Protein AF-A0A836IJB7-F1 (afdb_monomer_lite)

pLDDT: mean 76.86, std 22.76, range [32.12, 97.75]

Secondary structure (DSSP, 8-state):
----GGGSSTTGGGSSS--S-----------------S--SHHHHHHHHHHHHHHHHHHHHHHHHHHHHHHHHHHHHHHHHHHHHHHHHHHHHHS--HHHHHHHHHHHHHHHHHHHHHHHHHHHHHHHHHHHHHHHHHHHHHHHHHHHHHHHHHHHHHHHHHHHHHHHHHHHHHHHHHHHHHHHHHHHHHHHHHHHHHHHHHHHHHHHHHHHHHHHHHHHHTT-SS-------------------------------------------------------HHHHHHHHHHHHHHHHHHHHHHHHHHHHHHHHHHHHHHHHHHHHHHHHHHHHHHHHHHHHHHHHHHHHHHHHHHTT-SS---B-TTT--BTTGGG-

Foldseek 3Di:
DDDDPPPPVVVVVVPPPPDDDDDDDDDDDDDDDDDDDPDPPVVVVVVVVVVVVVVVVVVVVVVVVVVVVVVVVVVVVVVVVVVVVVVVVVCVVPPCPPVNVVVVVVVVVVVVVVVVVVVVVVVVVVVVVVVVVVVPVVVVVVVVVVVVVVVVVVVVVVVVVVVVVVVVVVVCVVVVVVVVVVVVVVVVVVVVVVVVVVVVVVVVVVVVVVVVVVVVVVCVVVVVDDDDDDDDDDDDDDDDDDDDDDDDDPDDDDDDDDDDDDDDDDDDDDDDDPPPDPPPDPVRVVVVVVVVVVVVVVVVVVVVVVVVVVVVVVVVVVVVVVVVVVVVVVVVVVVVVVVVVVVVVVVVVVVCVVVVVVPPPQPQPPVHRDRPCPPPD

Radius of gyration: 75.04 Å; chains: 1; bounding box: 136×76×230 Å

Sequence (377 aa):
MTFSLSTYRDYISMQQSATATSSQTRSVPGDSSAGKRHSMLGSLDAATGDALRSFQNALDRAQQSLQRDDERFKATAQLLRDLTIEVDCLKADSAPHSTTRQRREALQAEKLKMLHHTRHQREAIAATAAHIQHLQEPRVRLSEQVDARKGDVKALRRQYGLRAAQVHAFIAQFLQPQNNLENLRFQLAQLRQGRAAQAESVKAVKRLLEERKTDLAALQAAGRVDATVCPNGGVTACNRHSSPVKGADDAAAVSILATGSDEEQRNDESEECAATAPLLTEAERRAEAARRRSEQVAAHKAAEMQQGAEQARLEALRADLRRQVLLLCQEIEEVDAAQQREQKAYHDALNDAVSGSGAGLHQQCQRCTRDLFDDFS

Structure (mmCIF, N/CA/C/O backbone):
data_AF-A0A836IJB7-F1
#
_entry.id   AF-A0A836IJB7-F1
#
loop_
_atom_site.group_PDB
_atom_site.id
_atom_site.type_symbol
_atom_site.label_atom_id
_atom_site.label_alt_id
_atom_site.label_comp_id
_atom_site.label_asym_id
_atom_site.label_entity_id
_atom_site.label_seq_id
_atom_site.pdbx_PDB_ins_code
_atom_site.Cartn_x
_atom_site.Cartn_y
_atom_site.Cartn_z
_atom_site.occupancy
_atom_site.B_iso_or_equiv
_atom_site.auth_seq_id
_atom_site.auth_comp_id
_atom_site.auth_asym_id
_atom_site.auth_atom_id
_atom_site.pdbx_PDB_model_num
ATOM 1 N N . MET A 1 1 ? 25.382 17.777 -27.958 1.00 40.47 1 MET A N 1
ATOM 2 C CA . MET A 1 1 ? 26.643 18.143 -28.636 1.00 40.47 1 MET A CA 1
ATOM 3 C C . MET A 1 1 ? 26.482 17.866 -30.122 1.00 40.47 1 MET A C 1
ATOM 5 O O . MET A 1 1 ? 26.548 16.720 -30.540 1.00 40.47 1 MET A O 1
ATOM 9 N N . THR A 1 2 ? 26.138 18.896 -30.888 1.00 36.88 2 THR A N 1
ATOM 10 C CA . THR A 1 2 ? 25.903 18.838 -32.337 1.00 36.8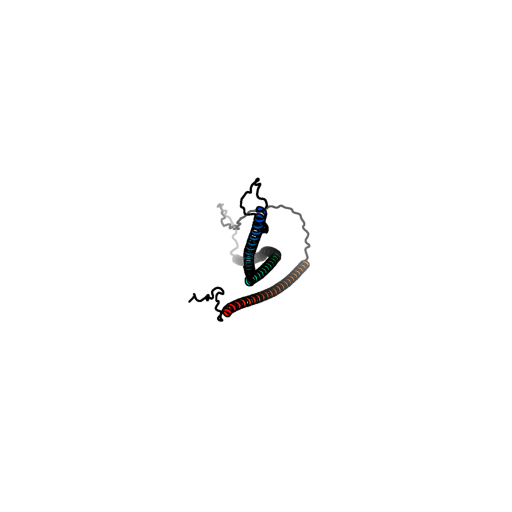8 2 THR A CA 1
ATOM 11 C C . THR A 1 2 ? 27.180 19.250 -33.062 1.00 36.88 2 THR A C 1
ATOM 13 O O . THR A 1 2 ? 27.578 20.409 -32.981 1.00 36.88 2 THR A O 1
ATOM 16 N N . PHE A 1 3 ? 27.835 18.307 -33.740 1.00 41.03 3 PHE A N 1
ATOM 17 C CA . PHE A 1 3 ? 28.961 18.605 -34.624 1.00 41.03 3 PHE A CA 1
ATOM 18 C C . PHE A 1 3 ? 28.429 19.110 -35.972 1.00 41.03 3 PHE A C 1
ATOM 20 O O . PHE A 1 3 ? 27.655 18.428 -36.640 1.00 41.03 3 PHE A O 1
ATOM 27 N N . SER A 1 4 ? 28.817 20.337 -36.324 1.00 46.97 4 SER A N 1
ATOM 28 C CA . SER A 1 4 ? 28.483 21.014 -37.579 1.00 46.97 4 SER A CA 1
ATOM 29 C C . SER A 1 4 ? 29.215 20.370 -38.761 1.00 46.97 4 SER A C 1
ATOM 31 O O . SER A 1 4 ? 30.434 20.232 -38.739 1.00 46.97 4 SER A O 1
ATOM 33 N N . LEU A 1 5 ? 28.465 20.033 -39.813 1.00 48.34 5 LEU A N 1
ATOM 34 C CA . LEU A 1 5 ? 28.942 19.523 -41.107 1.00 48.34 5 LEU A CA 1
ATOM 35 C C . LEU A 1 5 ? 29.558 20.614 -42.015 1.00 48.34 5 LEU A C 1
ATOM 37 O O . LEU A 1 5 ? 29.822 20.352 -43.187 1.00 48.34 5 LEU A O 1
ATOM 41 N N . SER A 1 6 ? 29.788 21.838 -41.521 1.00 52.41 6 SER A N 1
ATOM 42 C CA . SER A 1 6 ? 30.224 22.956 -42.374 1.00 52.41 6 SER A CA 1
ATOM 43 C C . SER A 1 6 ? 31.718 22.968 -42.715 1.00 52.41 6 SER A C 1
ATOM 45 O O . SER A 1 6 ? 32.111 23.693 -43.618 1.00 52.41 6 SER A O 1
ATOM 47 N N . THR A 1 7 ? 32.562 22.175 -42.052 1.00 51.69 7 THR A N 1
ATOM 48 C CA . THR A 1 7 ? 34.025 22.237 -42.241 1.00 51.69 7 THR A CA 1
ATOM 49 C C . THR A 1 7 ? 34.567 21.347 -43.360 1.00 51.69 7 THR A C 1
ATOM 51 O O . THR A 1 7 ? 35.728 21.482 -43.731 1.00 51.69 7 THR A O 1
ATOM 54 N N . TYR A 1 8 ? 33.753 20.465 -43.951 1.00 49.22 8 TYR A N 1
ATOM 55 C CA . TYR A 1 8 ? 34.229 19.552 -45.002 1.00 49.22 8 TYR A CA 1
ATOM 56 C C . TYR A 1 8 ? 34.135 20.136 -46.423 1.00 49.22 8 TYR A C 1
ATOM 58 O O . TYR A 1 8 ? 34.732 19.599 -47.354 1.00 49.22 8 TYR A O 1
ATOM 66 N N . ARG A 1 9 ? 33.406 21.246 -46.612 1.00 50.50 9 ARG A N 1
ATOM 67 C CA . ARG A 1 9 ? 33.212 21.859 -47.937 1.00 50.50 9 ARG A CA 1
ATOM 68 C C . ARG A 1 9 ? 34.365 22.781 -48.351 1.00 50.50 9 ARG A C 1
ATOM 70 O O . ARG A 1 9 ? 34.638 22.890 -49.543 1.00 50.50 9 ARG A O 1
ATOM 77 N N . ASP A 1 10 ? 35.095 23.343 -47.391 1.00 53.44 10 ASP A N 1
ATOM 78 C CA . ASP A 1 10 ? 36.173 24.301 -47.676 1.00 53.44 10 ASP A CA 1
ATOM 79 C C . ASP A 1 10 ? 37.512 23.627 -48.020 1.00 53.44 10 ASP A C 1
ATOM 81 O O . ASP A 1 10 ? 38.349 24.224 -48.693 1.00 53.44 10 ASP A O 1
ATOM 85 N N . TYR A 1 11 ? 37.704 22.352 -47.663 1.00 55.34 11 TYR A N 1
ATOM 86 C CA . TYR A 1 11 ? 38.956 21.646 -47.963 1.00 55.34 11 TYR A CA 1
ATOM 87 C C . TYR A 1 11 ? 39.072 21.221 -49.440 1.00 55.34 11 TYR A C 1
ATOM 89 O O . TYR A 1 11 ? 40.167 21.187 -49.996 1.00 55.34 11 TYR A O 1
ATOM 97 N N . ILE A 1 12 ? 37.946 20.964 -50.118 1.00 55.78 12 ILE A N 1
ATOM 98 C CA . ILE A 1 12 ? 37.942 20.555 -51.535 1.00 55.78 12 ILE A CA 1
ATOM 99 C C . ILE A 1 12 ? 38.210 21.749 -52.469 1.00 55.78 12 ILE A C 1
ATOM 101 O O . ILE A 1 12 ? 38.791 21.576 -53.539 1.00 55.78 12 ILE A O 1
ATOM 105 N N . SER A 1 13 ? 37.886 22.978 -52.051 1.00 51.00 13 SER A N 1
ATOM 106 C CA . SER A 1 13 ? 38.112 24.172 -52.878 1.00 51.00 13 SER A CA 1
ATOM 107 C C . SER A 1 13 ? 39.570 24.656 -52.888 1.00 51.00 13 SER A C 1
ATOM 109 O O . SER A 1 13 ? 39.914 25.486 -53.728 1.00 51.00 13 SER A O 1
ATOM 111 N N . MET A 1 14 ? 40.440 24.150 -52.001 1.00 50.88 14 MET A N 1
ATOM 112 C CA . MET A 1 14 ? 41.848 24.572 -51.941 1.00 50.88 14 MET A CA 1
ATOM 113 C C . MET A 1 14 ? 42.787 23.774 -52.861 1.00 50.88 14 MET A C 1
ATOM 115 O O . MET A 1 14 ? 43.884 24.248 -53.144 1.00 50.88 14 MET A O 1
ATOM 119 N N . GLN A 1 15 ? 42.382 22.601 -53.367 1.00 48.44 15 GLN A N 1
ATOM 120 C CA . GLN A 1 15 ? 43.251 21.770 -54.221 1.00 48.44 15 GLN A CA 1
ATOM 121 C C . GLN A 1 15 ? 43.152 22.054 -55.729 1.00 48.44 15 GLN A C 1
ATOM 123 O O . GLN A 1 15 ? 44.010 21.597 -56.478 1.00 48.44 15 GLN A O 1
ATOM 128 N N . GLN A 1 16 ? 42.171 22.834 -56.198 1.00 46.66 16 GLN A N 1
ATOM 129 C CA . GLN A 1 16 ? 42.009 23.125 -57.634 1.00 46.66 16 GLN A CA 1
ATOM 130 C C . GLN A 1 16 ? 42.724 24.401 -58.116 1.00 46.66 16 GLN A C 1
ATOM 132 O O . GLN A 1 16 ? 42.721 24.687 -59.309 1.00 46.66 16 GLN A O 1
ATOM 137 N N . SER A 1 17 ? 43.398 25.139 -57.229 1.00 47.56 17 SER A N 1
ATOM 138 C CA . SER A 1 17 ? 44.057 26.416 -57.569 1.00 47.56 17 SER A CA 1
ATOM 139 C C . SER A 1 17 ? 45.571 26.309 -57.801 1.00 47.56 17 SER A C 1
ATOM 141 O O . SER A 1 17 ? 46.232 27.325 -57.992 1.00 47.56 17 SER A O 1
ATOM 143 N N . ALA A 1 18 ? 46.146 25.103 -57.773 1.00 43.41 18 ALA A N 1
ATOM 144 C CA . ALA A 1 18 ? 47.595 24.898 -57.781 1.00 43.41 18 ALA A CA 1
ATOM 145 C C . ALA A 1 18 ? 48.063 24.047 -58.972 1.00 43.41 18 ALA A C 1
ATOM 147 O O . ALA A 1 18 ? 48.616 22.974 -58.783 1.00 43.41 18 ALA A O 1
ATOM 148 N N . THR A 1 19 ? 47.827 24.494 -60.206 1.00 46.50 19 THR A N 1
ATOM 149 C CA . THR A 1 19 ? 48.542 23.997 -61.404 1.00 46.50 19 THR A CA 1
ATOM 150 C C . THR A 1 19 ? 48.350 24.968 -62.568 1.00 46.50 19 THR A C 1
ATOM 152 O O . THR A 1 19 ? 47.619 24.709 -63.516 1.00 46.50 19 THR A O 1
ATOM 155 N N . ALA A 1 20 ? 49.022 26.115 -62.524 1.00 42.41 20 ALA A N 1
ATOM 156 C CA . ALA A 1 20 ? 49.363 26.832 -63.746 1.00 42.41 20 ALA A CA 1
ATOM 157 C C . ALA A 1 20 ? 50.584 27.721 -63.514 1.00 42.41 20 ALA A C 1
ATOM 159 O O . ALA A 1 20 ? 50.660 28.463 -62.539 1.00 42.41 20 ALA A O 1
ATOM 160 N N . THR A 1 21 ? 51.498 27.669 -64.480 1.00 44.72 21 THR A N 1
ATOM 161 C CA . THR A 1 21 ? 52.584 28.622 -64.749 1.00 44.72 21 THR A CA 1
ATOM 162 C C . THR A 1 21 ? 53.773 28.646 -63.784 1.00 44.72 21 THR A C 1
ATOM 164 O O . THR A 1 21 ? 53.854 29.434 -62.850 1.00 44.72 21 THR A O 1
ATOM 167 N N . SER A 1 22 ? 54.775 27.831 -64.118 1.00 37.72 22 SER A N 1
ATOM 168 C CA . SER A 1 22 ? 56.166 28.005 -63.702 1.00 37.72 22 SER A CA 1
ATOM 169 C C . SER A 1 22 ? 57.096 27.718 -64.886 1.00 37.72 22 SER A C 1
ATOM 171 O O . SER A 1 22 ? 56.878 26.749 -65.608 1.00 37.72 22 SER A O 1
ATOM 173 N N . SER A 1 23 ? 58.165 28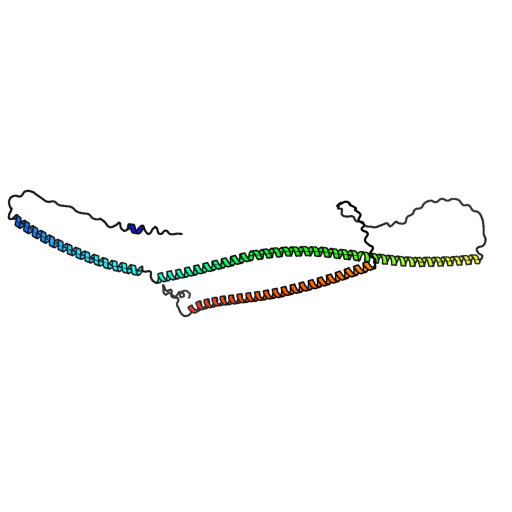.522 -64.977 1.00 36.72 23 SER A N 1
ATOM 174 C CA . SER A 1 23 ? 59.416 28.338 -65.747 1.00 36.72 23 SER A CA 1
ATOM 175 C C . SER A 1 23 ? 59.413 28.895 -67.191 1.00 36.72 23 SER A C 1
ATOM 177 O O . SER A 1 23 ? 58.730 28.345 -68.040 1.00 36.72 23 SER A O 1
ATOM 179 N N . GLN A 1 24 ? 60.026 30.031 -67.575 1.00 33.72 24 GLN A N 1
ATOM 180 C CA . GLN A 1 24 ? 61.341 30.669 -67.315 1.00 33.72 24 GLN A CA 1
ATOM 181 C C . GLN A 1 24 ? 62.425 30.297 -68.363 1.00 33.72 24 GLN A C 1
ATOM 183 O O . GLN A 1 24 ? 62.672 29.125 -68.624 1.00 33.72 24 GLN A O 1
ATOM 188 N N . THR A 1 25 ? 63.142 31.335 -68.844 1.00 33.53 25 THR A N 1
ATOM 189 C CA . THR A 1 25 ? 64.427 31.351 -69.607 1.00 33.53 25 THR A CA 1
ATOM 190 C C . THR A 1 25 ? 64.345 31.016 -71.120 1.00 33.53 25 THR A C 1
ATOM 192 O O . THR A 1 25 ? 63.512 30.221 -71.514 1.00 33.53 25 THR A O 1
ATOM 195 N N . ARG A 1 26 ? 65.135 31.553 -72.071 1.00 32.12 26 ARG A N 1
ATOM 196 C CA . ARG A 1 26 ? 66.365 32.367 -72.071 1.00 32.12 26 ARG A CA 1
ATOM 197 C C . ARG A 1 26 ? 66.618 32.963 -73.483 1.00 32.12 26 ARG A C 1
ATOM 199 O O . ARG A 1 26 ? 66.319 32.343 -74.491 1.00 32.12 26 ARG A O 1
ATOM 206 N N . SER A 1 27 ? 67.211 34.148 -73.462 1.00 33.22 27 SER A N 1
ATOM 207 C CA . SER A 1 27 ? 67.986 34.994 -74.395 1.00 33.22 27 SER A CA 1
ATOM 208 C C . SER A 1 27 ? 68.643 34.481 -75.714 1.00 33.22 27 SER A C 1
ATOM 210 O O . SER A 1 27 ? 69.384 33.505 -75.667 1.00 33.22 27 SER A O 1
ATOM 212 N N . VAL A 1 28 ? 68.574 35.368 -76.749 1.00 41.53 28 VAL A N 1
ATOM 213 C CA . VAL A 1 28 ? 69.649 35.903 -77.676 1.00 41.53 28 VAL A CA 1
ATOM 214 C C . VAL A 1 28 ? 70.144 34.979 -78.825 1.00 41.53 28 VAL A C 1
ATOM 216 O O . VAL A 1 28 ? 70.049 33.772 -78.628 1.00 41.53 28 VAL A O 1
ATOM 219 N N . PRO A 1 29 ? 70.727 35.432 -79.984 1.00 44.22 29 PRO A N 1
ATOM 220 C CA . PRO A 1 29 ? 70.994 36.761 -80.628 1.00 44.22 29 PRO A CA 1
ATOM 221 C C . PRO A 1 29 ? 70.220 36.922 -81.981 1.00 44.22 29 PRO A C 1
ATOM 223 O O . PRO A 1 29 ? 69.485 36.020 -82.345 1.00 44.22 29 PRO A O 1
ATOM 226 N N . GLY A 1 30 ? 70.171 38.016 -82.760 1.00 45.66 30 GLY A N 1
ATOM 227 C CA . GLY A 1 30 ? 71.190 38.944 -83.274 1.00 45.66 30 GLY A CA 1
ATOM 228 C C . GLY A 1 30 ? 71.588 38.556 -84.715 1.00 45.66 30 GLY A C 1
ATOM 229 O O . GLY A 1 30 ? 72.353 37.617 -84.868 1.00 45.66 30 GLY A O 1
ATOM 230 N N . ASP A 1 31 ? 71.093 39.272 -85.738 1.00 32.97 31 ASP A N 1
ATOM 231 C CA . ASP A 1 31 ? 71.577 39.221 -87.138 1.00 32.97 31 ASP A CA 1
ATOM 232 C C . ASP A 1 31 ? 71.392 40.608 -87.796 1.00 32.97 31 ASP A C 1
ATOM 234 O O . ASP A 1 31 ? 70.307 41.183 -87.738 1.00 32.97 31 ASP A O 1
ATOM 238 N N . SER A 1 32 ? 72.469 41.319 -88.159 1.00 37.56 32 SER A N 1
ATOM 239 C CA . SER A 1 32 ? 73.311 41.195 -89.375 1.00 37.56 32 SER A CA 1
ATOM 240 C C . SER A 1 32 ? 72.645 41.836 -90.602 1.00 37.56 32 SER A C 1
ATOM 242 O O . SER A 1 32 ? 71.707 41.318 -91.184 1.00 37.56 32 SER A O 1
ATOM 244 N N . SER A 1 33 ? 73.035 43.064 -90.947 1.00 37.97 33 SER A N 1
ATOM 245 C CA . SER A 1 33 ? 74.073 43.382 -91.946 1.00 37.97 33 SER A CA 1
ATOM 246 C C . SER A 1 33 ? 73.465 43.780 -93.297 1.00 37.97 33 SER A C 1
ATOM 248 O O . SER A 1 33 ? 72.848 42.971 -93.983 1.00 37.97 33 SER A O 1
ATOM 250 N N . ALA A 1 34 ? 73.682 45.032 -93.698 1.00 40.25 34 ALA A N 1
ATOM 251 C CA . ALA A 1 34 ? 73.477 45.498 -95.061 1.00 40.25 34 ALA A CA 1
ATOM 252 C C . ALA A 1 34 ? 74.846 45.810 -95.674 1.00 40.25 34 ALA A C 1
ATOM 254 O O . ALA A 1 34 ? 75.623 46.567 -95.096 1.00 40.25 34 ALA A O 1
ATOM 255 N N . GLY A 1 35 ? 75.114 45.254 -96.858 1.00 37.97 35 GLY A N 1
ATOM 256 C CA . GLY A 1 35 ? 76.164 45.752 -97.748 1.00 37.97 35 GLY A CA 1
ATOM 257 C C . GLY A 1 35 ? 77.221 44.733 -98.160 1.00 37.97 35 GLY A C 1
ATOM 258 O O . GLY A 1 35 ? 78.364 44.807 -97.724 1.00 37.97 35 GLY A O 1
ATOM 259 N N . LYS A 1 36 ? 76.879 43.843 -99.098 1.00 40.81 36 LYS A N 1
ATOM 260 C CA . LYS A 1 36 ? 77.864 43.174 -99.959 1.00 40.81 36 LYS A CA 1
ATOM 261 C C . LYS A 1 36 ? 77.312 43.143 -101.385 1.00 40.81 36 LYS A C 1
ATOM 263 O O . LYS A 1 36 ? 76.391 42.391 -101.680 1.00 40.81 36 LYS A O 1
ATOM 268 N N . ARG A 1 37 ? 77.831 44.006 -102.263 1.00 47.38 37 ARG A N 1
ATOM 269 C CA . ARG A 1 37 ? 77.666 43.874 -103.719 1.00 47.38 37 ARG A CA 1
ATOM 270 C C . ARG A 1 37 ? 78.969 43.299 -104.268 1.00 47.38 37 ARG A C 1
ATOM 272 O O . ARG A 1 37 ? 80.027 43.754 -103.851 1.00 47.38 37 ARG A O 1
ATOM 279 N N . HIS A 1 38 ? 78.836 42.338 -105.185 1.00 45.16 38 HIS A N 1
ATOM 280 C CA . HIS A 1 38 ? 79.868 41.551 -105.888 1.00 45.16 38 HIS A CA 1
ATOM 281 C C . HIS A 1 38 ? 80.093 40.108 -105.384 1.00 45.16 38 HIS A C 1
ATOM 283 O O . HIS A 1 38 ? 81.141 39.797 -104.834 1.00 45.16 38 HIS A O 1
ATOM 289 N N . SER A 1 39 ? 79.099 39.225 -105.600 1.00 48.28 39 SER A N 1
ATOM 290 C CA . SER A 1 39 ? 79.237 37.799 -106.007 1.00 48.28 39 SER A CA 1
ATOM 291 C C . SER A 1 39 ? 77.855 37.107 -105.943 1.00 48.28 39 SER A C 1
ATOM 293 O O . SER A 1 39 ? 77.501 36.528 -104.924 1.00 48.28 39 SER A O 1
ATOM 295 N N . MET A 1 40 ? 77.017 37.241 -106.982 1.00 49.72 40 MET A N 1
ATOM 296 C CA . MET A 1 40 ? 75.572 36.905 -106.933 1.00 49.72 40 MET A CA 1
ATOM 297 C C . MET A 1 40 ? 75.174 35.550 -107.560 1.00 49.72 40 MET A C 1
ATOM 299 O O . MET A 1 40 ? 73.986 35.275 -107.665 1.00 49.72 40 MET A O 1
ATOM 303 N N . LEU A 1 41 ? 76.120 34.699 -107.981 1.00 51.41 41 LEU A N 1
ATOM 304 C CA . LEU A 1 41 ? 75.800 33.391 -108.596 1.00 51.41 41 LEU A CA 1
ATOM 305 C C . LEU A 1 41 ? 76.372 32.189 -107.823 1.00 51.41 41 LEU A C 1
ATOM 307 O O . LEU A 1 41 ? 75.664 31.210 -107.641 1.00 51.41 41 LEU A O 1
ATOM 311 N N . GLY A 1 42 ? 77.573 32.284 -107.239 1.00 55.78 42 GLY A N 1
ATOM 312 C CA . GLY A 1 42 ? 78.100 31.238 -106.340 1.00 55.78 42 GLY A CA 1
ATOM 313 C C . GLY A 1 42 ? 77.490 31.242 -104.928 1.00 55.78 42 GLY A C 1
ATOM 314 O O . GLY A 1 42 ? 77.559 30.240 -104.222 1.00 55.78 42 GLY A O 1
ATOM 315 N N . SER A 1 43 ? 76.865 32.349 -104.503 1.00 57.16 43 SER A N 1
ATOM 316 C CA . SER A 1 43 ? 76.193 32.438 -103.198 1.00 57.16 43 SER A CA 1
ATOM 317 C C . SER A 1 43 ? 74.824 31.754 -103.178 1.00 57.16 43 SER A C 1
ATOM 319 O O . SER A 1 43 ? 74.335 31.441 -102.100 1.00 57.16 43 SER A O 1
ATOM 321 N N . LEU A 1 44 ? 74.198 31.537 -104.340 1.00 61.97 44 LEU A N 1
ATOM 322 C CA . LEU A 1 44 ? 72.879 30.903 -104.460 1.00 61.97 44 LEU A CA 1
ATOM 323 C C . LEU A 1 44 ? 72.970 29.377 -104.311 1.00 61.97 44 LEU A C 1
ATOM 325 O O . LEU A 1 44 ? 72.175 28.793 -103.577 1.00 61.97 44 LEU A O 1
ATOM 329 N N . ASP A 1 45 ? 73.988 28.747 -104.901 1.00 66.50 45 ASP A N 1
ATOM 330 C CA . ASP A 1 45 ? 74.262 27.312 -104.713 1.00 66.50 45 ASP A CA 1
ATOM 331 C C . ASP A 1 45 ? 74.768 27.003 -103.293 1.00 66.50 45 ASP A C 1
ATOM 333 O O . ASP A 1 45 ? 74.397 25.994 -102.692 1.00 66.50 45 ASP A O 1
ATOM 337 N N . ALA A 1 46 ? 75.553 27.909 -102.698 1.00 71.44 46 ALA A N 1
ATOM 338 C CA . ALA A 1 46 ? 75.948 27.802 -101.293 1.00 71.44 46 ALA A CA 1
ATOM 339 C C . ALA A 1 46 ? 74.743 27.969 -100.345 1.00 71.44 46 ALA A C 1
ATOM 341 O O . ALA A 1 46 ? 74.550 27.147 -99.453 1.00 71.44 46 ALA A O 1
ATOM 342 N N . ALA A 1 47 ? 73.883 28.969 -100.580 1.00 75.62 47 ALA A N 1
ATOM 343 C CA . ALA A 1 47 ? 72.696 29.216 -99.759 1.00 75.62 47 ALA A CA 1
ATOM 344 C C . ALA A 1 47 ? 71.641 28.102 -99.868 1.00 75.62 47 ALA A C 1
ATOM 346 O O . ALA A 1 47 ? 71.005 27.764 -98.872 1.00 75.62 47 ALA A O 1
ATOM 347 N N . THR A 1 48 ? 71.456 27.497 -101.046 1.00 77.12 48 THR A N 1
ATOM 348 C CA . THR A 1 48 ? 70.551 26.346 -101.218 1.00 77.12 48 THR A CA 1
ATOM 349 C C . THR A 1 48 ? 71.113 25.077 -100.577 1.00 77.12 48 THR A C 1
ATOM 351 O O . THR A 1 48 ? 70.369 24.358 -99.909 1.00 77.12 48 THR A O 1
ATOM 354 N N . GLY A 1 49 ? 72.424 24.829 -100.682 1.00 80.38 49 GLY A N 1
ATOM 355 C CA . GLY A 1 49 ? 73.095 23.736 -99.970 1.00 80.38 49 GLY A CA 1
ATOM 356 C C . GLY A 1 49 ? 73.045 23.886 -98.444 1.00 80.38 49 GLY A C 1
ATOM 357 O O . GLY A 1 49 ? 72.809 22.909 -97.731 1.00 80.38 49 GLY A O 1
ATOM 358 N N . ASP A 1 50 ? 73.205 25.109 -97.937 1.00 83.69 50 ASP A N 1
ATOM 359 C CA . ASP A 1 50 ? 73.071 25.422 -96.511 1.00 83.69 50 ASP A CA 1
ATOM 360 C C . ASP A 1 50 ? 71.620 25.313 -96.030 1.00 83.69 50 ASP A C 1
ATOM 362 O O . ASP A 1 50 ? 71.379 24.787 -94.943 1.00 83.69 50 ASP A O 1
ATOM 366 N N . ALA A 1 51 ? 70.643 25.708 -96.853 1.00 84.56 51 ALA A N 1
ATOM 367 C CA . ALA A 1 51 ? 69.227 25.505 -96.562 1.00 84.56 51 ALA A CA 1
ATOM 368 C C . ALA A 1 51 ? 68.874 24.012 -96.487 1.00 84.56 51 ALA A C 1
ATOM 370 O O . ALA A 1 51 ? 68.239 23.593 -95.523 1.00 84.56 51 ALA A O 1
ATOM 371 N N . LEU A 1 52 ? 69.333 23.188 -97.436 1.00 88.06 52 LEU A N 1
ATOM 372 C CA . LEU A 1 52 ? 69.104 21.737 -97.418 1.00 88.06 52 LEU A CA 1
ATOM 373 C C . LEU A 1 52 ? 69.770 21.059 -96.216 1.00 88.06 52 LEU A C 1
ATOM 375 O O . LEU A 1 52 ? 69.133 20.245 -95.552 1.00 88.06 52 LEU A O 1
ATOM 379 N N . ARG A 1 53 ? 71.012 21.430 -95.874 1.00 89.06 53 ARG A N 1
ATOM 380 C CA . ARG A 1 53 ? 71.664 20.959 -94.639 1.00 89.06 53 ARG A CA 1
ATOM 381 C C . ARG A 1 53 ? 70.913 21.410 -93.389 1.00 89.06 53 ARG A C 1
ATOM 383 O O . ARG A 1 53 ? 70.785 20.632 -92.452 1.00 89.06 53 ARG A O 1
ATOM 390 N N . SER A 1 54 ? 70.401 22.639 -93.365 1.00 90.69 54 SER A N 1
ATOM 391 C CA . SER A 1 54 ? 69.575 23.152 -92.268 1.00 90.69 54 SER A CA 1
ATOM 392 C C . SER A 1 54 ? 68.267 22.369 -92.129 1.00 90.69 54 SER A C 1
ATOM 394 O O . SER A 1 54 ? 67.923 21.968 -91.020 1.00 90.69 54 SER A O 1
ATOM 396 N N . PHE A 1 55 ? 67.587 22.059 -93.240 1.00 92.19 55 PHE A N 1
ATOM 397 C CA . PHE A 1 55 ? 66.400 21.200 -93.247 1.00 92.19 55 PHE A CA 1
ATOM 398 C C . PHE A 1 55 ? 66.715 19.780 -92.781 1.00 92.19 55 PHE A C 1
ATOM 400 O O . PHE A 1 55 ? 65.980 19.252 -91.953 1.00 92.19 55 PHE A O 1
ATOM 407 N N . GLN A 1 56 ? 67.817 19.184 -93.241 1.00 92.38 56 GLN A N 1
ATOM 408 C CA . GLN A 1 56 ? 68.248 17.859 -92.793 1.00 92.38 56 GLN A CA 1
ATOM 409 C C . GLN A 1 56 ? 68.547 17.857 -91.287 1.00 92.38 56 GLN A C 1
ATOM 411 O O . GLN A 1 56 ? 68.018 17.033 -90.551 1.00 92.38 56 GLN A O 1
ATOM 416 N N . ASN A 1 57 ? 69.288 18.856 -90.800 1.00 92.75 57 ASN A N 1
ATOM 417 C CA . ASN A 1 57 ? 69.557 19.034 -89.374 1.00 92.75 57 ASN A CA 1
ATOM 418 C C . ASN A 1 57 ? 68.269 19.272 -88.568 1.00 92.75 57 ASN A C 1
ATOM 420 O O . ASN A 1 57 ? 68.160 18.820 -87.429 1.00 92.75 57 ASN A O 1
ATOM 424 N N . ALA A 1 58 ? 67.297 20.002 -89.122 1.00 93.25 58 ALA A N 1
ATOM 425 C CA . ALA A 1 58 ? 65.998 20.220 -88.495 1.00 93.25 58 ALA A CA 1
ATOM 426 C C . ALA A 1 58 ? 65.173 18.926 -88.443 1.00 93.25 58 ALA A C 1
ATOM 428 O O . ALA A 1 58 ? 64.545 18.662 -87.420 1.00 93.25 58 ALA A O 1
ATOM 429 N N . LEU A 1 59 ? 65.225 18.099 -89.493 1.00 94.50 59 LEU A N 1
ATOM 430 C CA . LEU A 1 59 ? 64.599 16.777 -89.531 1.00 94.50 59 LEU A CA 1
ATOM 431 C C . LEU A 1 59 ? 65.231 15.830 -88.510 1.00 94.50 59 LEU A C 1
ATOM 433 O O . LEU A 1 59 ? 64.500 15.226 -87.730 1.00 94.50 59 LEU A O 1
ATOM 437 N N . ASP A 1 60 ? 66.559 15.762 -88.437 1.00 94.44 60 ASP A N 1
ATOM 438 C CA . ASP A 1 60 ? 67.262 14.921 -87.461 1.00 94.44 60 ASP A CA 1
ATOM 439 C C . ASP A 1 60 ? 66.947 15.366 -86.024 1.00 94.44 60 ASP A C 1
ATOM 441 O O . ASP A 1 60 ? 66.671 14.544 -85.147 1.00 94.44 60 ASP A O 1
ATOM 445 N N . ARG A 1 61 ? 66.903 16.683 -85.770 1.00 94.69 61 ARG A N 1
ATOM 446 C CA . ARG A 1 61 ? 66.482 17.236 -84.470 1.00 94.69 61 ARG A CA 1
ATOM 447 C C . ARG A 1 61 ? 65.024 16.916 -84.154 1.00 94.69 61 ARG A C 1
ATOM 449 O O . ARG A 1 61 ? 64.727 16.594 -83.004 1.00 94.69 61 ARG A O 1
ATOM 456 N N . ALA A 1 62 ? 64.129 16.995 -85.138 1.00 93.56 62 ALA A N 1
ATOM 457 C CA . ALA A 1 62 ? 62.721 16.650 -84.968 1.00 93.56 62 ALA A CA 1
ATOM 458 C C . ALA A 1 62 ? 62.546 15.153 -84.674 1.00 93.56 62 ALA A C 1
ATOM 460 O O . ALA A 1 62 ? 61.801 14.801 -83.764 1.00 93.56 62 ALA A O 1
ATOM 461 N N . GLN A 1 63 ? 63.289 14.279 -85.360 1.00 95.19 63 GLN A N 1
ATOM 462 C CA . GLN A 1 63 ? 63.297 12.837 -85.099 1.00 95.19 63 GLN A CA 1
ATOM 463 C C . GLN A 1 63 ? 63.823 12.514 -83.698 1.00 95.19 63 GLN A C 1
ATOM 465 O O . GLN A 1 63 ? 63.191 11.754 -82.968 1.00 95.19 63 GLN A O 1
ATOM 470 N N . GLN A 1 64 ? 64.932 13.131 -83.284 1.00 95.62 64 GLN A N 1
ATOM 471 C CA . GLN A 1 64 ? 65.453 12.971 -81.924 1.00 95.62 64 GLN A CA 1
ATOM 472 C C . GLN A 1 64 ? 64.480 13.505 -80.867 1.00 95.62 64 GLN A C 1
ATOM 474 O O . GLN A 1 64 ? 64.355 12.914 -79.798 1.00 95.62 64 GLN A O 1
ATOM 479 N N . SER A 1 65 ? 63.794 14.620 -81.138 1.00 95.50 65 SER A N 1
ATOM 480 C CA . SER A 1 65 ? 62.759 15.141 -80.237 1.00 95.50 65 SER A CA 1
ATOM 481 C C . SER A 1 65 ? 61.609 14.151 -80.102 1.00 95.50 65 SER A C 1
ATOM 483 O O . SER A 1 65 ? 61.223 13.832 -78.984 1.00 95.50 65 SER A O 1
ATOM 485 N N . LEU A 1 66 ? 61.129 13.607 -81.223 1.00 95.62 66 LEU A N 1
ATOM 486 C CA . LEU A 1 66 ? 60.053 12.621 -81.238 1.00 95.62 66 LEU A CA 1
ATOM 487 C C . LEU A 1 66 ? 60.434 11.346 -80.474 1.00 95.62 66 LEU A C 1
ATOM 489 O O . LEU A 1 66 ? 59.612 10.821 -79.737 1.00 95.62 66 LEU A O 1
ATOM 493 N N . GLN A 1 67 ? 61.678 10.873 -80.600 1.00 95.69 67 GLN A N 1
ATOM 494 C CA . GLN A 1 67 ? 62.174 9.721 -79.836 1.00 95.69 67 GLN A CA 1
ATOM 495 C C . GLN A 1 67 ? 62.198 9.995 -78.328 1.00 95.69 67 GLN A C 1
ATOM 497 O O . GLN A 1 67 ? 61.731 9.167 -77.550 1.00 95.69 67 GLN A O 1
ATOM 502 N N . ARG A 1 68 ? 62.679 11.173 -77.903 1.00 96.19 68 ARG A N 1
ATOM 503 C CA . ARG A 1 68 ? 62.649 11.565 -76.482 1.00 96.19 68 ARG A CA 1
ATOM 504 C C . ARG A 1 68 ? 61.224 11.690 -75.960 1.00 96.19 68 ARG A C 1
ATOM 506 O O . ARG A 1 68 ? 60.962 11.325 -74.816 1.00 96.19 68 ARG A O 1
ATOM 513 N N . ASP A 1 69 ? 60.317 12.222 -76.771 1.00 95.50 69 ASP A N 1
ATOM 514 C CA . ASP A 1 69 ? 58.913 12.343 -76.395 1.00 95.50 69 ASP A CA 1
ATOM 515 C C . ASP A 1 69 ? 58.247 10.961 -76.316 1.00 95.50 69 ASP A C 1
ATOM 517 O O . ASP A 1 69 ? 57.531 10.706 -75.355 1.00 95.50 69 ASP A O 1
ATOM 521 N N . ASP A 1 70 ? 58.558 10.027 -77.220 1.00 95.69 70 ASP A N 1
ATOM 522 C CA . ASP A 1 70 ? 58.098 8.631 -77.151 1.00 95.69 70 ASP A CA 1
ATOM 523 C C . ASP A 1 70 ? 58.603 7.909 -75.887 1.00 95.69 70 ASP A C 1
ATOM 525 O O . ASP A 1 70 ? 57.834 7.246 -75.189 1.00 95.69 70 ASP A O 1
ATOM 529 N N . GLU A 1 71 ? 59.874 8.089 -75.518 1.00 96.19 71 GLU A N 1
ATOM 530 C CA . GLU A 1 71 ? 60.420 7.567 -74.257 1.00 96.19 71 GLU A CA 1
ATOM 531 C C . GLU A 1 71 ? 59.730 8.181 -73.031 1.00 96.19 71 GLU A C 1
ATOM 533 O O . GLU A 1 71 ? 59.375 7.466 -72.087 1.00 96.19 71 GLU A O 1
ATOM 538 N N . ARG A 1 72 ? 59.472 9.495 -73.054 1.00 97.25 72 ARG A N 1
ATOM 539 C CA . ARG A 1 72 ? 58.705 10.180 -72.003 1.00 97.25 72 ARG A CA 1
ATOM 540 C C . ARG A 1 72 ? 57.272 9.661 -71.923 1.00 97.25 72 ARG A C 1
ATOM 542 O O . ARG A 1 72 ? 56.790 9.441 -70.815 1.00 97.25 72 ARG A O 1
ATOM 549 N N . PHE A 1 73 ? 56.605 9.425 -73.053 1.00 96.88 73 PHE A N 1
ATOM 550 C CA . PHE A 1 73 ? 55.260 8.846 -73.089 1.00 96.88 73 PHE A CA 1
ATOM 551 C C . PHE A 1 73 ? 55.238 7.417 -72.546 1.00 96.88 73 PHE A C 1
ATOM 553 O O . PHE A 1 73 ? 54.338 7.063 -71.788 1.00 96.88 73 PHE A O 1
ATOM 560 N N . LYS A 1 74 ? 56.248 6.600 -72.859 1.00 96.31 74 LYS A N 1
ATOM 561 C CA . LYS A 1 74 ? 56.385 5.256 -72.280 1.00 96.31 74 LYS A CA 1
ATOM 562 C C . LYS A 1 74 ? 56.573 5.308 -70.763 1.00 96.31 74 LYS A C 1
ATOM 564 O O . LYS A 1 74 ? 55.927 4.539 -70.051 1.00 96.31 74 LYS A O 1
ATOM 569 N N . ALA A 1 75 ? 57.397 6.230 -70.265 1.00 96.06 75 ALA A N 1
ATOM 570 C CA . ALA A 1 75 ? 57.612 6.417 -68.831 1.00 96.06 75 ALA A CA 1
ATOM 571 C C . ALA A 1 75 ? 56.341 6.895 -68.106 1.00 96.06 75 ALA A C 1
ATOM 573 O O . ALA A 1 75 ? 55.989 6.347 -67.062 1.00 96.06 75 ALA A O 1
ATOM 574 N N . THR A 1 76 ? 55.605 7.861 -68.668 1.00 96.06 76 THR A N 1
ATOM 575 C CA . THR A 1 76 ? 54.341 8.331 -68.073 1.00 96.06 76 THR A CA 1
ATOM 576 C C . THR A 1 76 ? 53.246 7.270 -68.143 1.00 96.06 76 THR A C 1
ATOM 578 O O . THR A 1 76 ? 52.515 7.094 -67.173 1.00 96.06 76 THR A O 1
ATOM 581 N N . ALA A 1 77 ? 53.164 6.499 -69.230 1.00 95.75 77 ALA A N 1
ATOM 582 C CA . ALA A 1 77 ? 52.240 5.372 -69.339 1.00 95.75 77 ALA A CA 1
ATOM 583 C C . ALA A 1 77 ? 52.559 4.247 -68.341 1.00 95.75 77 ALA A C 1
ATOM 585 O O . ALA A 1 77 ? 51.649 3.562 -67.875 1.00 95.75 77 ALA A O 1
ATOM 586 N N . GLN A 1 78 ? 53.835 4.028 -68.007 1.00 95.94 78 GLN A N 1
ATOM 587 C CA . GLN A 1 78 ? 54.213 3.107 -66.934 1.00 95.94 78 GLN A CA 1
ATOM 588 C C . GLN A 1 78 ? 53.798 3.654 -65.565 1.00 95.94 78 GLN A C 1
ATOM 590 O O . GLN A 1 78 ? 53.103 2.958 -64.835 1.00 95.94 78 GLN A O 1
ATOM 595 N N . LEU A 1 79 ? 54.107 4.919 -65.267 1.00 97.00 79 LEU A N 1
ATOM 596 C CA . LEU A 1 79 ? 53.717 5.553 -64.006 1.00 97.00 79 LEU A CA 1
ATOM 597 C C . LEU A 1 79 ? 52.195 5.548 -63.795 1.00 97.00 79 LEU A C 1
ATOM 599 O O . LEU A 1 79 ? 51.724 5.281 -62.695 1.00 97.00 79 LEU A O 1
ATOM 603 N N . LEU A 1 80 ? 51.411 5.809 -64.845 1.00 95.75 80 LEU A N 1
ATOM 604 C CA . LEU A 1 80 ? 49.949 5.742 -64.773 1.00 95.75 80 LEU A CA 1
ATOM 605 C C . LEU A 1 80 ? 49.449 4.326 -64.482 1.00 95.75 80 LEU A C 1
ATOM 607 O O . LEU A 1 80 ? 48.489 4.172 -63.728 1.00 95.75 80 LEU A O 1
ATOM 611 N N . ARG A 1 81 ? 50.089 3.295 -65.048 1.00 96.69 81 ARG A N 1
ATOM 612 C CA . ARG A 1 81 ? 49.768 1.898 -64.725 1.00 96.69 81 ARG A CA 1
ATOM 613 C C . ARG A 1 81 ? 50.076 1.590 -63.263 1.00 96.69 81 ARG A C 1
ATOM 615 O O . ARG A 1 81 ? 49.210 1.045 -62.585 1.00 96.69 81 ARG A O 1
ATOM 622 N N . ASP A 1 82 ? 51.241 2.001 -62.777 1.00 95.75 82 ASP A N 1
ATOM 623 C CA . ASP A 1 82 ? 51.659 1.769 -61.391 1.00 95.75 82 ASP A CA 1
ATOM 624 C C . ASP A 1 82 ? 50.718 2.481 -60.400 1.00 95.75 82 ASP A C 1
ATOM 626 O O . ASP A 1 82 ? 50.215 1.857 -59.467 1.00 95.75 82 ASP A O 1
ATOM 630 N N . LEU A 1 83 ? 50.370 3.747 -60.662 1.00 95.19 83 LEU A N 1
ATOM 631 C CA . LEU A 1 83 ? 49.397 4.504 -59.864 1.00 95.19 83 LEU A CA 1
ATOM 632 C C . LEU A 1 83 ? 47.993 3.895 -59.910 1.00 95.19 83 LEU A C 1
ATOM 634 O O . LEU A 1 83 ? 47.278 3.924 -58.913 1.00 95.19 83 LEU A O 1
ATOM 638 N N . THR A 1 84 ? 47.578 3.345 -61.054 1.00 95.50 84 THR A N 1
ATOM 639 C CA . THR A 1 84 ? 46.275 2.672 -61.164 1.00 95.50 84 THR A CA 1
ATOM 640 C C . THR A 1 84 ? 46.234 1.446 -60.257 1.00 95.50 84 THR A C 1
ATOM 642 O O . THR A 1 84 ? 45.279 1.283 -59.502 1.00 95.50 84 THR A O 1
ATOM 645 N N . ILE A 1 85 ? 47.299 0.637 -60.264 1.00 95.00 85 ILE A N 1
ATOM 646 C CA . ILE A 1 85 ? 47.424 -0.528 -59.382 1.00 95.00 85 ILE A CA 1
ATOM 647 C C . ILE A 1 85 ? 47.414 -0.092 -57.911 1.00 95.00 85 ILE A C 1
ATOM 649 O O . ILE A 1 85 ? 46.693 -0.680 -57.111 1.00 95.00 85 ILE A O 1
ATOM 653 N N . GLU A 1 86 ? 48.156 0.957 -57.547 1.00 94.56 86 GLU A N 1
ATOM 654 C CA . GLU A 1 86 ? 48.185 1.469 -56.171 1.00 94.56 86 GLU A CA 1
ATOM 655 C C . GLU A 1 86 ? 46.807 1.966 -55.711 1.00 94.56 86 GLU A C 1
ATOM 657 O O . GLU A 1 86 ? 46.353 1.626 -54.618 1.00 94.56 86 GLU A O 1
ATOM 662 N N . VAL A 1 87 ? 46.097 2.714 -56.559 1.00 91.00 87 VAL A N 1
ATOM 663 C CA . VAL A 1 87 ? 44.732 3.173 -56.275 1.00 91.00 87 VAL A CA 1
ATOM 664 C C . VAL A 1 87 ? 43.778 1.994 -56.103 1.00 91.00 87 VAL A C 1
ATOM 666 O O . VAL A 1 87 ? 42.926 2.032 -55.214 1.00 91.00 87 VAL A O 1
ATOM 669 N N . ASP A 1 88 ? 43.902 0.951 -56.919 1.00 87.81 88 ASP A N 1
ATOM 670 C CA . ASP A 1 88 ? 43.057 -0.236 -56.808 1.00 87.81 88 ASP A CA 1
ATOM 671 C C . ASP A 1 88 ? 43.368 -1.041 -55.534 1.00 87.81 88 ASP A C 1
ATOM 673 O O . ASP A 1 88 ? 42.436 -1.470 -54.849 1.00 87.81 88 ASP A O 1
ATOM 677 N N . CYS A 1 89 ? 44.639 -1.145 -55.134 1.00 85.69 89 CYS A N 1
ATOM 678 C CA . CYS A 1 89 ? 45.041 -1.710 -53.841 1.00 85.69 89 CYS A CA 1
ATOM 679 C C . CYS A 1 89 ? 44.478 -0.895 -52.664 1.00 85.69 89 CYS A C 1
ATOM 681 O O . CYS A 1 89 ? 43.835 -1.451 -51.776 1.00 85.69 89 CYS A O 1
ATOM 683 N N . LEU A 1 90 ? 44.621 0.434 -52.686 1.00 83.31 90 LEU A N 1
ATOM 684 C CA . LEU A 1 90 ? 44.088 1.312 -51.639 1.00 83.31 90 LEU A CA 1
ATOM 685 C C . LEU A 1 90 ? 42.557 1.274 -51.572 1.00 83.31 90 LEU A C 1
ATOM 687 O O . LEU A 1 90 ? 41.982 1.365 -50.487 1.00 83.31 90 LEU A O 1
ATOM 691 N N . LYS A 1 91 ? 41.866 1.123 -52.706 1.00 81.50 91 LYS A N 1
ATOM 692 C CA . LYS A 1 91 ? 40.411 0.900 -52.736 1.00 81.50 91 LYS A CA 1
ATOM 693 C C . LYS A 1 91 ? 40.030 -0.448 -52.131 1.00 81.50 91 LYS A C 1
ATOM 695 O O . LYS A 1 91 ? 39.021 -0.510 -51.435 1.00 81.50 91 LYS A O 1
ATOM 700 N N . ALA A 1 92 ? 40.811 -1.501 -52.366 1.00 76.88 92 ALA A N 1
ATOM 701 C CA . ALA A 1 92 ? 40.582 -2.810 -51.760 1.00 76.88 92 ALA A CA 1
ATOM 702 C C . ALA A 1 92 ? 40.817 -2.795 -50.235 1.00 76.88 92 ALA A C 1
ATOM 704 O O . ALA A 1 92 ? 40.027 -3.383 -49.498 1.00 76.88 92 ALA A O 1
ATOM 705 N N . ASP A 1 93 ? 41.828 -2.060 -49.760 1.00 72.94 93 ASP A N 1
ATOM 706 C CA . ASP A 1 93 ? 42.132 -1.910 -48.329 1.00 72.94 93 ASP A CA 1
ATOM 707 C C . ASP A 1 93 ? 41.165 -0.956 -47.606 1.00 72.94 93 ASP A C 1
ATOM 709 O O . ASP A 1 93 ? 40.810 -1.171 -46.447 1.00 72.94 93 ASP A O 1
ATOM 713 N N . SER A 1 94 ? 40.705 0.101 -48.283 1.00 70.19 94 SER A N 1
ATOM 714 C CA . SER A 1 94 ? 39.733 1.062 -47.736 1.00 70.19 94 SER A CA 1
ATOM 715 C C . SER A 1 94 ? 38.279 0.614 -47.871 1.00 70.19 94 SER A C 1
ATOM 717 O O . SER A 1 94 ? 37.406 1.156 -47.179 1.00 70.19 94 SER A O 1
ATOM 719 N N . ALA A 1 95 ? 37.993 -0.387 -48.712 1.00 67.94 95 ALA A N 1
ATOM 720 C CA . ALA A 1 95 ? 36.714 -1.073 -48.689 1.00 67.94 95 ALA A CA 1
ATOM 721 C C . ALA A 1 95 ? 36.515 -1.606 -47.265 1.00 67.94 95 ALA A C 1
ATOM 723 O O . ALA A 1 95 ? 37.384 -2.314 -46.757 1.00 67.94 95 ALA A O 1
ATOM 724 N N . PRO A 1 96 ? 35.415 -1.248 -46.576 1.00 61.25 96 PRO A N 1
ATOM 725 C CA . PRO A 1 96 ? 35.238 -1.595 -45.177 1.00 61.25 96 PRO A CA 1
ATOM 726 C C . PRO A 1 96 ? 35.366 -3.107 -45.041 1.00 61.25 96 PRO A C 1
ATOM 728 O O . PRO A 1 96 ? 34.476 -3.835 -45.488 1.00 61.25 96 PRO A O 1
ATOM 731 N N . HIS A 1 97 ? 36.479 -3.563 -44.451 1.00 67.38 97 HIS A N 1
ATOM 732 C CA . HIS A 1 97 ? 36.730 -4.982 -44.249 1.00 67.38 97 HIS A CA 1
ATOM 733 C C . HIS A 1 97 ? 35.468 -5.594 -43.644 1.00 67.38 97 HIS A C 1
ATOM 735 O O . HIS A 1 97 ? 34.876 -5.019 -42.719 1.00 67.38 97 HIS A O 1
ATOM 741 N N . SER A 1 98 ? 35.023 -6.723 -44.194 1.00 73.94 98 SER A N 1
ATOM 742 C CA . SER A 1 98 ? 33.768 -7.386 -43.817 1.00 73.94 98 SER A CA 1
ATOM 743 C C . SER A 1 98 ? 33.601 -7.496 -42.295 1.00 73.94 98 SER A C 1
ATOM 745 O O . SER A 1 98 ? 32.510 -7.272 -41.778 1.00 73.94 98 SER A O 1
ATOM 747 N N . THR A 1 99 ? 34.701 -7.694 -41.569 1.00 79.81 99 THR A N 1
ATOM 748 C CA . THR A 1 99 ? 34.784 -7.733 -40.102 1.00 79.81 99 THR A CA 1
ATOM 749 C C . THR A 1 99 ? 34.393 -6.419 -39.414 1.00 79.81 99 THR A C 1
ATOM 751 O O . THR A 1 99 ? 33.659 -6.425 -38.426 1.00 79.81 99 THR A O 1
ATOM 754 N N . THR A 1 100 ? 34.825 -5.264 -39.930 1.00 84.00 100 THR A N 1
ATOM 755 C CA . THR A 1 100 ? 34.487 -3.945 -39.365 1.00 84.00 100 THR A CA 1
ATOM 756 C C . THR A 1 100 ? 33.030 -3.593 -39.646 1.00 84.00 100 THR A C 1
ATOM 758 O O . THR A 1 100 ? 32.357 -3.021 -38.785 1.00 84.00 100 THR A O 1
ATOM 761 N N . ARG A 1 101 ? 32.513 -3.976 -40.820 1.00 84.19 101 ARG A N 1
ATOM 762 C CA . ARG A 1 101 ? 31.089 -3.845 -41.142 1.00 84.19 101 ARG A CA 1
ATOM 763 C C . ARG A 1 101 ? 30.227 -4.721 -40.226 1.00 84.19 101 ARG A C 1
ATOM 765 O O . ARG A 1 101 ? 29.330 -4.186 -39.583 1.00 84.19 101 ARG A O 1
ATOM 772 N N . GLN A 1 102 ? 30.564 -6.003 -40.076 1.00 88.19 102 GLN A N 1
ATOM 773 C CA . GLN A 1 102 ? 29.879 -6.928 -39.162 1.00 88.19 102 GLN A CA 1
ATOM 774 C C . GLN A 1 102 ? 29.899 -6.425 -37.715 1.00 88.19 102 GLN A C 1
ATOM 776 O O . GLN A 1 102 ? 28.870 -6.423 -37.044 1.00 88.19 102 GLN A O 1
ATOM 781 N N . ARG A 1 103 ? 31.044 -5.917 -37.235 1.00 90.44 103 ARG A N 1
ATOM 782 C CA . ARG A 1 103 ? 31.143 -5.333 -35.890 1.00 90.44 103 ARG A CA 1
ATOM 783 C C . ARG A 1 103 ? 30.229 -4.118 -35.720 1.00 90.44 103 ARG A C 1
ATOM 785 O O . ARG A 1 103 ? 29.609 -3.971 -34.670 1.00 90.44 103 ARG A O 1
ATOM 792 N N . ARG A 1 104 ? 30.139 -3.239 -36.724 1.00 89.06 104 ARG A N 1
ATOM 793 C CA . ARG A 1 104 ? 29.226 -2.083 -36.684 1.00 89.06 104 ARG A CA 1
ATOM 794 C C . ARG A 1 104 ? 27.764 -2.521 -36.666 1.00 89.06 104 ARG A C 1
ATOM 796 O O . ARG A 1 104 ? 27.009 -1.987 -35.862 1.00 89.06 104 ARG A O 1
ATOM 803 N N . GLU A 1 105 ? 27.386 -3.487 -37.497 1.00 90.88 105 GLU A N 1
ATOM 804 C CA . GLU A 1 105 ? 26.026 -4.041 -37.538 1.00 90.88 105 GLU A CA 1
ATOM 805 C C . GLU A 1 105 ? 25.654 -4.704 -36.197 1.00 90.88 105 GLU A C 1
ATOM 807 O O . GLU A 1 105 ? 24.591 -4.419 -35.647 1.00 90.88 105 GLU A O 1
ATOM 812 N N . ALA A 1 106 ? 26.566 -5.477 -35.594 1.00 94.62 106 ALA A N 1
ATOM 813 C CA . ALA A 1 106 ? 26.373 -6.070 -34.269 1.00 94.62 106 ALA A CA 1
ATOM 814 C C . ALA A 1 106 ? 26.185 -5.007 -33.171 1.00 94.62 106 ALA A C 1
ATOM 816 O O . ALA A 1 106 ? 25.244 -5.082 -32.383 1.00 94.62 106 ALA A O 1
ATOM 817 N N . LEU A 1 107 ? 27.027 -3.967 -33.150 1.00 96.25 107 LEU A N 1
ATOM 818 C CA . LEU A 1 107 ? 26.886 -2.862 -32.193 1.00 96.25 107 LEU A CA 1
ATOM 819 C C . LEU A 1 107 ? 25.592 -2.065 -32.404 1.00 96.25 107 LEU A C 1
ATOM 821 O O . LEU A 1 107 ? 24.996 -1.592 -31.437 1.00 96.25 107 LEU A O 1
ATOM 825 N N . GLN A 1 108 ? 25.139 -1.908 -33.649 1.00 95.19 108 GLN A N 1
ATOM 826 C CA . GLN A 1 108 ? 23.855 -1.275 -33.948 1.00 95.19 108 GLN A CA 1
ATOM 827 C C . GLN A 1 108 ? 22.679 -2.122 -33.450 1.00 95.19 108 GLN A C 1
ATOM 829 O O . GLN A 1 108 ? 21.752 -1.566 -32.860 1.00 95.19 108 GLN A O 1
ATOM 834 N N . ALA A 1 109 ? 22.734 -3.445 -33.621 1.00 96.00 109 ALA A N 1
ATOM 835 C CA . ALA A 1 109 ? 21.728 -4.359 -33.090 1.00 96.00 109 ALA A CA 1
ATOM 836 C C . ALA A 1 109 ? 21.672 -4.308 -31.554 1.00 96.00 109 ALA A C 1
ATOM 838 O O . ALA A 1 109 ? 20.591 -4.147 -30.988 1.00 96.00 109 ALA A O 1
ATOM 839 N N . GLU A 1 110 ? 22.821 -4.348 -30.874 1.00 96.12 110 GLU A N 1
ATOM 840 C CA . GLU A 1 110 ? 22.886 -4.210 -29.412 1.00 96.12 110 GLU A CA 1
ATOM 841 C C . GLU A 1 110 ? 22.375 -2.845 -28.935 1.00 96.12 110 GLU A C 1
ATOM 843 O O . GLU A 1 110 ? 21.595 -2.764 -27.986 1.00 96.12 110 GLU A O 1
ATOM 848 N N . LYS A 1 111 ? 22.713 -1.757 -29.639 1.00 96.31 111 LYS A N 1
ATOM 849 C CA . LYS A 1 111 ? 22.159 -0.428 -29.343 1.00 96.31 111 LYS A CA 1
ATOM 850 C C . LYS A 1 111 ? 20.630 -0.429 -29.415 1.00 96.31 111 LYS A C 1
ATOM 852 O O . LYS A 1 111 ? 19.987 0.143 -28.537 1.00 96.31 111 LYS A O 1
ATOM 857 N N . LEU A 1 112 ? 20.043 -1.049 -30.440 1.00 97.00 112 LEU A N 1
ATOM 858 C CA . LEU A 1 112 ? 18.586 -1.152 -30.571 1.00 97.00 112 LEU A CA 1
ATOM 859 C C . LEU A 1 112 ? 17.977 -1.991 -29.442 1.00 97.00 112 LEU A C 1
ATOM 861 O O . LEU A 1 112 ? 16.995 -1.554 -28.841 1.00 97.00 112 LEU A O 1
ATOM 865 N N . LYS A 1 113 ? 18.586 -3.130 -29.087 1.00 97.50 113 LYS A N 1
ATOM 866 C CA . LYS A 1 113 ? 18.156 -3.947 -27.938 1.00 97.50 113 LYS A CA 1
ATOM 867 C C . LYS A 1 113 ? 18.153 -3.139 -26.639 1.00 97.50 113 LYS A C 1
ATOM 869 O O . LYS A 1 113 ? 17.150 -3.131 -25.930 1.00 97.50 113 LYS A O 1
ATOM 874 N N . MET A 1 114 ? 19.224 -2.394 -26.363 1.00 96.81 114 MET A N 1
ATOM 875 C CA . MET A 1 114 ? 19.324 -1.552 -25.166 1.00 96.81 114 MET A CA 1
ATOM 876 C C . MET A 1 114 ? 18.290 -0.420 -25.151 1.00 96.81 114 MET A C 1
ATOM 878 O O . MET A 1 114 ? 17.733 -0.105 -24.096 1.00 96.81 114 MET A O 1
ATOM 882 N N . LEU A 1 115 ? 17.986 0.177 -26.308 1.00 96.81 115 LEU A N 1
ATOM 883 C CA . LEU A 1 115 ? 16.922 1.179 -26.425 1.00 96.81 115 LEU A CA 1
ATOM 884 C C . LEU A 1 115 ? 15.539 0.580 -26.143 1.00 96.81 115 LEU A C 1
ATOM 886 O O . LEU A 1 115 ? 14.760 1.189 -25.408 1.00 96.81 115 LEU A O 1
ATOM 890 N N . HIS A 1 116 ? 15.246 -0.612 -26.670 1.00 96.75 116 HIS A N 1
ATOM 891 C CA . HIS A 1 116 ? 14.003 -1.327 -26.370 1.00 96.75 116 HIS A CA 1
ATOM 892 C C . HIS A 1 116 ? 13.896 -1.686 -24.888 1.00 96.75 116 HIS A C 1
ATOM 894 O O . HIS A 1 116 ? 12.865 -1.422 -24.275 1.00 96.75 116 HIS A O 1
ATOM 900 N N . HIS A 1 117 ? 14.973 -2.200 -24.290 1.00 96.75 117 HIS A N 1
ATOM 901 C CA . HIS A 1 117 ? 15.010 -2.510 -22.864 1.00 96.75 117 HIS A CA 1
ATOM 902 C C . HIS A 1 117 ? 14.752 -1.263 -22.004 1.00 96.75 117 HIS A C 1
ATOM 904 O O . HIS A 1 117 ? 13.891 -1.275 -21.128 1.00 96.75 117 HIS A O 1
ATOM 910 N N . THR A 1 118 ? 15.418 -0.148 -22.318 1.00 96.62 118 THR A N 1
ATOM 911 C CA . THR A 1 118 ? 15.224 1.133 -21.618 1.00 96.62 118 THR A CA 1
ATOM 912 C C . THR A 1 118 ? 13.790 1.645 -21.761 1.00 96.62 118 THR A C 1
ATOM 914 O O . THR A 1 118 ? 13.220 2.182 -20.812 1.00 96.62 118 THR A O 1
ATOM 917 N N . ARG A 1 119 ? 13.183 1.490 -22.943 1.00 97.56 119 ARG A N 1
ATOM 918 C CA . ARG A 1 119 ? 11.784 1.862 -23.172 1.00 97.56 119 ARG A CA 1
ATOM 919 C C . ARG A 1 119 ? 10.839 1.020 -22.315 1.00 97.56 119 ARG A C 1
ATOM 921 O O . ARG A 1 119 ? 10.013 1.601 -21.620 1.00 97.56 119 ARG A O 1
ATOM 928 N N . HIS A 1 120 ? 11.008 -0.300 -22.304 1.00 97.25 120 HIS A N 1
ATOM 929 C CA . HIS A 1 120 ? 10.205 -1.189 -21.463 1.00 97.25 120 HIS A CA 1
ATOM 930 C C . HIS A 1 120 ? 10.352 -0.870 -19.973 1.00 97.25 120 HIS A C 1
ATOM 932 O O . HIS A 1 120 ? 9.352 -0.798 -19.267 1.00 97.25 120 HIS A O 1
ATOM 938 N N . GLN A 1 121 ? 11.570 -0.596 -19.497 1.00 96.12 121 GLN A N 1
ATOM 939 C CA . GLN A 1 121 ? 11.786 -0.165 -18.114 1.00 96.12 121 GLN A CA 1
ATOM 940 C C . GLN A 1 121 ? 11.044 1.138 -17.797 1.00 96.12 121 GLN A C 1
ATOM 942 O O . GLN A 1 121 ? 10.418 1.249 -16.748 1.00 96.12 121 GLN A O 1
ATOM 947 N N . ARG A 1 122 ? 11.066 2.124 -18.703 1.00 96.88 122 ARG A N 1
ATOM 948 C CA . ARG A 1 122 ? 10.329 3.385 -18.517 1.00 96.88 122 ARG A CA 1
ATOM 949 C C . ARG A 1 122 ? 8.820 3.174 -18.477 1.00 96.88 122 ARG A C 1
ATOM 951 O O . ARG A 1 122 ? 8.158 3.779 -17.642 1.00 96.88 122 ARG A O 1
ATOM 958 N N . GLU A 1 123 ? 8.290 2.324 -19.350 1.00 97.00 123 GLU A N 1
ATOM 959 C CA . GLU A 1 123 ? 6.868 1.966 -19.365 1.00 97.00 123 GLU A CA 1
ATOM 960 C C . GLU A 1 123 ? 6.468 1.244 -18.066 1.00 97.00 123 GLU A C 1
ATOM 962 O O . GLU A 1 123 ? 5.462 1.601 -17.456 1.00 97.00 123 GLU A O 1
ATOM 967 N N . ALA A 1 124 ? 7.299 0.319 -17.572 1.00 94.88 124 ALA A N 1
ATOM 968 C CA . ALA A 1 124 ? 7.086 -0.356 -16.291 1.00 94.88 124 ALA A CA 1
ATOM 969 C C . ALA A 1 124 ? 7.134 0.617 -15.097 1.00 94.88 124 ALA A C 1
ATOM 971 O O . ALA A 1 124 ? 6.276 0.558 -14.218 1.00 94.88 124 ALA A O 1
ATOM 972 N N . ILE A 1 125 ? 8.091 1.552 -15.075 1.00 96.12 125 ILE A N 1
ATOM 973 C CA . ILE A 1 125 ? 8.175 2.602 -14.044 1.00 96.12 125 ILE A CA 1
ATOM 974 C C . ILE A 1 125 ? 6.945 3.520 -14.096 1.00 96.12 125 ILE A C 1
ATOM 976 O O . ILE A 1 125 ? 6.400 3.885 -13.057 1.00 96.12 125 ILE A O 1
ATOM 980 N N . ALA A 1 126 ? 6.471 3.883 -15.289 1.00 97.06 126 ALA A N 1
ATOM 981 C CA . ALA A 1 126 ? 5.266 4.695 -15.433 1.00 97.06 126 ALA A CA 1
ATOM 982 C C . ALA A 1 126 ? 4.016 3.950 -14.933 1.00 97.06 126 ALA A C 1
ATOM 984 O O . ALA A 1 126 ? 3.192 4.539 -14.232 1.00 97.06 126 ALA A O 1
ATOM 985 N N . ALA A 1 127 ? 3.899 2.653 -15.235 1.00 95.25 127 ALA A N 1
ATOM 986 C CA . ALA A 1 127 ? 2.803 1.815 -14.759 1.00 95.25 127 ALA A CA 1
ATOM 987 C C . ALA A 1 127 ? 2.807 1.676 -13.227 1.00 95.25 127 ALA A C 1
ATOM 989 O O . ALA A 1 127 ? 1.761 1.833 -12.594 1.00 95.25 127 ALA A O 1
ATOM 990 N N . THR A 1 128 ? 3.974 1.454 -12.609 1.00 95.50 128 THR A N 1
ATOM 991 C CA . THR A 1 128 ? 4.081 1.385 -11.142 1.00 95.50 128 THR A CA 1
ATOM 992 C C . THR A 1 128 ? 3.794 2.734 -10.485 1.00 95.50 128 THR A C 1
ATOM 994 O O . THR A 1 128 ? 3.084 2.776 -9.484 1.00 95.50 128 THR A O 1
ATOM 997 N N . ALA A 1 129 ? 4.251 3.847 -11.065 1.00 95.56 129 ALA A N 1
ATOM 998 C CA . ALA A 1 129 ? 3.928 5.186 -10.574 1.00 95.56 129 ALA A CA 1
ATOM 999 C C . ALA A 1 129 ? 2.418 5.480 -10.633 1.00 95.56 129 ALA A C 1
ATOM 1001 O O . ALA A 1 129 ? 1.855 5.982 -9.659 1.00 95.56 129 ALA A O 1
ATOM 1002 N N . ALA A 1 130 ? 1.750 5.120 -11.735 1.00 94.38 130 ALA A N 1
ATOM 1003 C CA . ALA A 1 130 ? 0.300 5.252 -11.869 1.00 94.38 130 ALA A CA 1
ATOM 1004 C C . ALA A 1 130 ? -0.448 4.381 -10.846 1.00 94.38 130 ALA A C 1
ATOM 1006 O O . ALA A 1 130 ? -1.408 4.839 -10.227 1.00 94.38 130 ALA A O 1
ATOM 1007 N N . HIS A 1 131 ? 0.024 3.154 -10.609 1.00 94.94 131 HIS A N 1
ATOM 1008 C CA . HIS A 1 131 ? -0.538 2.278 -9.584 1.00 94.94 131 HIS A CA 1
ATOM 1009 C C . HIS A 1 131 ? -0.376 2.865 -8.172 1.00 94.94 131 HIS A C 1
ATOM 1011 O O . HIS A 1 131 ? -1.337 2.903 -7.407 1.00 94.94 131 HIS A O 1
ATOM 1017 N N . ILE A 1 132 ? 0.804 3.402 -7.841 1.00 95.00 132 ILE A N 1
ATOM 1018 C CA . ILE A 1 132 ? 1.045 4.082 -6.561 1.00 95.00 132 ILE A CA 1
ATOM 1019 C C . ILE A 1 132 ? 0.093 5.270 -6.396 1.00 95.00 132 ILE A C 1
ATOM 1021 O O . ILE A 1 132 ? -0.522 5.400 -5.341 1.00 95.00 132 ILE A O 1
ATOM 1025 N N . GLN A 1 133 ? -0.066 6.111 -7.423 1.00 96.06 133 GLN A N 1
ATOM 1026 C CA . GLN A 1 133 ? -1.005 7.238 -7.388 1.00 96.06 133 GLN A CA 1
ATOM 1027 C C . GLN A 1 133 ? -2.450 6.774 -7.185 1.00 96.06 133 GLN A C 1
ATOM 1029 O O . GLN A 1 133 ? -3.164 7.341 -6.362 1.00 96.06 133 GLN A O 1
ATOM 1034 N N . HIS A 1 134 ? -2.865 5.702 -7.863 1.00 93.19 134 HIS A N 1
ATOM 1035 C CA . HIS A 1 134 ? -4.197 5.129 -7.688 1.00 93.19 134 HIS A CA 1
ATOM 1036 C C . HIS A 1 134 ? -4.449 4.636 -6.252 1.00 93.19 134 HIS A C 1
ATOM 1038 O O . HIS A 1 134 ? -5.557 4.771 -5.740 1.00 93.19 134 HIS A O 1
ATOM 1044 N N . LEU A 1 135 ? -3.423 4.113 -5.572 1.00 95.31 135 LEU A N 1
ATOM 1045 C CA . LEU A 1 135 ? -3.524 3.641 -4.187 1.00 95.31 135 LEU A CA 1
ATOM 1046 C C . LEU A 1 135 ? -3.453 4.755 -3.128 1.00 95.31 135 LEU A C 1
ATOM 1048 O O . LEU A 1 135 ? -3.811 4.511 -1.972 1.00 95.31 135 LEU A O 1
ATOM 1052 N N . GLN A 1 136 ? -3.014 5.968 -3.479 1.00 95.25 136 GLN A N 1
ATOM 1053 C CA . GLN A 1 136 ? -2.875 7.069 -2.516 1.00 95.25 136 GLN A CA 1
ATOM 1054 C C . GLN A 1 136 ? -4.219 7.489 -1.917 1.00 95.25 136 GLN A C 1
ATOM 1056 O O . GLN A 1 136 ? -4.353 7.545 -0.695 1.00 95.25 136 GLN A O 1
ATOM 1061 N N . GLU A 1 137 ? -5.224 7.749 -2.752 1.00 92.88 137 GLU A N 1
ATOM 1062 C CA . GLU A 1 137 ? -6.530 8.223 -2.285 1.00 92.88 137 GLU A CA 1
ATOM 1063 C C . GLU A 1 137 ? -7.268 7.187 -1.409 1.00 92.88 137 GLU A C 1
ATOM 1065 O O . GLU A 1 137 ? -7.696 7.550 -0.308 1.00 92.88 137 GLU A O 1
ATOM 1070 N N . PRO A 1 138 ? -7.369 5.894 -1.787 1.00 95.56 138 PRO A N 1
ATOM 1071 C CA . PRO A 1 138 ? -7.929 4.865 -0.911 1.00 95.56 138 PRO A CA 1
ATOM 1072 C C . PRO A 1 138 ? -7.221 4.780 0.443 1.00 95.56 138 PRO A C 1
ATOM 1074 O O . PRO A 1 138 ? -7.879 4.632 1.472 1.00 95.56 138 PRO A O 1
ATOM 1077 N N . ARG A 1 139 ? -5.888 4.914 0.466 1.00 94.75 139 ARG A N 1
ATOM 1078 C CA . ARG A 1 139 ? -5.108 4.874 1.708 1.00 94.75 139 ARG A CA 1
ATOM 1079 C C . ARG A 1 139 ? -5.430 6.052 2.626 1.00 94.75 139 ARG A C 1
ATOM 1081 O O . ARG A 1 139 ? -5.569 5.847 3.831 1.00 94.75 139 ARG A O 1
ATOM 1088 N N . VAL A 1 140 ? -5.575 7.257 2.073 1.00 97.06 140 VAL A N 1
ATOM 1089 C CA . VAL A 1 140 ? -5.986 8.446 2.840 1.00 97.06 140 VAL A CA 1
ATOM 1090 C C . VAL A 1 140 ? -7.394 8.255 3.403 1.00 97.06 140 VAL A C 1
ATOM 1092 O O . VAL A 1 140 ? -7.576 8.371 4.614 1.00 97.06 140 VAL A O 1
ATOM 1095 N N . ARG A 1 141 ? -8.357 7.834 2.571 1.00 95.88 141 ARG A N 1
ATOM 1096 C CA . ARG A 1 141 ? -9.739 7.564 3.010 1.00 95.88 141 ARG A CA 1
ATOM 1097 C C . ARG A 1 141 ? -9.804 6.513 4.121 1.00 95.88 141 ARG A C 1
ATOM 1099 O O . ARG A 1 141 ? -10.549 6.674 5.084 1.00 95.88 141 ARG A O 1
ATOM 1106 N N . LEU A 1 142 ? -9.022 5.437 4.015 1.00 96.75 142 LEU A N 1
ATOM 1107 C CA . LEU A 1 142 ? -8.938 4.417 5.063 1.00 96.75 142 LEU A CA 1
ATOM 1108 C C . LEU A 1 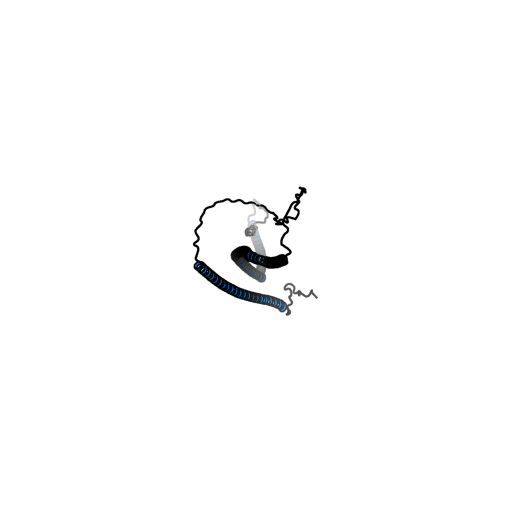142 ? -8.336 4.977 6.357 1.00 96.75 142 LEU A C 1
ATOM 1110 O O . LEU A 1 142 ? -8.827 4.657 7.437 1.00 96.75 142 LEU A O 1
ATOM 1114 N N . SER A 1 143 ? -7.312 5.830 6.268 1.00 96.38 143 SER A N 1
ATOM 1115 C CA . SER A 1 143 ? -6.724 6.490 7.441 1.00 96.38 143 SER A CA 1
ATOM 1116 C C . SER A 1 143 ? -7.745 7.373 8.161 1.00 96.38 143 SER A C 1
ATOM 1118 O O . SER A 1 143 ? -7.897 7.268 9.377 1.00 96.38 143 SER A O 1
ATOM 1120 N N . GLU A 1 144 ? -8.494 8.186 7.414 1.00 97.25 144 GLU A N 1
ATOM 1121 C CA . GLU A 1 144 ? -9.557 9.038 7.959 1.00 97.25 144 GLU A CA 1
ATOM 1122 C C . GLU A 1 144 ? -10.649 8.209 8.647 1.00 97.25 144 GLU A C 1
ATOM 1124 O O . GLU A 1 144 ? -11.068 8.524 9.762 1.00 97.25 144 GLU A O 1
ATOM 1129 N N . GLN A 1 145 ? -11.068 7.098 8.031 1.00 96.50 145 GLN A N 1
ATOM 1130 C CA . GLN A 1 145 ? -12.034 6.178 8.636 1.00 96.50 145 GLN A CA 1
ATOM 1131 C C . GLN A 1 145 ? -11.503 5.553 9.928 1.00 96.50 145 GLN A C 1
ATOM 1133 O O . GLN A 1 145 ? -12.239 5.454 10.911 1.00 96.50 145 GLN A O 1
ATOM 1138 N N . VAL A 1 146 ? -10.235 5.140 9.955 1.00 97.31 146 VAL A N 1
ATOM 1139 C CA . VAL A 1 146 ? -9.602 4.593 11.162 1.00 97.31 146 VAL A CA 1
ATOM 1140 C C . VAL A 1 146 ? -9.601 5.628 12.285 1.00 97.31 146 VAL A C 1
ATOM 1142 O O . VAL A 1 146 ? -9.936 5.293 13.424 1.00 97.31 146 VAL A O 1
ATOM 1145 N N . ASP A 1 147 ? -9.270 6.881 11.990 1.00 97.31 147 ASP A N 1
ATOM 1146 C CA . ASP A 1 147 ? -9.242 7.935 13.002 1.00 97.31 147 ASP A CA 1
ATOM 1147 C C . ASP A 1 147 ? -10.646 8.320 13.488 1.00 97.31 147 ASP A C 1
ATOM 1149 O O . ASP A 1 147 ? -10.844 8.478 14.699 1.00 97.31 147 ASP A O 1
ATOM 1153 N N . ALA A 1 148 ? -11.644 8.336 12.600 1.00 97.44 148 ALA A N 1
ATOM 1154 C CA . ALA A 1 148 ? -13.048 8.481 12.980 1.00 97.44 148 ALA A CA 1
ATOM 1155 C C . ALA A 1 148 ? -13.493 7.358 13.937 1.00 97.44 148 ALA A C 1
ATOM 1157 O O . ALA A 1 148 ? -14.006 7.629 15.024 1.00 97.44 148 ALA A O 1
ATOM 1158 N N . ARG A 1 149 ? -13.190 6.093 13.609 1.00 96.62 149 ARG A N 1
ATOM 1159 C CA . ARG A 1 149 ? -13.509 4.936 14.466 1.00 96.62 149 ARG A CA 1
ATOM 1160 C C . ARG A 1 149 ? -12.796 4.982 15.816 1.00 96.62 149 ARG A C 1
ATOM 1162 O O . ARG A 1 149 ? -13.383 4.610 16.831 1.00 96.62 149 ARG A O 1
ATOM 1169 N N . LYS A 1 150 ? -11.548 5.462 15.876 1.00 97.06 150 LYS A N 1
ATOM 1170 C CA . LYS A 1 150 ? -10.862 5.706 17.160 1.00 97.06 150 LYS A CA 1
ATOM 1171 C C . LYS A 1 150 ? -11.600 6.757 17.994 1.00 97.06 150 LYS A C 1
ATOM 1173 O O . LYS A 1 150 ? -11.657 6.622 19.218 1.00 97.06 150 LYS A O 1
ATOM 1178 N N . GLY A 1 151 ? -12.142 7.791 17.349 1.00 97.62 151 GLY A N 1
ATOM 1179 C CA . GLY A 1 151 ? -13.026 8.776 17.972 1.00 97.62 151 GLY A CA 1
ATOM 1180 C C . GLY A 1 151 ? -14.264 8.123 18.588 1.00 97.62 151 GLY A C 1
ATOM 1181 O O . GLY A 1 151 ? -14.500 8.284 19.789 1.00 97.62 151 GLY A O 1
ATOM 1182 N N . ASP A 1 152 ? -14.975 7.306 17.807 1.00 96.94 152 ASP A N 1
ATOM 1183 C CA . ASP A 1 152 ? -16.167 6.571 18.253 1.00 96.94 152 ASP A CA 1
ATOM 1184 C C . ASP A 1 152 ? -15.871 5.681 19.468 1.00 96.94 152 ASP A C 1
ATOM 1186 O O . ASP A 1 152 ? -16.587 5.722 20.469 1.00 96.94 152 ASP A O 1
ATOM 1190 N N . VAL A 1 153 ? -14.773 4.916 19.432 1.00 97.44 153 VAL A N 1
ATOM 1191 C CA . VAL A 1 153 ? -14.367 4.037 20.544 1.00 97.44 153 VAL A CA 1
ATOM 1192 C C . VAL A 1 153 ? -14.086 4.839 21.816 1.00 97.44 153 VAL A C 1
ATOM 1194 O O . VAL A 1 153 ? -14.494 4.437 22.910 1.00 97.44 153 VAL A O 1
ATOM 1197 N N . LYS A 1 154 ? -13.417 5.994 21.703 1.00 97.00 154 LYS A N 1
ATOM 1198 C CA . LYS A 1 154 ? -13.179 6.884 22.852 1.00 97.00 154 LYS A CA 1
ATOM 1199 C C . LYS A 1 154 ? -14.493 7.425 23.418 1.00 97.00 154 LYS A C 1
ATOM 1201 O O . LYS A 1 154 ? -14.650 7.449 24.640 1.00 97.00 154 LYS A O 1
ATOM 1206 N N . ALA A 1 155 ? -15.426 7.837 22.561 1.00 96.94 155 ALA A N 1
ATOM 1207 C CA . ALA A 1 155 ? -16.741 8.316 22.980 1.00 96.94 155 ALA A CA 1
ATOM 1208 C C . ALA A 1 155 ? -17.543 7.211 23.687 1.00 96.94 155 ALA A C 1
ATOM 1210 O O . ALA A 1 155 ? -18.052 7.429 24.788 1.00 96.94 155 ALA A O 1
ATOM 1211 N N . LEU A 1 156 ? -17.565 6.003 23.120 1.00 97.75 156 LEU A N 1
ATOM 1212 C CA . LEU A 1 156 ? -18.258 4.853 23.697 1.00 97.75 156 LEU A CA 1
ATOM 1213 C C . LEU A 1 156 ? -17.672 4.464 25.060 1.00 97.75 156 LEU A C 1
ATOM 1215 O O . LEU A 1 156 ? -18.415 4.219 26.007 1.00 97.75 156 LEU A O 1
ATOM 1219 N N . ARG A 1 157 ? -16.341 4.486 25.203 1.00 95.25 157 ARG A N 1
ATOM 1220 C CA . ARG A 1 157 ? -15.672 4.231 26.488 1.00 95.25 157 ARG A CA 1
ATOM 1221 C C . ARG A 1 157 ? -16.072 5.249 27.559 1.00 95.25 157 ARG A C 1
ATOM 1223 O O . ARG A 1 157 ? -16.287 4.865 28.707 1.00 95.25 157 ARG A O 1
ATOM 1230 N N . ARG A 1 158 ? -16.196 6.532 27.197 1.00 96.56 158 ARG A N 1
ATOM 1231 C CA . ARG A 1 158 ? -16.680 7.580 28.117 1.00 96.56 158 ARG A CA 1
ATOM 1232 C C . ARG A 1 158 ? -18.129 7.330 28.529 1.00 96.56 158 ARG A C 1
ATOM 1234 O O . ARG A 1 158 ? -18.430 7.368 29.717 1.00 96.56 158 ARG A O 1
ATOM 1241 N N . GLN A 1 159 ? -19.005 7.018 27.572 1.00 96.75 159 GLN A N 1
ATOM 1242 C CA . GLN A 1 159 ? -20.408 6.695 27.855 1.00 96.75 159 GLN A CA 1
ATOM 1243 C C . GLN A 1 159 ? -20.547 5.466 28.758 1.00 96.75 159 GLN A C 1
ATOM 1245 O O . GLN A 1 159 ? -21.346 5.483 29.691 1.00 96.75 159 GLN A O 1
ATOM 1250 N N . TYR A 1 160 ? -19.748 4.425 28.518 1.00 96.62 160 TYR A N 1
ATOM 1251 C CA . TYR A 1 160 ? -19.698 3.248 29.378 1.00 96.62 160 TYR A CA 1
ATOM 1252 C C . TYR A 1 160 ? -19.293 3.615 30.810 1.00 96.62 160 TYR A C 1
ATOM 1254 O O . TYR A 1 160 ? -19.978 3.223 31.749 1.00 96.62 160 TYR A O 1
ATOM 1262 N N . GLY A 1 161 ? -18.234 4.416 30.983 1.00 95.81 161 GLY A N 1
ATOM 1263 C CA . GLY A 1 161 ? -17.797 4.880 32.303 1.00 95.81 161 GLY A CA 1
ATOM 1264 C C . GLY A 1 161 ? -18.883 5.661 33.051 1.00 95.81 161 GLY A C 1
ATOM 1265 O O . GLY A 1 161 ? -19.127 5.397 34.226 1.00 95.81 161 GLY A O 1
ATOM 1266 N N . LEU A 1 162 ? -19.591 6.559 32.357 1.00 96.94 162 LEU A N 1
ATOM 1267 C CA . LEU A 1 162 ? -20.716 7.306 32.930 1.00 96.94 162 LEU A CA 1
ATOM 1268 C C . LEU A 1 162 ? -21.869 6.385 33.346 1.00 96.94 162 LEU A C 1
ATOM 1270 O O . LEU A 1 162 ? -22.373 6.500 34.460 1.00 96.94 162 LEU A O 1
ATOM 1274 N N . ARG A 1 163 ? -22.267 5.442 32.482 1.00 93.94 163 ARG A N 1
ATOM 1275 C CA . ARG A 1 163 ? -23.333 4.477 32.797 1.00 93.94 163 ARG A CA 1
ATOM 1276 C C . ARG A 1 163 ? -22.949 3.559 33.955 1.00 93.94 163 ARG A C 1
ATOM 1278 O O . ARG A 1 163 ? -23.780 3.306 34.819 1.00 93.94 163 ARG A O 1
ATOM 1285 N N . ALA A 1 164 ? -21.701 3.097 34.010 1.00 94.38 164 ALA A N 1
ATOM 1286 C CA . ALA A 1 164 ? -21.205 2.294 35.124 1.00 94.38 164 ALA A CA 1
ATOM 1287 C C . ALA A 1 164 ? -21.283 3.075 36.446 1.00 94.38 164 ALA A C 1
ATOM 1289 O O . ALA A 1 164 ? -21.814 2.561 37.429 1.00 94.38 164 ALA A O 1
ATOM 1290 N N . ALA A 1 165 ? -20.841 4.338 36.458 1.00 95.31 165 ALA A N 1
ATOM 1291 C CA . ALA A 1 165 ? -20.953 5.205 37.630 1.00 95.31 165 ALA A CA 1
ATOM 1292 C C . ALA A 1 165 ? -22.416 5.420 38.060 1.00 95.31 165 ALA A C 1
ATOM 1294 O O . ALA A 1 165 ? -22.723 5.335 39.248 1.00 95.31 165 ALA A O 1
ATOM 1295 N N . GLN A 1 166 ? -23.331 5.624 37.105 1.00 95.69 166 GLN A N 1
ATOM 1296 C CA . GLN A 1 166 ? -24.767 5.727 37.383 1.00 95.69 166 GLN A CA 1
ATOM 1297 C C . GLN A 1 166 ? -25.317 4.449 38.025 1.00 95.69 166 GLN A C 1
ATOM 1299 O O . GLN A 1 166 ? -26.013 4.531 39.031 1.00 95.69 166 GLN A O 1
ATOM 1304 N N . VAL A 1 167 ? -24.981 3.270 37.493 1.00 94.69 167 VAL A N 1
ATOM 1305 C CA . VAL A 1 167 ? -25.404 1.984 38.073 1.00 94.69 167 VAL A CA 1
ATOM 1306 C C . VAL A 1 167 ? -24.877 1.826 39.498 1.00 94.69 167 VAL A C 1
ATOM 1308 O O . VAL A 1 167 ? -25.642 1.457 40.386 1.00 94.69 167 VAL A O 1
ATOM 1311 N N . HIS A 1 168 ? -23.607 2.155 39.752 1.00 92.62 168 HIS A N 1
ATOM 1312 C CA . HIS A 1 168 ? -23.055 2.122 41.108 1.00 92.62 168 HIS A CA 1
ATOM 1313 C C . HIS A 1 168 ? -23.784 3.079 42.059 1.00 92.62 168 HIS A C 1
ATOM 1315 O O . HIS A 1 168 ? -24.100 2.686 43.182 1.00 92.62 168 HIS A O 1
ATOM 1321 N N . ALA A 1 169 ? -24.112 4.292 41.607 1.00 94.06 169 ALA A N 1
ATOM 1322 C CA . ALA A 1 169 ? -24.903 5.238 42.390 1.00 94.06 169 ALA A CA 1
ATOM 1323 C C . ALA A 1 169 ? -26.311 4.694 42.692 1.00 94.06 169 ALA A C 1
ATOM 1325 O O . ALA A 1 169 ? -26.752 4.757 43.837 1.00 94.06 169 ALA A O 1
ATOM 1326 N N . PHE A 1 170 ? -26.986 4.092 41.706 1.00 93.50 170 PHE A N 1
ATOM 1327 C CA . PHE A 1 170 ? -28.290 3.451 41.904 1.00 93.50 170 PHE A CA 1
ATOM 1328 C C . PHE A 1 170 ? -28.228 2.295 42.906 1.00 93.50 170 PHE A C 1
ATOM 1330 O O . PHE A 1 170 ? -29.087 2.200 43.781 1.00 93.50 170 PHE A O 1
ATOM 1337 N N . ILE A 1 171 ? -27.210 1.434 42.817 1.00 92.69 171 ILE A N 1
ATOM 1338 C CA . ILE A 1 171 ? -27.015 0.335 43.772 1.00 92.69 171 ILE A CA 1
ATOM 1339 C C . ILE A 1 171 ? -26.808 0.893 45.185 1.00 92.69 171 ILE A C 1
ATOM 1341 O O . ILE A 1 171 ? -27.451 0.426 46.123 1.00 92.69 171 ILE A O 1
ATOM 1345 N N . ALA A 1 172 ? -25.964 1.916 45.344 1.00 91.69 172 ALA A N 1
ATOM 1346 C CA . ALA A 1 172 ? -25.732 2.550 46.640 1.00 91.69 172 ALA A CA 1
ATOM 1347 C C . ALA A 1 172 ? -27.025 3.146 47.226 1.00 91.69 172 ALA A C 1
ATOM 1349 O O . ALA A 1 172 ? -27.359 2.872 48.379 1.00 91.69 172 ALA A O 1
ATOM 1350 N N . GLN A 1 173 ? -27.792 3.882 46.414 1.00 92.50 173 GLN A N 1
ATOM 1351 C CA . GLN A 1 173 ? -29.087 4.448 46.809 1.00 92.50 173 GLN A CA 1
ATOM 1352 C C . GLN A 1 173 ? -30.116 3.372 47.174 1.00 92.50 173 GLN A C 1
ATOM 1354 O O . GLN A 1 173 ? -30.945 3.598 48.050 1.00 92.50 173 GLN A O 1
ATOM 1359 N N . PHE A 1 174 ? -30.072 2.201 46.534 1.00 89.56 174 PHE A N 1
ATOM 1360 C CA . PHE A 1 174 ? -30.981 1.094 46.831 1.00 89.56 174 PHE A CA 1
ATOM 1361 C C . PHE A 1 174 ? -30.618 0.349 48.124 1.00 89.56 174 PHE A C 1
ATOM 1363 O O . PHE A 1 174 ? -31.504 -0.072 48.868 1.00 89.56 174 PHE A O 1
ATOM 1370 N N . LEU A 1 175 ? -29.323 0.197 48.415 1.00 87.94 175 LEU A N 1
ATOM 1371 C CA . LEU A 1 175 ? -28.842 -0.488 49.619 1.00 87.94 175 LEU A CA 1
ATOM 1372 C C . LEU A 1 175 ? -28.931 0.387 50.877 1.00 87.94 175 LEU A C 1
ATOM 1374 O O . LEU A 1 175 ? -29.194 -0.123 51.965 1.00 87.94 175 LEU A O 1
ATOM 1378 N N . GLN A 1 176 ? -28.770 1.705 50.746 1.00 89.62 176 GLN A N 1
ATOM 1379 C CA . GLN A 1 176 ? -28.848 2.647 51.865 1.00 89.62 176 GLN A CA 1
ATOM 1380 C C . GLN A 1 176 ? -30.128 2.511 52.726 1.00 89.62 176 GLN A C 1
ATOM 1382 O O . GLN A 1 176 ? -30.007 2.387 53.948 1.00 89.62 176 GLN A O 1
ATOM 1387 N N . PRO A 1 177 ? -31.354 2.472 52.167 1.00 85.44 177 PRO A N 1
ATOM 1388 C CA . PRO A 1 177 ? -32.562 2.275 52.963 1.00 85.44 177 PRO A CA 1
ATOM 1389 C C . PRO A 1 177 ? -32.664 0.874 53.582 1.00 85.44 177 PRO A C 1
ATOM 1391 O O . PRO A 1 177 ? -33.286 0.741 54.634 1.00 85.44 177 PRO A O 1
ATOM 1394 N N . GLN A 1 178 ? -32.045 -0.160 52.996 1.00 83.69 178 GLN A N 1
ATOM 1395 C CA . GLN A 1 178 ? -32.013 -1.495 53.609 1.00 83.69 178 GLN A CA 1
ATOM 1396 C C . GLN A 1 178 ? -31.191 -1.488 54.900 1.00 83.69 178 GLN A C 1
ATOM 1398 O O . GLN A 1 178 ? -31.685 -1.936 55.934 1.00 83.69 178 GLN A O 1
ATOM 1403 N N . ASN A 1 179 ? -30.012 -0.860 54.873 1.00 83.56 179 ASN A N 1
ATOM 1404 C CA . ASN A 1 179 ? -29.191 -0.662 56.071 1.00 83.56 179 ASN A CA 1
ATOM 1405 C C . ASN A 1 179 ? -29.947 0.138 57.150 1.00 83.56 179 ASN A C 1
ATOM 1407 O O . ASN A 1 179 ? -29.891 -0.192 58.336 1.00 83.56 179 ASN A O 1
ATOM 1411 N N . ASN A 1 180 ? -30.719 1.155 56.751 1.00 89.44 180 ASN A N 1
ATOM 1412 C CA . ASN A 1 180 ? -31.547 1.926 57.685 1.00 89.44 180 ASN A CA 1
ATOM 1413 C C . ASN A 1 180 ? -32.672 1.080 58.305 1.00 89.44 180 ASN A C 1
ATOM 1415 O O . ASN A 1 180 ? -32.928 1.183 59.504 1.00 89.44 180 ASN A O 1
ATOM 1419 N N . LEU A 1 181 ? -33.335 0.224 57.520 1.00 90.38 181 LEU A N 1
ATOM 1420 C CA . LEU A 1 181 ? -34.373 -0.681 58.023 1.00 90.38 181 LEU A CA 1
ATOM 1421 C C . LEU A 1 181 ? -33.814 -1.720 58.996 1.00 90.38 181 LEU A C 1
ATOM 1423 O O . LEU A 1 181 ? -34.461 -2.021 59.999 1.00 90.38 181 LEU A O 1
ATOM 1427 N N . GLU A 1 182 ? -32.630 -2.264 58.728 1.00 90.44 182 GLU A N 1
ATOM 1428 C CA . GLU A 1 182 ? -31.949 -3.181 59.646 1.00 90.44 182 GLU A CA 1
ATOM 1429 C C . GLU A 1 182 ? -31.607 -2.498 60.973 1.00 90.44 182 GLU A C 1
ATOM 1431 O O . GLU A 1 182 ? -31.896 -3.049 62.039 1.00 90.44 182 GLU A O 1
ATOM 1436 N N . ASN A 1 183 ? -31.108 -1.261 60.922 1.00 90.75 183 ASN A N 1
ATOM 1437 C CA . ASN A 1 183 ? -30.829 -0.469 62.119 1.00 90.75 183 ASN A CA 1
ATOM 1438 C C . ASN A 1 183 ? -32.116 -0.184 62.923 1.00 90.75 183 ASN A C 1
ATOM 1440 O O . ASN A 1 183 ? -32.162 -0.393 64.135 1.00 90.75 183 ASN A O 1
ATOM 1444 N N . LEU A 1 184 ? -33.215 0.177 62.250 1.00 92.12 184 LEU A N 1
ATOM 1445 C CA . LEU A 1 184 ? -34.521 0.360 62.895 1.00 92.12 184 LEU A CA 1
ATOM 1446 C C . LEU A 1 184 ? -35.063 -0.939 63.513 1.00 92.12 184 LEU A C 1
ATOM 1448 O O . LEU A 1 184 ? -35.613 -0.915 64.615 1.00 92.12 184 LEU A O 1
ATOM 1452 N N . ARG A 1 185 ? -34.896 -2.088 62.845 1.00 93.38 185 ARG A N 1
ATOM 1453 C CA . ARG A 1 185 ? -35.273 -3.402 63.399 1.00 93.38 185 ARG A CA 1
ATOM 1454 C C . ARG A 1 185 ? -34.486 -3.717 64.667 1.00 93.38 185 ARG A C 1
ATOM 1456 O O . ARG A 1 185 ? -35.079 -4.188 65.638 1.00 93.38 185 ARG A O 1
ATOM 1463 N N . PHE A 1 186 ? -33.186 -3.432 64.669 1.00 92.75 186 PHE A N 1
ATOM 1464 C CA . PHE A 1 186 ? -32.328 -3.614 65.835 1.00 92.75 186 PHE A CA 1
ATOM 1465 C C . PHE A 1 186 ? -32.758 -2.719 67.008 1.00 92.75 186 PHE A C 1
ATOM 1467 O O . PHE A 1 186 ? -32.966 -3.219 68.115 1.00 92.75 186 PHE A O 1
ATOM 1474 N N . GLN A 1 187 ? -33.003 -1.429 66.760 1.00 93.38 187 GLN A N 1
ATOM 1475 C CA . GLN A 1 187 ? -33.512 -0.497 67.777 1.00 93.38 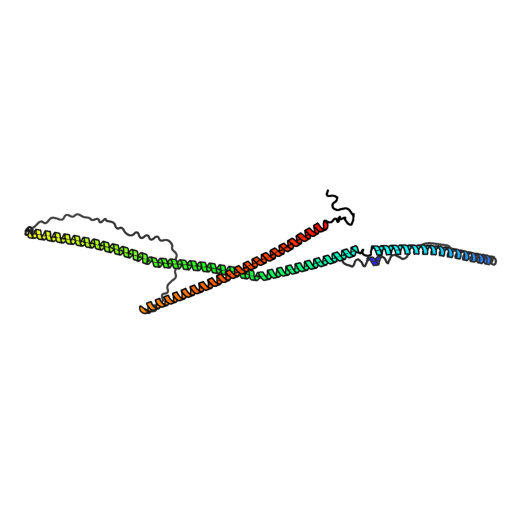187 GLN A CA 1
ATOM 1476 C C . GLN A 1 187 ? -34.860 -0.955 68.352 1.00 93.38 187 GLN A C 1
ATOM 1478 O O . GLN A 1 187 ? -35.085 -0.917 69.562 1.00 93.38 187 GLN A O 1
ATOM 1483 N N . LEU A 1 188 ? -35.757 -1.454 67.500 1.00 94.62 188 LEU A N 1
ATOM 1484 C CA . LEU A 1 188 ? -37.061 -1.952 67.927 1.00 94.62 188 LEU A CA 1
ATOM 1485 C C . LEU A 1 188 ? -36.941 -3.225 68.778 1.00 94.62 188 LEU A C 1
ATOM 1487 O O . LEU A 1 188 ? -37.671 -3.375 69.762 1.00 94.62 188 LEU A O 1
ATOM 1491 N N . ALA A 1 189 ? -36.015 -4.126 68.440 1.00 94.44 189 ALA A N 1
ATOM 1492 C CA . ALA A 1 189 ? -35.707 -5.297 69.257 1.00 94.44 189 ALA A CA 1
ATOM 1493 C C . ALA A 1 189 ? -35.176 -4.894 70.644 1.00 94.44 189 ALA A C 1
ATOM 1495 O O . ALA A 1 189 ? -35.684 -5.393 71.651 1.00 94.44 189 ALA A O 1
ATOM 1496 N N . GLN A 1 190 ? -34.248 -3.931 70.709 1.00 94.81 190 GLN A N 1
ATOM 1497 C CA . GLN A 1 190 ? -33.748 -3.389 71.977 1.00 94.81 190 GLN A CA 1
ATOM 1498 C C . GLN A 1 190 ? -34.864 -2.764 72.822 1.00 94.81 190 GLN A C 1
ATOM 1500 O O . GLN A 1 190 ? -34.982 -3.064 74.009 1.00 94.81 190 GLN A O 1
ATOM 1505 N N . LEU A 1 191 ? -35.735 -1.947 72.221 1.00 95.25 191 LEU A N 1
ATOM 1506 C CA . LEU A 1 191 ? -36.857 -1.329 72.935 1.00 95.25 191 LEU A CA 1
ATOM 1507 C C . LEU A 1 191 ? -37.853 -2.363 73.469 1.00 95.25 191 LEU A C 1
ATOM 1509 O O . LEU A 1 191 ? -38.369 -2.208 74.578 1.00 95.25 191 LEU A O 1
ATOM 1513 N N . ARG A 1 192 ? -38.125 -3.431 72.710 1.00 94.50 192 ARG A N 1
ATOM 1514 C CA . ARG A 1 192 ? -38.972 -4.541 73.176 1.00 94.50 192 ARG A CA 1
ATOM 1515 C C . ARG A 1 192 ? -38.348 -5.257 74.366 1.00 94.50 192 ARG A C 1
ATOM 1517 O O . ARG A 1 192 ? -39.053 -5.515 75.340 1.00 94.50 192 ARG A O 1
ATOM 1524 N N . GLN A 1 193 ? -37.048 -5.534 74.308 1.00 94.81 193 GLN A N 1
ATOM 1525 C CA . GLN A 1 193 ? -36.319 -6.144 75.416 1.00 94.81 193 GLN A CA 1
ATOM 1526 C C . GLN A 1 193 ? -36.322 -5.236 76.656 1.00 94.81 193 GLN A C 1
ATOM 1528 O O . GLN A 1 193 ? -36.626 -5.701 77.753 1.00 94.81 193 GLN A O 1
ATOM 1533 N N . GLY A 1 194 ? -36.088 -3.931 76.477 1.00 94.75 194 GLY A N 1
ATOM 1534 C CA . GLY A 1 194 ? -36.167 -2.934 77.545 1.00 94.75 194 GLY A CA 1
ATOM 1535 C C . GLY A 1 194 ? -37.558 -2.855 78.180 1.00 94.75 194 GLY A C 1
ATOM 1536 O O . GLY A 1 194 ? -37.676 -2.883 79.404 1.00 94.75 194 GLY A O 1
ATOM 1537 N N . ARG A 1 195 ? -38.629 -2.850 77.373 1.00 93.12 195 ARG A N 1
ATOM 1538 C CA . ARG A 1 195 ? -40.012 -2.907 77.882 1.00 93.12 195 ARG A CA 1
ATOM 1539 C C . ARG A 1 195 ? -40.306 -4.196 78.637 1.00 93.12 195 ARG A C 1
ATOM 1541 O O . ARG A 1 195 ? -40.995 -4.138 79.648 1.00 93.12 195 ARG A O 1
ATOM 1548 N N . ALA A 1 196 ? -39.819 -5.343 78.166 1.00 93.88 196 ALA A N 1
ATOM 1549 C CA . ALA A 1 196 ? -40.001 -6.610 78.868 1.00 93.88 196 ALA A CA 1
ATOM 1550 C C . ALA A 1 196 ? -39.315 -6.582 80.244 1.00 93.88 196 ALA A C 1
ATOM 1552 O O . ALA A 1 196 ? -39.941 -6.929 81.243 1.00 93.88 196 ALA A O 1
ATOM 1553 N N . ALA A 1 197 ? -38.080 -6.075 80.314 1.00 94.19 197 ALA A N 1
ATOM 1554 C CA . ALA A 1 197 ? -37.362 -5.896 81.574 1.00 94.19 197 ALA A CA 1
ATOM 1555 C C . ALA A 1 197 ? -38.091 -4.933 82.531 1.00 94.19 197 ALA A C 1
ATOM 1557 O O . ALA A 1 197 ? -38.250 -5.235 83.713 1.00 94.19 197 ALA A O 1
ATOM 1558 N N . GLN A 1 198 ? -38.599 -3.807 82.018 1.00 93.94 198 GLN A N 1
ATOM 1559 C CA . GLN A 1 198 ? -39.410 -2.864 82.798 1.00 93.94 198 GLN A CA 1
ATOM 1560 C C . GLN A 1 198 ? -40.748 -3.469 83.249 1.00 93.94 198 GLN A C 1
ATOM 1562 O O . GLN A 1 198 ? -41.208 -3.215 84.357 1.00 93.94 198 GLN A O 1
ATOM 1567 N N . ALA A 1 199 ? -41.397 -4.286 82.420 1.00 93.88 199 ALA A N 1
ATOM 1568 C CA . ALA A 1 199 ? -42.637 -4.954 82.798 1.00 93.88 199 ALA A CA 1
ATOM 1569 C C . ALA A 1 199 ? -42.406 -5.957 83.937 1.00 93.88 199 ALA A C 1
ATOM 1571 O O . ALA A 1 199 ? -43.212 -6.018 84.867 1.00 93.88 199 ALA A O 1
ATOM 1572 N N . GLU A 1 200 ? -41.303 -6.709 83.900 1.00 94.00 200 GLU A N 1
ATOM 1573 C CA . GLU A 1 200 ? -40.917 -7.602 84.995 1.00 94.00 200 GLU A CA 1
ATOM 1574 C C . GLU A 1 200 ? -40.557 -6.832 86.270 1.00 94.00 200 GLU A C 1
ATOM 1576 O O . GLU A 1 200 ? -41.004 -7.219 87.351 1.00 94.00 200 GLU A O 1
ATOM 1581 N N . SER A 1 201 ? -39.853 -5.698 86.168 1.00 93.88 201 SER A N 1
ATOM 1582 C CA . SER A 1 201 ? -39.571 -4.864 87.343 1.00 93.88 201 SER A CA 1
ATOM 1583 C C . SER A 1 201 ? -40.851 -4.287 87.959 1.00 93.88 201 SER A C 1
ATOM 1585 O O . SER A 1 201 ? -41.029 -4.351 89.174 1.00 93.88 201 SER A O 1
ATOM 1587 N N . VAL A 1 202 ? -41.805 -3.823 87.143 1.00 94.81 202 VAL A N 1
ATOM 1588 C CA . VAL A 1 202 ? -43.119 -3.363 87.621 1.00 94.81 202 VAL A CA 1
ATOM 1589 C C . VAL A 1 202 ? -43.900 -4.499 88.281 1.00 94.81 202 VAL A C 1
ATOM 1591 O O . VAL A 1 202 ? -44.503 -4.287 89.333 1.00 94.81 202 VAL A O 1
ATOM 1594 N N . LYS A 1 203 ? -43.897 -5.711 87.709 1.00 94.88 203 LYS A N 1
ATOM 1595 C CA . LYS A 1 203 ? -44.524 -6.882 88.346 1.00 94.88 203 LYS A CA 1
ATOM 1596 C C . LYS A 1 203 ? -43.875 -7.197 89.694 1.00 94.88 203 LYS A C 1
ATOM 1598 O O . LYS A 1 203 ? -44.602 -7.470 90.644 1.00 94.88 203 LYS A O 1
ATOM 1603 N N . ALA A 1 204 ? -42.546 -7.145 89.791 1.00 94.06 204 ALA A N 1
ATOM 1604 C CA . ALA A 1 204 ? -41.823 -7.378 91.040 1.00 94.06 204 ALA A CA 1
ATOM 1605 C C . ALA A 1 204 ? -42.180 -6.334 92.111 1.00 94.06 204 ALA A C 1
ATOM 1607 O O . ALA A 1 204 ? -42.512 -6.702 93.235 1.00 94.06 204 ALA A O 1
ATOM 1608 N N . VAL A 1 205 ? -42.215 -5.047 91.746 1.00 94.12 205 VAL A N 1
ATOM 1609 C CA . VAL A 1 205 ? -42.633 -3.962 92.652 1.00 94.12 205 VAL A CA 1
ATOM 1610 C C . VAL A 1 205 ? -44.091 -4.126 93.084 1.00 94.12 205 VAL A C 1
ATOM 1612 O O . VAL A 1 205 ? -44.403 -3.935 94.256 1.00 94.12 205 VAL A O 1
ATOM 1615 N N . LYS A 1 206 ? -44.991 -4.527 92.175 1.00 94.62 206 LYS A N 1
ATOM 1616 C CA . LYS A 1 206 ? -46.390 -4.821 92.525 1.00 94.62 206 LYS A CA 1
ATOM 1617 C C . LYS A 1 206 ? -46.504 -5.969 93.529 1.00 94.62 206 LYS A C 1
ATOM 1619 O O . LYS A 1 206 ? -47.266 -5.834 94.476 1.00 94.62 206 LYS A O 1
ATOM 1624 N N . ARG A 1 207 ? -45.746 -7.061 93.358 1.00 93.81 207 ARG A N 1
ATOM 1625 C CA . ARG A 1 207 ? -45.722 -8.172 94.331 1.00 93.81 207 ARG A CA 1
ATOM 1626 C C . ARG A 1 207 ? -45.255 -7.698 95.705 1.00 93.81 207 ARG A C 1
ATOM 1628 O O . ARG A 1 207 ? -45.967 -7.913 96.673 1.00 93.81 207 ARG A O 1
ATOM 1635 N N . LEU A 1 208 ? -44.138 -6.969 95.760 1.00 95.69 208 LEU A N 1
ATOM 1636 C CA . LEU A 1 208 ? -43.628 -6.363 96.995 1.00 95.69 208 LEU A CA 1
ATOM 1637 C C . LEU A 1 208 ? -44.665 -5.458 97.668 1.00 95.69 208 LEU A C 1
ATOM 1639 O O . LEU A 1 208 ? -44.809 -5.469 98.884 1.00 95.69 208 LEU A O 1
ATOM 1643 N N . LEU A 1 209 ? -45.396 -4.662 96.890 1.00 94.19 209 LEU A N 1
ATOM 1644 C CA . LEU A 1 209 ? -46.436 -3.789 97.423 1.00 94.19 209 LEU A CA 1
ATOM 1645 C C . LEU A 1 209 ? -47.602 -4.586 98.024 1.00 94.19 209 LEU A C 1
ATOM 1647 O O . LEU A 1 209 ? -48.081 -4.226 99.096 1.00 94.19 209 LEU A O 1
ATOM 1651 N N . GLU A 1 210 ? -48.046 -5.661 97.371 1.00 93.88 210 GLU A N 1
ATOM 1652 C CA . GLU A 1 210 ? -49.082 -6.542 97.923 1.00 93.88 210 GLU A CA 1
ATOM 1653 C C . GLU A 1 210 ? -48.595 -7.289 99.173 1.00 93.88 210 GLU A C 1
ATOM 1655 O O . GLU A 1 210 ? -49.316 -7.308 100.166 1.00 93.88 210 GLU A O 1
ATOM 1660 N N . GLU A 1 211 ? -47.356 -7.793 99.188 1.00 92.88 211 GLU A N 1
ATOM 1661 C CA . GLU A 1 211 ? -46.722 -8.370 100.387 1.00 92.88 211 GLU A CA 1
ATOM 1662 C C . GLU A 1 211 ? -46.739 -7.368 101.554 1.00 92.88 211 GLU A C 1
ATOM 1664 O O . GLU A 1 211 ? -47.211 -7.676 102.650 1.00 92.88 211 GLU A O 1
ATOM 1669 N N . ARG A 1 212 ? -46.337 -6.113 101.308 1.00 92.31 212 ARG A N 1
ATOM 1670 C CA . ARG A 1 212 ? -46.376 -5.051 102.326 1.00 92.31 212 ARG A CA 1
ATOM 1671 C C . ARG A 1 212 ? -47.789 -4.703 102.782 1.00 92.31 212 ARG A C 1
ATOM 1673 O O . ARG A 1 212 ? -47.982 -4.412 103.960 1.00 92.31 212 ARG A O 1
ATOM 1680 N N . LYS A 1 213 ? -48.785 -4.723 101.892 1.00 92.38 213 LYS A N 1
ATOM 1681 C CA . LYS A 1 213 ? -50.192 -4.534 102.283 1.00 92.38 213 LYS A CA 1
ATOM 1682 C C . LYS A 1 213 ? -50.675 -5.670 103.177 1.00 92.38 213 LYS A C 1
ATOM 1684 O O . LYS A 1 213 ? -51.350 -5.395 104.164 1.00 92.38 213 LYS A O 1
ATOM 1689 N N . THR A 1 214 ? -50.322 -6.917 102.859 1.00 91.31 214 THR A N 1
ATOM 1690 C CA . THR A 1 214 ? -50.665 -8.063 103.709 1.00 91.31 214 THR A CA 1
ATOM 1691 C C . THR A 1 214 ? -49.964 -7.997 105.063 1.00 91.31 214 THR A C 1
ATOM 1693 O O . THR A 1 214 ? -50.621 -8.224 106.076 1.00 91.31 214 THR A O 1
ATOM 1696 N N . ASP A 1 215 ? -48.691 -7.582 105.108 1.00 88.25 215 ASP A N 1
ATOM 1697 C CA . ASP A 1 215 ? -47.958 -7.340 106.358 1.00 88.25 215 ASP A CA 1
ATOM 1698 C C . ASP A 1 215 ? -48.663 -6.276 107.215 1.00 88.25 215 ASP A C 1
ATOM 1700 O O . ASP A 1 215 ? -48.874 -6.469 108.412 1.00 88.25 215 ASP A O 1
ATOM 1704 N N . LEU A 1 216 ? -49.063 -5.151 106.607 1.00 86.25 216 LEU A N 1
ATOM 1705 C CA . LEU A 1 216 ? -49.781 -4.077 107.299 1.00 86.25 216 LEU A CA 1
ATOM 1706 C C . LEU A 1 216 ? -51.151 -4.534 107.809 1.00 86.25 216 LEU A C 1
ATOM 1708 O O . LEU A 1 216 ? -51.491 -4.244 108.954 1.00 86.25 216 LEU A O 1
ATOM 1712 N N . ALA A 1 217 ? -51.917 -5.268 107.001 1.00 85.00 217 ALA A N 1
ATOM 1713 C CA . ALA A 1 217 ? -53.205 -5.821 107.414 1.00 85.00 217 ALA A CA 1
ATOM 1714 C C . ALA A 1 217 ? -53.050 -6.826 108.569 1.00 85.00 217 ALA A C 1
ATOM 1716 O O . ALA A 1 217 ? -53.840 -6.804 109.510 1.00 85.00 217 ALA A O 1
ATOM 1717 N N . ALA A 1 218 ? -52.005 -7.662 108.546 1.00 83.12 218 ALA A N 1
ATOM 1718 C CA . ALA A 1 218 ? -51.683 -8.574 109.641 1.00 83.12 218 ALA A CA 1
ATOM 1719 C C . ALA A 1 218 ? -51.291 -7.820 110.924 1.00 83.12 218 ALA A C 1
ATOM 1721 O O . ALA A 1 218 ? -51.740 -8.184 112.010 1.00 83.12 218 ALA A O 1
ATOM 1722 N N . LEU A 1 219 ? -50.507 -6.740 110.815 1.00 79.25 219 LEU A N 1
ATOM 1723 C CA . LEU A 1 219 ? -50.155 -5.877 111.950 1.00 79.25 219 LEU A CA 1
ATOM 1724 C C . LEU A 1 219 ? -51.372 -5.143 112.537 1.00 79.25 219 LEU A C 1
ATOM 1726 O O . LEU A 1 219 ? -51.471 -5.017 113.759 1.00 79.25 219 LEU A O 1
ATOM 1730 N N . GLN A 1 220 ? -52.299 -4.690 111.687 1.00 78.56 220 GLN A N 1
ATOM 1731 C CA . GLN A 1 220 ? -53.572 -4.095 112.106 1.00 78.56 220 GLN A CA 1
ATOM 1732 C C . GLN A 1 220 ? -54.467 -5.131 112.806 1.00 78.56 220 GLN A C 1
ATOM 1734 O O . GLN A 1 220 ? -54.954 -4.875 113.904 1.00 78.56 220 GLN A O 1
ATOM 1739 N N . ALA A 1 221 ? -54.619 -6.331 112.233 1.00 74.25 221 ALA A N 1
ATOM 1740 C CA . ALA A 1 221 ? -55.410 -7.419 112.814 1.00 74.25 221 ALA A CA 1
ATOM 1741 C C . ALA A 1 221 ? -54.825 -7.971 114.130 1.00 74.25 221 ALA A C 1
ATOM 1743 O O . ALA A 1 221 ? -55.573 -8.399 115.004 1.00 74.25 221 ALA A O 1
ATOM 1744 N N . ALA A 1 222 ? -53.500 -7.919 114.310 1.00 75.62 222 ALA A N 1
ATOM 1745 C CA . ALA A 1 222 ? -52.821 -8.276 115.558 1.00 75.62 222 ALA A CA 1
ATOM 1746 C C . ALA A 1 222 ? -52.991 -7.229 116.685 1.00 75.62 222 ALA A C 1
ATOM 1748 O O . ALA A 1 222 ? -52.343 -7.344 117.726 1.00 75.62 222 ALA A O 1
ATOM 1749 N N . GLY A 1 223 ? -53.829 -6.199 116.490 1.00 56.72 223 GLY A N 1
ATOM 1750 C CA . GLY A 1 223 ? -54.189 -5.227 117.526 1.00 56.72 223 GLY A CA 1
ATOM 1751 C C . GLY A 1 223 ? -53.052 -4.293 117.948 1.00 56.72 223 GLY A C 1
ATOM 1752 O O . GLY A 1 223 ? -53.106 -3.716 119.030 1.00 56.72 223 GLY A O 1
ATOM 1753 N N . ARG A 1 224 ? -52.004 -4.135 117.126 1.00 54.12 224 ARG A N 1
ATOM 1754 C CA . ARG A 1 224 ? -50.880 -3.218 117.411 1.00 54.12 224 ARG A CA 1
ATOM 1755 C C . ARG A 1 224 ? -51.065 -1.805 116.866 1.00 54.12 224 ARG A C 1
ATOM 1757 O O . ARG A 1 224 ? -50.184 -0.971 117.058 1.00 54.12 224 ARG A O 1
ATOM 1764 N N . VAL A 1 225 ? -52.176 -1.533 116.190 1.00 52.97 225 VAL A N 1
ATOM 1765 C CA . VAL A 1 225 ? -52.462 -0.217 115.619 1.00 52.97 225 VAL A CA 1
ATOM 1766 C C . VAL A 1 225 ? -53.904 0.158 115.931 1.00 52.97 225 VAL A C 1
ATOM 1768 O O . VAL A 1 225 ? -54.725 0.257 115.034 1.00 52.97 225 VAL A O 1
ATOM 1771 N N . ASP A 1 226 ? -54.198 0.356 117.215 1.00 38.38 226 ASP A N 1
ATOM 1772 C CA . ASP A 1 226 ? -55.221 1.312 117.621 1.00 38.38 226 ASP A CA 1
ATOM 1773 C C . ASP A 1 226 ? -54.766 2.083 118.868 1.00 38.38 226 ASP A C 1
ATOM 1775 O O . ASP A 1 226 ? -54.378 1.512 119.886 1.00 38.38 226 ASP A O 1
ATOM 1779 N N . ALA A 1 227 ? -54.844 3.408 118.725 1.00 41.22 227 ALA A N 1
ATOM 1780 C CA . ALA A 1 227 ? -54.795 4.462 119.735 1.00 41.22 227 ALA A CA 1
ATOM 1781 C C . ALA A 1 227 ? -53.468 4.761 120.469 1.00 41.22 227 ALA A C 1
ATOM 1783 O O . ALA A 1 227 ? -53.257 4.351 121.604 1.00 41.22 227 ALA A O 1
ATOM 1784 N N . THR A 1 228 ? -52.710 5.723 119.928 1.00 36.50 228 THR A N 1
ATOM 1785 C CA . THR A 1 228 ? -52.417 6.962 120.679 1.00 36.50 228 THR A CA 1
ATOM 1786 C C . THR A 1 228 ? -52.510 8.179 119.757 1.00 36.50 228 THR A C 1
ATOM 1788 O O . THR A 1 228 ? -51.661 8.445 118.911 1.00 36.50 228 THR A O 1
ATOM 1791 N N . VAL A 1 229 ? -53.599 8.923 119.928 1.00 42.62 229 VAL A N 1
ATOM 1792 C CA . VAL A 1 229 ? -53.768 10.288 119.433 1.00 42.62 229 VAL A CA 1
ATOM 1793 C C . VAL A 1 229 ? -53.245 11.256 120.503 1.00 42.62 229 VAL A C 1
ATOM 1795 O O . VAL A 1 229 ? -53.628 11.133 121.665 1.00 42.62 229 VAL A O 1
ATOM 1798 N N . CYS A 1 230 ? -52.471 12.251 120.039 1.00 38.41 230 CYS A N 1
ATOM 1799 C CA . CYS A 1 230 ? -52.152 13.567 120.639 1.00 38.41 230 CYS A CA 1
ATOM 1800 C C . CYS A 1 230 ? -51.123 13.645 121.793 1.00 38.41 230 CYS A C 1
ATOM 1802 O O . CYS A 1 230 ? -50.931 12.662 122.501 1.00 38.41 230 CYS A O 1
ATOM 1804 N N . PRO A 1 231 ? -50.565 14.843 122.123 1.00 47.91 231 PRO A N 1
ATOM 1805 C CA . PRO A 1 231 ? -50.343 16.092 121.356 1.00 47.91 231 PRO A CA 1
ATOM 1806 C C . PRO A 1 231 ? -48.940 16.742 121.602 1.00 47.91 231 PRO A C 1
ATOM 1808 O O . PRO A 1 231 ? -48.175 16.302 122.448 1.00 47.91 231 PRO A O 1
ATOM 1811 N N . ASN A 1 232 ? -48.672 17.876 120.934 1.00 36.72 232 ASN A N 1
ATOM 1812 C CA . ASN A 1 232 ? -47.678 18.926 121.256 1.00 36.72 232 ASN A CA 1
ATOM 1813 C C . ASN A 1 232 ? -46.165 18.666 121.095 1.00 36.72 232 ASN A C 1
ATOM 1815 O O . ASN A 1 232 ? -45.575 17.780 121.696 1.00 36.72 232 ASN A O 1
ATOM 1819 N N . GLY A 1 233 ? -45.512 19.604 120.396 1.00 34.88 233 GLY A N 1
ATOM 1820 C CA . GLY A 1 233 ? -44.061 19.786 120.440 1.00 34.88 233 GLY A CA 1
ATOM 1821 C C . GLY A 1 233 ? -43.529 20.595 119.264 1.00 34.88 233 GLY A C 1
ATOM 1822 O O . GLY A 1 233 ? -42.937 20.035 118.350 1.00 34.88 233 GLY A O 1
ATOM 1823 N N . GLY A 1 234 ? -43.758 21.911 119.269 1.00 43.00 234 GLY A N 1
ATOM 1824 C CA . GLY A 1 234 ? -43.084 22.820 118.346 1.00 43.00 234 GLY A CA 1
ATOM 1825 C C . GLY A 1 234 ? -41.570 22.773 118.547 1.00 43.00 234 GLY A C 1
ATOM 1826 O O . GLY A 1 234 ? -41.097 22.875 119.675 1.00 43.00 234 GLY A O 1
ATOM 1827 N N . VAL A 1 235 ? -40.819 22.638 117.454 1.00 37.34 235 VAL A N 1
ATOM 1828 C CA . VAL A 1 235 ? -39.357 22.756 117.448 1.00 37.34 235 VAL A CA 1
ATOM 1829 C C . VAL A 1 235 ? -38.937 23.518 116.192 1.00 37.34 235 VAL A C 1
ATOM 1831 O O . VAL A 1 235 ? -38.981 23.017 115.074 1.00 37.34 235 VAL A O 1
ATOM 1834 N N . THR A 1 236 ? -38.615 24.784 116.442 1.00 35.19 236 THR A N 1
ATOM 1835 C CA . THR A 1 236 ? -37.538 25.600 115.865 1.00 35.19 236 THR A CA 1
ATOM 1836 C C . THR A 1 236 ? -36.983 25.261 114.483 1.00 35.19 236 THR A C 1
ATOM 1838 O O . THR A 1 236 ? -36.364 24.228 114.243 1.00 35.19 236 THR A O 1
ATOM 1841 N N . ALA A 1 237 ? -37.052 26.297 113.647 1.00 43.22 237 ALA A N 1
ATOM 1842 C CA . ALA A 1 237 ? -36.162 26.578 112.539 1.00 43.22 237 ALA A CA 1
ATOM 1843 C C . ALA A 1 237 ? -34.695 26.213 112.832 1.00 43.22 237 ALA A C 1
ATOM 1845 O O . ALA A 1 237 ? -34.093 26.721 113.776 1.00 43.22 237 ALA A O 1
ATOM 1846 N N . CYS A 1 238 ? -34.099 25.418 111.946 1.00 33.91 238 CYS A N 1
ATOM 1847 C CA . CYS A 1 238 ? -32.669 25.447 111.670 1.00 33.91 238 CYS A CA 1
ATOM 1848 C C . CYS A 1 238 ? -32.447 25.261 110.170 1.00 33.91 238 CYS A C 1
ATOM 1850 O O . CYS A 1 238 ? -32.367 24.165 109.627 1.00 33.91 238 CYS A O 1
ATOM 1852 N N . ASN A 1 239 ? -32.388 26.418 109.529 1.00 38.38 239 ASN A N 1
ATOM 1853 C CA . ASN A 1 239 ? -31.543 26.770 108.405 1.00 38.38 239 ASN A CA 1
ATOM 1854 C C . ASN A 1 239 ? -30.343 25.816 108.178 1.00 38.38 239 ASN A C 1
ATOM 1856 O O . ASN A 1 239 ? -29.433 25.756 109.009 1.00 38.38 239 ASN A O 1
ATOM 1860 N N . ARG A 1 240 ? -30.271 25.158 107.013 1.00 33.69 240 ARG A N 1
ATOM 1861 C CA . ARG A 1 240 ? -28.979 24.908 106.360 1.00 33.69 240 ARG A CA 1
ATOM 1862 C C . ARG A 1 240 ? -29.129 24.878 104.839 1.00 33.69 240 ARG A C 1
ATOM 1864 O O . ARG A 1 240 ? -29.857 24.077 104.265 1.00 33.69 240 ARG A O 1
ATOM 1871 N N . HIS A 1 241 ? -28.431 25.832 104.243 1.00 36.03 241 HIS A N 1
ATOM 1872 C CA . HIS A 1 241 ? -28.303 26.127 102.831 1.00 36.03 241 HIS A CA 1
ATOM 1873 C C . HIS A 1 241 ? -27.709 24.996 101.974 1.00 36.03 241 HIS A C 1
ATOM 1875 O O . HIS A 1 241 ? -26.959 24.145 102.447 1.00 36.03 241 HIS A O 1
ATOM 1881 N N . SER A 1 242 ? -27.972 25.176 100.674 1.00 36.62 242 SER A N 1
ATOM 1882 C CA . SER A 1 242 ? -27.130 24.904 99.499 1.00 36.62 242 SER A CA 1
ATOM 1883 C C . SER A 1 242 ? -27.002 23.468 98.979 1.00 36.62 242 SER A C 1
ATOM 1885 O O . SER A 1 242 ? -26.227 22.652 99.466 1.00 36.62 242 SER A O 1
ATOM 1887 N N . SER A 1 243 ? -27.696 23.265 97.856 1.00 44.38 243 SER A N 1
ATOM 1888 C CA . SER A 1 243 ? -27.238 22.595 96.630 1.00 44.38 243 SER A CA 1
ATOM 1889 C C . SER A 1 243 ? -25.725 22.754 96.353 1.00 44.38 243 SER A C 1
ATOM 1891 O O . SER A 1 243 ? -25.171 23.811 96.660 1.00 44.38 243 SER A O 1
ATOM 1893 N N . PRO A 1 244 ? -25.074 21.791 95.672 1.00 42.94 244 PRO A N 1
ATOM 1894 C CA . PRO A 1 244 ? -25.107 21.837 94.210 1.00 42.94 244 PRO A CA 1
ATOM 1895 C C . PRO A 1 244 ? -25.323 20.484 93.519 1.00 42.94 244 PRO A C 1
ATOM 1897 O O . PRO A 1 244 ? -24.796 19.442 93.901 1.00 42.94 244 PRO A O 1
ATOM 1900 N N . VAL A 1 245 ? -26.077 20.580 92.427 1.00 50.38 245 VAL A N 1
ATOM 1901 C CA . VAL A 1 245 ? -26.174 19.638 91.313 1.00 50.38 245 VAL A CA 1
ATOM 1902 C C . VAL A 1 245 ? -24.783 19.420 90.714 1.00 50.38 245 VAL A C 1
ATOM 1904 O O . VAL A 1 245 ? -24.118 20.379 90.322 1.00 50.38 245 VAL A O 1
ATOM 1907 N N . LYS A 1 246 ? -24.340 18.163 90.621 1.00 48.03 246 LYS A N 1
ATOM 1908 C CA . LYS A 1 246 ? -23.209 17.769 89.773 1.00 48.03 246 LYS A CA 1
ATOM 1909 C C . LYS A 1 246 ? -23.386 16.314 89.344 1.00 48.03 246 LYS A C 1
ATOM 1911 O O . LYS A 1 246 ? -23.343 15.415 90.176 1.00 48.03 246 LYS A O 1
ATOM 1916 N N . GLY A 1 247 ? -23.610 16.108 88.050 1.00 35.34 247 GLY A N 1
ATOM 1917 C CA . GLY A 1 247 ? -23.822 14.787 87.466 1.00 35.34 247 GLY A CA 1
ATOM 1918 C C . GLY A 1 247 ? -24.048 14.845 85.959 1.00 35.34 247 GLY A C 1
ATOM 1919 O O . GLY A 1 247 ? -25.134 14.516 85.513 1.00 35.34 247 GLY A O 1
ATOM 1920 N N . ALA A 1 248 ? -23.015 15.311 85.252 1.00 37.25 248 ALA A N 1
ATOM 1921 C CA . ALA A 1 248 ? -22.652 15.038 83.858 1.00 37.25 248 ALA A CA 1
ATOM 1922 C C . ALA A 1 248 ? -23.759 15.047 82.785 1.00 37.25 248 ALA A C 1
ATOM 1924 O O . ALA A 1 248 ? -24.417 14.043 82.521 1.00 37.25 248 ALA A O 1
ATOM 1925 N N . ASP A 1 249 ? -23.829 16.181 82.087 1.00 40.28 249 ASP A N 1
ATOM 1926 C CA . ASP A 1 249 ? -24.122 16.226 80.659 1.00 40.28 249 ASP A CA 1
ATOM 1927 C C . ASP A 1 249 ? -23.051 15.430 79.892 1.00 40.28 249 ASP A C 1
ATOM 1929 O O . ASP A 1 249 ? -21.867 15.742 80.007 1.00 40.28 249 ASP A O 1
ATOM 1933 N N . ASP A 1 250 ? -23.465 14.457 79.080 1.00 37.69 250 ASP A N 1
ATOM 1934 C CA . ASP A 1 250 ? -22.690 13.997 77.923 1.00 37.69 250 ASP A CA 1
ATOM 1935 C C . ASP A 1 250 ? -23.504 14.327 76.670 1.00 37.69 250 ASP A C 1
ATOM 1937 O O . ASP A 1 250 ? -24.400 13.602 76.229 1.00 37.69 250 ASP A O 1
ATOM 1941 N N . ALA A 1 251 ? -23.217 15.517 76.150 1.00 41.53 251 ALA A N 1
ATOM 1942 C CA . ALA A 1 251 ? -23.723 16.031 74.899 1.00 41.53 251 ALA A CA 1
ATOM 1943 C C . ALA A 1 251 ? -22.824 15.583 73.737 1.00 41.53 251 ALA A C 1
ATOM 1945 O O . ALA A 1 251 ? -21.603 15.660 73.803 1.00 41.53 251 ALA A O 1
ATOM 1946 N N . ALA A 1 252 ? -23.485 15.171 72.656 1.00 41.62 252 ALA A N 1
ATOM 1947 C CA . ALA A 1 252 ? -23.125 15.422 71.263 1.00 41.62 252 ALA A CA 1
ATOM 1948 C C . ALA A 1 252 ? -21.629 15.386 70.874 1.00 41.62 252 ALA A C 1
ATOM 1950 O O . ALA A 1 252 ? -20.925 16.390 70.921 1.00 41.62 252 ALA A O 1
ATOM 1951 N N . ALA A 1 253 ? -21.217 14.273 70.265 1.00 37.41 253 ALA A N 1
ATOM 1952 C CA . ALA A 1 253 ? -20.136 14.254 69.283 1.00 37.41 253 ALA A CA 1
ATOM 1953 C C . ALA A 1 253 ? -20.726 13.965 67.892 1.00 37.41 253 ALA A C 1
ATOM 1955 O O . ALA A 1 253 ? -20.688 12.841 67.396 1.00 37.41 253 ALA A O 1
ATOM 1956 N N . VAL A 1 254 ? -21.300 14.994 67.263 1.00 38.09 254 VAL A N 1
ATOM 1957 C CA . VAL A 1 254 ? -21.493 15.032 65.808 1.00 38.09 254 VAL A CA 1
ATOM 1958 C C . VAL A 1 254 ? -20.277 15.755 65.241 1.00 38.09 254 VAL A C 1
ATOM 1960 O O . VAL A 1 254 ? -20.153 16.970 65.356 1.00 38.09 254 VAL A O 1
ATOM 1963 N N . SER A 1 255 ? -19.349 14.993 64.662 1.00 33.16 255 SER A N 1
ATOM 1964 C CA . SER A 1 255 ? -18.276 15.547 63.836 1.00 33.16 255 SER A CA 1
ATOM 1965 C C . SER A 1 255 ? -18.867 16.048 62.522 1.00 33.16 255 SER A C 1
ATOM 1967 O O . SER A 1 255 ? -19.177 15.257 61.634 1.00 33.16 255 SER A O 1
ATOM 1969 N N . ILE A 1 256 ? -18.996 17.368 62.399 1.00 37.22 256 ILE A N 1
ATOM 1970 C CA . ILE A 1 256 ? -19.005 18.059 61.110 1.00 37.22 256 ILE A CA 1
ATOM 1971 C C . ILE A 1 256 ? -17.584 18.582 60.910 1.00 37.22 256 ILE A C 1
ATOM 1973 O O . ILE A 1 256 ? -17.170 19.539 61.561 1.00 37.22 256 ILE A O 1
ATOM 1977 N N . LEU A 1 257 ? -16.833 17.938 60.017 1.00 37.22 257 LEU A N 1
ATOM 1978 C CA . LEU A 1 257 ? -15.688 18.564 59.369 1.00 37.22 257 LEU A CA 1
ATOM 1979 C C . LEU A 1 257 ? -16.195 19.238 58.099 1.00 37.22 257 LEU A C 1
ATOM 1981 O O . LEU A 1 257 ? -16.631 18.581 57.156 1.00 37.22 257 LEU A O 1
ATOM 1985 N N . ALA A 1 258 ? -16.134 20.563 58.119 1.00 39.34 258 ALA A N 1
ATOM 1986 C CA . ALA A 1 258 ? -16.185 21.407 56.946 1.00 39.34 258 ALA A CA 1
ATOM 1987 C C . ALA A 1 258 ? -14.886 21.255 56.140 1.00 39.34 258 ALA A C 1
ATOM 1989 O O . ALA A 1 258 ? -13.789 21.267 56.699 1.00 39.34 258 ALA A O 1
ATOM 1990 N N . THR A 1 259 ? -15.006 21.156 54.820 1.00 38.25 259 THR A N 1
ATOM 1991 C CA . THR A 1 259 ? -13.990 21.611 53.861 1.00 38.25 259 THR A CA 1
ATOM 1992 C C . THR A 1 259 ? -14.677 21.870 52.525 1.00 38.25 259 THR A C 1
ATOM 1994 O O . THR A 1 259 ? -15.354 20.990 52.004 1.00 38.25 259 THR A O 1
ATOM 1997 N N . GLY A 1 260 ? -14.463 23.068 51.977 1.00 32.12 260 GLY A N 1
ATOM 1998 C CA . GLY A 1 260 ? -14.622 23.343 50.549 1.00 32.12 260 GLY A CA 1
ATOM 1999 C C . GLY A 1 260 ? -15.864 24.130 50.160 1.00 32.12 260 GLY A C 1
ATOM 2000 O O . GLY A 1 260 ? -16.889 23.555 49.814 1.00 32.12 260 GLY A O 1
ATOM 2001 N N . SER A 1 261 ? -15.716 25.449 50.193 1.00 36.47 261 SER A N 1
ATOM 2002 C CA . SER A 1 261 ? -16.465 26.415 49.396 1.00 36.47 261 SER A CA 1
ATOM 2003 C C . SER A 1 261 ? -16.394 26.107 47.895 1.00 36.47 261 SER A C 1
ATOM 2005 O O . SER A 1 261 ? -15.392 25.572 47.426 1.00 36.47 261 SER A O 1
ATOM 2007 N N . ASP A 1 262 ? -17.469 26.432 47.177 1.00 36.88 262 ASP A N 1
ATOM 2008 C CA . ASP A 1 262 ? -17.510 27.391 46.051 1.00 36.88 262 ASP A CA 1
ATOM 2009 C C . ASP A 1 262 ? -18.924 27.288 45.446 1.00 36.88 262 ASP A C 1
ATOM 2011 O O . ASP A 1 262 ? -19.367 26.230 45.005 1.00 36.88 262 ASP A O 1
ATOM 2015 N N . GLU A 1 263 ? -19.801 28.239 45.766 1.00 42.50 263 GLU A N 1
ATOM 2016 C CA . GLU A 1 263 ? -20.170 29.340 44.864 1.00 42.50 263 GLU A CA 1
ATOM 2017 C C . GLU A 1 263 ? -20.462 28.891 43.424 1.00 42.50 263 GLU A C 1
ATOM 2019 O O . GLU A 1 263 ? -19.562 28.750 42.610 1.00 42.50 263 GLU A O 1
ATOM 2024 N N . GLU A 1 264 ? -21.751 28.772 43.090 1.00 44.38 264 GLU A N 1
ATOM 2025 C CA . GLU A 1 264 ? -22.304 29.590 42.009 1.00 44.38 264 GLU A CA 1
ATOM 2026 C C . GLU A 1 264 ? -23.829 29.724 42.146 1.00 44.38 264 GLU A C 1
ATOM 2028 O O . GLU A 1 264 ? -24.605 28.770 42.081 1.00 44.38 264 GLU A O 1
ATOM 2033 N N . GLN A 1 265 ? -24.232 30.973 42.364 1.00 44.78 265 GLN A N 1
ATOM 2034 C CA . GLN A 1 265 ? -25.570 31.511 42.175 1.00 44.78 265 GLN A CA 1
ATOM 2035 C C . GLN A 1 265 ? -26.157 31.134 40.811 1.00 44.78 265 GLN A C 1
ATOM 2037 O O . GLN A 1 265 ? -25.516 31.352 39.785 1.00 44.78 265 GLN A O 1
ATOM 2042 N N . ARG A 1 266 ? -27.442 30.756 40.795 1.00 41.78 266 ARG A N 1
ATOM 2043 C CA . ARG A 1 266 ? -28.414 31.295 39.829 1.00 41.78 266 ARG A CA 1
ATOM 2044 C C . ARG A 1 266 ? -29.855 31.113 40.314 1.00 41.78 266 ARG A C 1
ATOM 2046 O O . ARG A 1 266 ? -30.394 30.015 40.332 1.00 41.78 266 ARG A O 1
ATOM 2053 N N . ASN A 1 267 ? -30.377 32.258 40.742 1.00 40.22 267 ASN A N 1
ATOM 2054 C CA . ASN A 1 267 ? -31.750 32.730 40.899 1.00 40.22 267 ASN A CA 1
ATOM 2055 C C . ASN A 1 267 ? -32.894 31.851 40.372 1.00 40.22 267 ASN A C 1
ATOM 2057 O O . ASN A 1 267 ? -32.897 31.433 39.216 1.00 40.22 267 ASN A O 1
ATOM 2061 N N . ASP A 1 268 ? -33.886 31.693 41.253 1.00 47.03 268 ASP A N 1
ATOM 2062 C CA . ASP A 1 268 ? -35.300 32.043 41.063 1.00 47.03 268 ASP A CA 1
ATOM 2063 C C . ASP A 1 268 ? -35.792 32.209 39.619 1.00 47.03 268 ASP A C 1
ATOM 2065 O O . ASP A 1 268 ? -35.438 33.167 38.940 1.00 47.03 268 ASP A O 1
ATOM 2069 N N . GLU A 1 269 ? -36.736 31.353 39.230 1.00 43.75 269 GLU A N 1
ATOM 2070 C CA . GLU A 1 269 ? -38.109 31.813 39.013 1.00 43.75 269 GLU A CA 1
ATOM 2071 C C . GLU A 1 269 ? -39.091 30.654 39.227 1.00 43.75 269 GLU A C 1
ATOM 2073 O O . GLU A 1 269 ? -39.028 29.584 38.621 1.00 43.75 269 GLU A O 1
ATOM 2078 N N . SER A 1 270 ? -39.973 30.891 40.189 1.00 48.16 270 SER A N 1
ATOM 2079 C CA . SER A 1 270 ? -41.141 30.102 40.526 1.00 48.16 270 SER A CA 1
ATOM 2080 C C . SER A 1 270 ? -42.248 30.418 39.525 1.00 48.16 270 SER A C 1
ATOM 2082 O O . SER A 1 270 ? -42.776 31.521 39.566 1.00 48.16 270 SER A O 1
ATOM 2084 N N . GLU A 1 271 ? -42.673 29.446 38.718 1.00 45.59 271 GLU A N 1
ATOM 2085 C CA . GLU A 1 271 ? -44.029 29.428 38.155 1.00 45.59 271 GLU A CA 1
ATOM 2086 C C . GLU A 1 271 ? -44.614 28.012 38.233 1.00 45.59 271 GLU A C 1
ATOM 2088 O O . GLU A 1 271 ? -44.410 27.127 37.404 1.00 45.59 271 GLU A O 1
ATOM 2093 N N . GLU A 1 272 ? -45.281 27.793 39.363 1.00 51.41 272 GLU A N 1
ATOM 2094 C CA . GLU A 1 272 ? -46.600 27.181 39.482 1.00 51.41 272 GLU A CA 1
ATOM 2095 C C . GLU A 1 272 ? -47.192 26.581 38.188 1.00 51.41 272 GLU A C 1
ATOM 2097 O O . GLU A 1 272 ? -47.940 27.202 37.442 1.00 51.41 272 GLU A O 1
ATOM 2102 N N . CYS A 1 273 ? -46.936 25.292 37.978 1.00 41.06 273 CYS A N 1
ATOM 2103 C CA . CYS A 1 273 ? -47.833 24.414 37.234 1.00 41.06 273 CYS A CA 1
ATOM 2104 C C . CYS A 1 273 ? -47.922 23.086 37.980 1.00 41.06 273 CYS A C 1
ATOM 2106 O O . CYS A 1 273 ? -47.367 22.061 37.578 1.00 41.06 273 CYS A O 1
ATOM 2108 N N . ALA A 1 274 ? -48.642 23.111 39.104 1.00 43.66 274 ALA A N 1
ATOM 2109 C CA . ALA A 1 274 ? -49.193 21.917 39.725 1.00 43.66 274 ALA A CA 1
ATOM 2110 C C . ALA A 1 274 ? -50.260 21.327 38.786 1.00 43.66 274 ALA A C 1
ATOM 2112 O O . ALA A 1 274 ? -51.463 21.434 39.018 1.00 43.66 274 ALA A O 1
ATOM 2113 N N . ALA A 1 275 ? -49.804 20.712 37.692 1.00 42.84 275 ALA A N 1
ATOM 2114 C CA . ALA A 1 275 ? -50.618 19.817 36.899 1.00 42.84 275 ALA A CA 1
ATOM 2115 C C . ALA A 1 275 ? -51.039 18.688 37.837 1.00 42.84 275 ALA A C 1
ATOM 2117 O O . ALA A 1 275 ? -50.217 17.906 38.319 1.00 42.84 275 ALA A O 1
ATOM 2118 N N . THR A 1 276 ? -52.326 18.672 38.155 1.00 50.06 276 THR A N 1
ATOM 2119 C CA . THR A 1 276 ? -52.992 17.667 38.968 1.00 50.06 276 THR A CA 1
ATOM 2120 C C . THR A 1 276 ? -52.765 16.321 38.285 1.00 50.06 276 THR A C 1
ATOM 2122 O O . THR A 1 276 ? -53.478 15.955 37.355 1.00 50.06 276 THR A O 1
ATOM 2125 N N . ALA A 1 277 ? -51.707 15.610 38.680 1.00 51.34 277 ALA A N 1
ATOM 2126 C CA . ALA A 1 277 ? -51.448 14.266 38.198 1.00 51.34 277 ALA A CA 1
ATOM 2127 C C . ALA A 1 277 ? -52.655 13.416 38.621 1.00 51.34 277 ALA A C 1
ATOM 2129 O O . ALA A 1 277 ? -52.922 13.324 39.825 1.00 51.34 277 ALA A O 1
ATOM 2130 N N . PRO A 1 278 ? -53.418 12.835 37.677 1.00 56.34 278 PRO A N 1
ATOM 2131 C CA . PRO A 1 278 ? -54.554 12.004 38.026 1.00 56.34 278 PRO A CA 1
ATOM 2132 C C . PRO A 1 278 ? -54.044 10.889 38.933 1.00 56.34 278 PRO A C 1
ATOM 2134 O O . PRO A 1 278 ? -53.101 10.178 38.576 1.00 56.34 278 PRO A O 1
ATOM 2137 N N . LEU A 1 279 ? -54.624 10.767 40.127 1.00 57.84 279 LEU A N 1
ATOM 2138 C CA . LEU A 1 279 ? -54.344 9.666 41.040 1.00 57.84 279 LEU A CA 1
ATOM 2139 C C . LEU A 1 279 ? -54.851 8.385 40.377 1.00 57.84 279 LEU A C 1
ATOM 2141 O O . LEU A 1 279 ? -55.991 7.978 40.587 1.00 57.84 279 LEU A O 1
ATOM 2145 N N . LEU A 1 280 ? -54.002 7.786 39.537 1.00 60.56 280 LEU A N 1
ATOM 2146 C CA . LEU A 1 280 ? -54.268 6.510 38.893 1.00 60.56 280 LEU A CA 1
ATOM 2147 C C . LEU A 1 280 ? -54.646 5.511 39.979 1.00 60.56 280 LEU A C 1
ATOM 2149 O O . LEU A 1 280 ? -53.913 5.295 40.960 1.00 60.56 280 LEU A O 1
ATOM 2153 N N . THR A 1 281 ? -55.808 4.907 39.788 1.00 76.44 281 THR A N 1
ATOM 2154 C CA . THR A 1 281 ? -56.317 3.871 40.670 1.00 76.44 281 THR A CA 1
ATOM 2155 C C . THR A 1 281 ? -55.295 2.738 40.763 1.00 76.44 281 THR A C 1
ATOM 2157 O O . THR A 1 281 ? -54.450 2.518 39.891 1.00 76.44 281 THR A O 1
ATOM 2160 N N . GLU A 1 282 ? -55.314 1.999 41.868 1.00 76.44 282 GLU A N 1
ATOM 2161 C CA . GLU A 1 282 ? -54.336 0.934 42.110 1.00 76.44 282 GLU A CA 1
ATOM 2162 C C . GLU A 1 282 ? -54.319 -0.135 40.996 1.00 76.44 282 GLU A C 1
ATOM 2164 O O . GLU A 1 282 ? -53.281 -0.736 40.718 1.00 76.44 282 GLU A O 1
ATOM 2169 N N . ALA A 1 283 ? -55.457 -0.336 40.323 1.00 82.06 283 ALA A N 1
ATOM 2170 C CA . ALA A 1 283 ? -55.587 -1.202 39.156 1.00 82.06 283 ALA A CA 1
ATOM 2171 C C . ALA A 1 283 ? -54.816 -0.664 37.934 1.00 82.06 283 ALA A C 1
ATOM 2173 O O . ALA A 1 283 ? -54.078 -1.419 37.300 1.00 82.06 283 ALA A O 1
ATOM 2174 N N . GLU A 1 284 ? -54.903 0.636 37.650 1.00 86.50 284 GLU A N 1
ATOM 2175 C CA . GLU A 1 284 ? -54.195 1.283 36.536 1.00 86.50 284 GLU A CA 1
ATOM 2176 C C . GLU A 1 284 ? -52.676 1.277 36.749 1.00 86.50 284 GLU A C 1
ATOM 2178 O O . GLU A 1 284 ? -51.919 0.995 35.820 1.00 86.50 284 GLU A O 1
ATOM 2183 N N . ARG A 1 285 ? -52.208 1.466 37.993 1.00 84.31 285 ARG A N 1
ATOM 2184 C CA . ARG A 1 285 ? -50.776 1.340 38.328 1.00 84.31 285 ARG A CA 1
ATOM 2185 C C . ARG A 1 285 ? -50.245 -0.079 38.110 1.00 84.31 285 ARG A C 1
ATOM 2187 O O . ARG A 1 285 ? -49.122 -0.247 37.631 1.00 84.31 285 ARG A O 1
ATOM 2194 N N . ARG A 1 286 ? -51.041 -1.111 38.426 1.00 86.25 286 ARG A N 1
ATOM 2195 C CA . ARG A 1 286 ? -50.676 -2.514 38.154 1.00 86.25 286 ARG A CA 1
ATOM 2196 C C . ARG A 1 286 ? -50.654 -2.814 36.651 1.00 86.25 286 ARG A C 1
ATOM 2198 O O . ARG A 1 286 ? -49.727 -3.491 36.202 1.00 86.25 286 ARG A O 1
ATOM 2205 N N . ALA A 1 287 ? -51.617 -2.292 35.890 1.00 87.12 287 ALA A N 1
ATOM 2206 C CA . ALA A 1 287 ? -51.680 -2.452 34.437 1.00 87.12 287 ALA A CA 1
ATOM 2207 C C . ALA A 1 287 ? -50.492 -1.777 33.728 1.00 87.12 287 ALA A C 1
ATOM 2209 O O . ALA A 1 287 ? -49.817 -2.412 32.920 1.00 87.12 287 ALA A O 1
ATOM 2210 N N . GLU A 1 288 ? -50.157 -0.540 34.098 1.00 87.25 288 GLU A N 1
ATOM 2211 C CA . GLU A 1 288 ? -49.019 0.190 33.528 1.00 87.25 288 GLU A CA 1
ATOM 2212 C C . GLU A 1 288 ? -47.675 -0.473 33.883 1.00 87.25 288 GLU A C 1
ATOM 2214 O O . GLU A 1 288 ? -46.798 -0.617 33.031 1.00 87.25 288 GLU A O 1
ATOM 2219 N N . ALA A 1 289 ? -47.517 -0.974 35.114 1.00 87.19 289 ALA A N 1
ATOM 2220 C CA . ALA A 1 289 ? -46.331 -1.743 35.496 1.00 87.19 289 ALA A CA 1
ATOM 2221 C C . ALA A 1 289 ? -46.209 -3.063 34.710 1.00 87.19 289 ALA A C 1
ATOM 2223 O O . ALA A 1 289 ? -45.102 -3.480 34.366 1.00 87.19 289 ALA A O 1
ATOM 2224 N N . ALA A 1 290 ? -47.327 -3.735 34.413 1.00 90.50 290 ALA A N 1
ATOM 2225 C CA . ALA A 1 290 ? -47.336 -4.911 33.545 1.00 90.50 290 ALA A CA 1
ATOM 2226 C C . ALA A 1 290 ? -46.955 -4.551 32.100 1.00 90.50 290 ALA A C 1
ATOM 2228 O O . ALA A 1 290 ? -46.122 -5.244 31.513 1.00 90.50 290 ALA A O 1
ATOM 2229 N N . ARG A 1 291 ? -47.474 -3.434 31.572 1.00 93.25 291 ARG A N 1
ATOM 2230 C CA . ARG A 1 291 ? -47.139 -2.928 30.236 1.00 93.25 291 ARG A CA 1
ATOM 2231 C C . ARG A 1 291 ? -45.647 -2.628 30.107 1.00 93.25 291 ARG A C 1
ATOM 2233 O O . ARG A 1 291 ? -44.992 -3.194 29.237 1.00 93.25 291 ARG A O 1
ATOM 2240 N N . ARG A 1 292 ? -45.072 -1.876 31.050 1.00 93.12 292 ARG A N 1
ATOM 2241 C CA . ARG A 1 292 ? -43.629 -1.570 31.073 1.00 93.12 292 ARG A CA 1
ATOM 2242 C C . ARG A 1 292 ? -42.758 -2.816 31.174 1.00 93.12 292 ARG A C 1
ATOM 2244 O O . ARG A 1 292 ? -41.742 -2.899 30.494 1.00 93.12 292 ARG A O 1
ATOM 2251 N N . ARG A 1 293 ? -43.155 -3.810 31.977 1.00 92.19 293 ARG A N 1
ATOM 2252 C CA . ARG A 1 293 ? -42.445 -5.101 32.028 1.00 92.19 293 ARG A CA 1
ATOM 2253 C C . ARG A 1 293 ? -42.517 -5.836 30.692 1.00 92.19 293 ARG A C 1
ATOM 2255 O O . ARG A 1 293 ? -41.507 -6.374 30.254 1.00 92.19 293 ARG A O 1
ATOM 2262 N N . SER A 1 294 ? -43.673 -5.834 30.029 1.00 91.75 294 SER A N 1
ATOM 2263 C CA . SER A 1 294 ? -43.813 -6.457 28.707 1.00 91.75 294 SER A CA 1
ATOM 2264 C C . SER A 1 294 ? -42.968 -5.753 27.639 1.00 91.75 294 SER A C 1
ATOM 2266 O O . SER A 1 294 ? -42.288 -6.424 26.867 1.00 91.75 294 SER A O 1
ATOM 2268 N N . GLU A 1 295 ? -42.919 -4.418 27.658 1.00 94.19 295 GLU A N 1
ATOM 2269 C CA . GLU A 1 295 ? -42.085 -3.604 26.768 1.00 94.19 295 GLU A CA 1
ATOM 2270 C C . GLU A 1 295 ? -40.590 -3.845 27.029 1.00 94.19 295 GLU A C 1
ATOM 2272 O O . GLU A 1 295 ? -39.826 -4.038 26.087 1.00 94.19 295 GLU A O 1
ATOM 2277 N N . GLN A 1 296 ? -40.168 -3.922 28.297 1.00 93.31 296 GLN A N 1
ATOM 2278 C CA . GLN A 1 296 ? -38.784 -4.242 28.665 1.00 93.31 296 GLN A CA 1
ATOM 2279 C C . GLN A 1 296 ? -38.371 -5.647 28.212 1.00 93.31 296 GLN A C 1
ATOM 2281 O O . GLN A 1 296 ? -37.277 -5.818 27.681 1.00 93.31 296 GLN A O 1
ATOM 2286 N N . VAL A 1 297 ? -39.244 -6.648 28.371 1.00 94.75 297 VAL A N 1
ATOM 2287 C CA . VAL A 1 297 ? -38.981 -8.016 27.893 1.00 94.75 297 VAL A CA 1
ATOM 2288 C C . VAL A 1 297 ? -38.901 -8.058 26.366 1.00 94.75 297 VAL A C 1
ATOM 2290 O O . VAL A 1 297 ? -38.027 -8.729 25.821 1.00 94.75 297 VAL A O 1
ATOM 2293 N N . ALA A 1 298 ? -39.777 -7.333 25.666 1.00 93.56 298 ALA A N 1
ATOM 2294 C CA . ALA A 1 298 ? -39.731 -7.238 24.209 1.00 93.56 298 ALA A CA 1
ATOM 2295 C C . ALA A 1 298 ? -38.444 -6.548 23.725 1.00 93.56 298 ALA A C 1
ATOM 2297 O O . ALA A 1 298 ? -37.786 -7.053 22.817 1.00 93.56 298 ALA A O 1
ATOM 2298 N N . ALA A 1 299 ? -38.044 -5.449 24.371 1.00 93.00 299 ALA A N 1
ATOM 2299 C CA . ALA A 1 299 ? -36.805 -4.739 24.068 1.00 93.00 299 ALA A CA 1
ATOM 2300 C C . ALA A 1 299 ? -35.562 -5.603 24.336 1.00 93.00 299 ALA A C 1
ATOM 2302 O O . ALA A 1 299 ? -34.641 -5.613 23.522 1.00 93.00 299 ALA A O 1
ATOM 2303 N N . HIS A 1 300 ? -35.553 -6.375 25.429 1.00 93.62 300 HIS A N 1
ATOM 2304 C CA . HIS A 1 300 ? -34.468 -7.310 25.732 1.00 93.62 300 HIS A CA 1
ATOM 2305 C C . HIS A 1 300 ? -34.343 -8.396 24.662 1.00 93.62 300 HIS A C 1
ATOM 2307 O O . HIS A 1 300 ? -33.260 -8.601 24.122 1.00 93.62 300 HIS A O 1
ATOM 2313 N N . LYS A 1 301 ? -35.460 -9.031 24.282 1.00 95.31 301 LYS A N 1
ATOM 2314 C CA . LYS A 1 301 ? -35.473 -10.041 23.213 1.00 95.31 301 LYS A CA 1
ATOM 2315 C C . LYS A 1 301 ? -35.014 -9.469 21.872 1.00 95.31 301 LYS A C 1
ATOM 2317 O O . LYS A 1 301 ? -34.288 -10.134 21.141 1.00 95.31 301 LYS A O 1
ATOM 2322 N N . ALA A 1 302 ? -35.413 -8.240 21.544 1.00 93.94 302 ALA A N 1
ATOM 2323 C CA . ALA A 1 302 ? -34.957 -7.569 20.330 1.00 93.94 302 ALA A CA 1
ATOM 2324 C C . ALA A 1 302 ? -33.439 -7.311 20.358 1.00 93.94 302 ALA A C 1
ATOM 2326 O O . ALA A 1 302 ? -32.760 -7.554 19.361 1.00 93.94 302 ALA A O 1
ATOM 2327 N N . ALA A 1 303 ? -32.899 -6.886 21.504 1.00 93.06 303 ALA A N 1
ATOM 2328 C CA . ALA A 1 303 ? -31.464 -6.684 21.684 1.00 93.06 303 ALA A CA 1
ATOM 2329 C C . ALA A 1 303 ? -30.671 -8.001 21.596 1.00 93.06 303 ALA A C 1
ATOM 2331 O O . ALA A 1 303 ? -29.636 -8.035 20.935 1.00 93.06 303 ALA A O 1
ATOM 2332 N N . GLU A 1 304 ? -31.170 -9.093 22.187 1.00 94.12 304 GLU A N 1
ATOM 2333 C CA . GLU A 1 304 ? -30.562 -10.429 22.074 1.00 94.12 304 GLU A CA 1
ATOM 2334 C C . GLU A 1 304 ? -30.520 -10.912 20.618 1.00 94.12 304 GLU A C 1
ATOM 2336 O O . GLU A 1 304 ? -29.484 -11.381 20.147 1.00 94.12 304 GLU A O 1
ATOM 2341 N N . MET A 1 305 ? -31.617 -10.737 19.873 1.00 94.00 305 MET A N 1
ATOM 2342 C CA . MET A 1 305 ? -31.671 -11.077 18.447 1.00 94.00 305 MET A CA 1
ATOM 2343 C C . MET A 1 305 ? -30.683 -10.242 17.624 1.00 94.00 305 MET A C 1
ATOM 2345 O O . MET A 1 305 ? -29.995 -10.777 16.753 1.00 94.00 305 MET A O 1
ATOM 2349 N N . GLN A 1 306 ? -30.573 -8.942 17.913 1.00 94.12 306 GLN A N 1
ATOM 2350 C CA . GLN A 1 306 ? -29.617 -8.062 17.241 1.00 94.12 306 GLN A CA 1
ATOM 2351 C C . GLN A 1 306 ? -28.167 -8.447 17.564 1.00 94.12 306 GLN A C 1
ATOM 2353 O O . GLN A 1 306 ? -27.323 -8.467 16.670 1.00 94.12 306 GLN A O 1
ATOM 2358 N N . GLN A 1 307 ? -27.880 -8.815 18.815 1.00 93.25 307 GLN A N 1
ATOM 2359 C CA . GLN A 1 307 ? -26.566 -9.307 19.217 1.00 93.25 307 GLN A CA 1
ATOM 2360 C C . GLN A 1 307 ? -26.211 -10.620 18.505 1.00 93.25 307 GLN A C 1
ATOM 2362 O O . GLN A 1 307 ? -25.086 -10.756 18.024 1.00 93.25 307 GLN A O 1
ATOM 2367 N N . GLY A 1 308 ? -27.162 -11.552 18.384 1.00 95.62 308 GLY A N 1
ATOM 2368 C CA . GLY A 1 308 ? -26.974 -12.794 17.630 1.00 95.62 308 GLY A CA 1
ATOM 2369 C C . GLY A 1 308 ? -26.702 -12.548 16.142 1.00 95.62 308 GLY A C 1
ATOM 2370 O O . GLY A 1 308 ? -25.796 -13.153 15.569 1.00 95.62 308 GLY A O 1
ATOM 2371 N N . ALA A 1 309 ? -27.422 -11.606 15.523 1.00 94.19 309 ALA A N 1
ATOM 2372 C CA . ALA A 1 309 ? -27.206 -11.229 14.126 1.00 94.19 309 ALA A 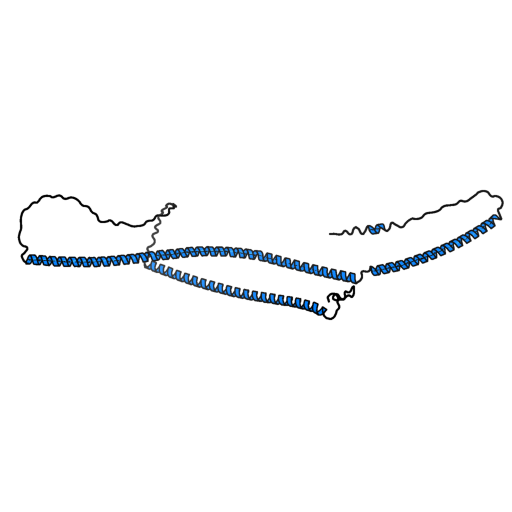CA 1
ATOM 2373 C C . ALA A 1 309 ? -25.821 -10.596 13.892 1.00 94.19 309 ALA A C 1
ATOM 2375 O O . ALA A 1 309 ? -25.136 -10.943 12.928 1.00 94.19 309 ALA A O 1
ATOM 2376 N N . GLU A 1 310 ? -25.375 -9.706 14.784 1.00 92.06 310 GLU A N 1
ATOM 2377 C CA . GLU A 1 310 ? -24.035 -9.111 14.704 1.00 92.06 310 GLU A CA 1
ATOM 2378 C C . GLU A 1 310 ? -22.928 -10.147 14.955 1.00 92.06 310 GLU A C 1
ATOM 2380 O O . GLU A 1 310 ? -21.911 -10.139 14.261 1.00 92.06 310 GLU A O 1
ATOM 2385 N N . GLN A 1 311 ? -23.124 -11.089 15.886 1.00 93.69 311 GLN A N 1
ATOM 2386 C CA . GLN A 1 311 ? -22.185 -12.200 16.090 1.00 93.69 311 GLN A CA 1
ATOM 2387 C C . GLN A 1 311 ? -22.053 -13.065 14.832 1.00 93.69 311 GLN A C 1
ATOM 2389 O O . GLN A 1 311 ? -20.932 -13.287 14.373 1.00 93.69 311 GLN A O 1
ATOM 2394 N N . ALA A 1 312 ? -23.171 -13.462 14.218 1.00 95.31 312 ALA A N 1
ATOM 2395 C CA . ALA A 1 312 ? -23.162 -14.230 12.973 1.00 95.31 312 ALA A CA 1
ATOM 2396 C C . ALA A 1 312 ? -22.460 -13.472 11.830 1.00 95.31 312 ALA A C 1
ATOM 2398 O O . ALA A 1 312 ? -21.672 -14.046 11.075 1.00 95.31 312 ALA A O 1
ATOM 2399 N N . ARG A 1 313 ? -22.681 -12.154 11.730 1.00 96.75 313 ARG A N 1
ATOM 2400 C CA . ARG A 1 313 ? -22.008 -11.297 10.745 1.00 96.75 313 ARG A CA 1
ATOM 2401 C C . ARG A 1 313 ? -20.494 -11.238 10.965 1.00 96.75 313 ARG A C 1
ATOM 2403 O O . ARG A 1 313 ? -19.732 -11.310 10.002 1.00 96.75 313 ARG A O 1
ATOM 2410 N N . LEU A 1 314 ? -20.047 -11.109 12.214 1.00 92.88 314 LEU A N 1
ATOM 2411 C CA . LEU A 1 314 ? -18.622 -11.104 12.555 1.00 92.88 314 LEU A CA 1
ATOM 2412 C C . LEU A 1 314 ? -17.961 -12.459 12.286 1.00 92.88 314 LEU A C 1
ATOM 2414 O O . LEU A 1 314 ? -16.811 -12.501 11.851 1.00 92.88 314 LEU A O 1
ATOM 2418 N N . GLU A 1 315 ? -18.666 -13.561 12.529 1.00 95.38 315 GLU A N 1
ATOM 2419 C CA . GLU A 1 315 ? -18.182 -14.907 12.216 1.00 95.38 315 GLU A CA 1
ATOM 2420 C C . GLU A 1 315 ? -18.030 -15.125 10.710 1.00 95.38 315 GLU A C 1
ATOM 2422 O O . GLU A 1 315 ? -16.984 -15.615 10.280 1.00 95.38 315 GLU A O 1
ATOM 2427 N N . ALA A 1 316 ? -19.001 -14.676 9.909 1.00 95.31 316 ALA A N 1
ATOM 2428 C CA . ALA A 1 316 ? -18.900 -14.698 8.451 1.00 95.31 316 ALA A CA 1
ATOM 2429 C C . ALA A 1 316 ? -17.688 -13.888 7.959 1.00 95.31 316 ALA A C 1
ATOM 2431 O O . ALA A 1 316 ? -16.862 -14.402 7.206 1.00 95.31 316 ALA A O 1
ATOM 2432 N N . LEU A 1 317 ? -17.503 -12.667 8.473 1.00 94.62 317 LEU A N 1
ATOM 2433 C CA . LEU A 1 317 ? -16.360 -11.823 8.114 1.00 94.62 317 LEU A CA 1
ATOM 2434 C C . LEU A 1 317 ? -15.015 -12.461 8.506 1.00 94.62 317 LEU A C 1
ATOM 2436 O O . LEU A 1 317 ? -14.039 -12.375 7.764 1.00 94.62 317 LEU A O 1
ATOM 2440 N N . ARG A 1 318 ? -14.947 -13.131 9.666 1.00 94.25 318 ARG A N 1
ATOM 2441 C CA . ARG A 1 318 ? -13.753 -13.882 10.086 1.00 94.25 318 ARG A CA 1
ATOM 2442 C C . ARG A 1 318 ? -13.476 -15.071 9.170 1.00 94.25 318 ARG A C 1
ATOM 2444 O O . ARG A 1 318 ? -12.309 -15.344 8.894 1.00 94.25 318 ARG A O 1
ATOM 2451 N N . ALA A 1 319 ? -14.509 -15.785 8.727 1.00 95.44 319 ALA A N 1
ATOM 2452 C CA . ALA A 1 319 ? -14.364 -16.898 7.792 1.00 95.44 319 ALA A CA 1
ATOM 2453 C C . ALA A 1 319 ? -13.851 -16.417 6.425 1.00 95.44 319 ALA A C 1
ATOM 2455 O O . ALA A 1 319 ? -12.910 -17.006 5.890 1.00 95.44 319 ALA A O 1
ATOM 2456 N N . ASP A 1 320 ? -14.392 -15.311 5.915 1.00 95.75 320 ASP A N 1
ATOM 2457 C CA . ASP A 1 320 ? -13.948 -14.704 4.658 1.00 95.75 320 ASP A CA 1
ATOM 2458 C C . ASP A 1 320 ? -12.507 -14.197 4.746 1.00 95.75 320 ASP A C 1
ATOM 2460 O O . ASP A 1 320 ? -11.698 -14.484 3.862 1.00 95.75 320 ASP A O 1
ATOM 2464 N N . LEU A 1 321 ? -12.143 -13.523 5.843 1.00 93.50 321 LEU A N 1
ATOM 2465 C CA . LEU A 1 321 ? -10.771 -13.061 6.057 1.00 93.50 321 LEU A CA 1
ATOM 2466 C C . LEU A 1 321 ? -9.786 -14.237 6.119 1.00 93.50 321 LEU A C 1
ATOM 2468 O O . LEU A 1 321 ? -8.727 -14.182 5.502 1.00 93.50 321 LEU A O 1
ATOM 2472 N N . ARG A 1 322 ? -10.137 -15.328 6.815 1.00 95.62 322 ARG A N 1
ATOM 2473 C CA . ARG A 1 322 ? -9.313 -16.551 6.839 1.00 95.62 322 ARG A CA 1
ATOM 2474 C C . ARG A 1 322 ? -9.127 -17.131 5.441 1.00 95.62 322 ARG A C 1
ATOM 2476 O O . ARG A 1 322 ? -8.017 -17.524 5.101 1.00 95.62 322 ARG A O 1
ATOM 2483 N N . ARG A 1 323 ? -10.187 -17.159 4.628 1.00 96.56 323 ARG A N 1
ATOM 2484 C CA . ARG A 1 323 ? -10.109 -17.633 3.241 1.00 96.56 323 ARG A CA 1
ATOM 2485 C C . ARG A 1 323 ? -9.184 -16.751 2.398 1.00 96.56 323 ARG A C 1
ATOM 2487 O O . ARG A 1 323 ? -8.353 -17.289 1.679 1.00 96.56 323 ARG A O 1
ATOM 2494 N N . GLN A 1 324 ? -9.289 -15.428 2.514 1.00 93.75 324 GLN A N 1
ATOM 2495 C CA . GLN A 1 324 ? -8.413 -14.495 1.794 1.00 93.75 324 GLN A CA 1
ATOM 2496 C C . GLN A 1 324 ? -6.946 -14.635 2.205 1.00 93.75 324 GLN A C 1
ATOM 2498 O O . GLN A 1 324 ? -6.075 -14.635 1.344 1.00 93.75 324 GLN A O 1
ATOM 2503 N N . VAL A 1 325 ? -6.667 -14.797 3.501 1.00 93.69 325 VAL A N 1
ATOM 2504 C CA . VAL A 1 325 ? -5.296 -15.013 3.988 1.00 93.69 325 VAL A CA 1
ATOM 2505 C C . VAL A 1 325 ? -4.710 -16.303 3.416 1.00 93.69 325 VAL A C 1
ATOM 2507 O O . VAL A 1 325 ? -3.573 -16.290 2.964 1.00 93.69 325 VAL A O 1
ATOM 2510 N N . LEU A 1 326 ? -5.482 -17.393 3.377 1.00 95.44 326 LEU A N 1
ATOM 2511 C CA . LEU A 1 326 ? -5.018 -18.651 2.784 1.00 95.44 326 LEU A CA 1
ATOM 2512 C C . LEU A 1 326 ? -4.731 -18.522 1.282 1.00 95.44 326 LEU A C 1
ATOM 2514 O O . LEU A 1 326 ? -3.722 -19.046 0.824 1.00 95.44 326 LEU A O 1
ATOM 2518 N N . LEU A 1 327 ? -5.574 -17.800 0.537 1.00 95.38 327 LEU A N 1
ATOM 2519 C CA . LEU A 1 327 ? -5.333 -17.529 -0.885 1.00 95.38 327 LEU A CA 1
ATOM 2520 C C . LEU A 1 327 ? -4.050 -16.719 -1.096 1.00 95.38 327 LEU A C 1
ATOM 2522 O O . LEU A 1 327 ? -3.230 -17.090 -1.925 1.00 95.38 327 LEU A O 1
ATOM 2526 N N . LEU A 1 328 ? -3.833 -15.670 -0.300 1.00 95.00 328 LEU A N 1
ATOM 2527 C CA . LEU A 1 328 ? -2.604 -14.876 -0.366 1.00 95.00 328 LEU A CA 1
ATOM 2528 C C . LEU A 1 328 ? -1.360 -15.706 -0.030 1.00 95.00 328 LEU A C 1
ATOM 2530 O O . LEU A 1 328 ? -0.335 -15.551 -0.684 1.00 95.00 328 LEU A O 1
ATOM 2534 N N . CYS A 1 329 ? -1.432 -16.597 0.963 1.00 94.00 329 CYS A N 1
ATOM 2535 C CA . CYS A 1 329 ? -0.331 -17.514 1.263 1.00 94.00 329 CYS A CA 1
ATOM 2536 C C . CYS A 1 329 ? -0.018 -18.425 0.071 1.00 94.00 329 CYS A C 1
ATOM 2538 O O . CYS A 1 329 ? 1.149 -18.568 -0.279 1.00 94.00 329 CYS A O 1
ATOM 2540 N N . GLN A 1 330 ? -1.044 -18.976 -0.583 1.00 96.56 330 GLN A N 1
ATOM 2541 C CA . GLN A 1 330 ? -0.863 -19.805 -1.772 1.00 96.56 330 GLN A CA 1
ATOM 2542 C C . GLN A 1 330 ? -0.236 -19.015 -2.934 1.00 96.56 330 GLN A C 1
ATOM 2544 O O . GLN A 1 330 ? 0.700 -19.497 -3.565 1.00 96.56 330 GLN A O 1
ATOM 2549 N N . GLU A 1 331 ? -0.698 -17.790 -3.194 1.00 95.56 331 GLU A N 1
ATOM 2550 C CA . GLU A 1 331 ? -0.126 -16.927 -4.237 1.00 95.56 331 GLU A CA 1
ATOM 2551 C C . GLU A 1 331 ? 1.353 -16.605 -3.966 1.00 95.56 331 GLU A C 1
ATOM 2553 O O . GLU A 1 331 ? 2.169 -16.633 -4.887 1.00 95.56 331 GLU A O 1
ATOM 2558 N N . ILE A 1 332 ? 1.721 -16.346 -2.705 1.00 93.44 332 ILE A N 1
ATOM 2559 C CA . ILE A 1 332 ? 3.119 -16.116 -2.309 1.00 93.44 332 ILE A CA 1
ATOM 2560 C C . ILE A 1 332 ? 3.961 -17.374 -2.552 1.00 93.44 332 ILE A C 1
ATOM 2562 O O . ILE A 1 332 ? 5.027 -17.279 -3.153 1.00 93.44 332 ILE A O 1
ATOM 2566 N N . GLU A 1 333 ? 3.476 -18.550 -2.147 1.00 95.06 333 GLU A N 1
ATOM 2567 C CA . GLU A 1 333 ? 4.171 -19.823 -2.377 1.00 95.06 333 GLU A CA 1
ATOM 2568 C C . GLU A 1 333 ? 4.379 -20.103 -3.876 1.00 95.06 333 GLU A C 1
ATOM 2570 O O . GLU A 1 333 ? 5.444 -20.573 -4.285 1.00 95.06 333 GLU A O 1
ATOM 2575 N N . GLU A 1 334 ? 3.393 -19.782 -4.717 1.00 96.25 334 GLU A N 1
ATOM 2576 C CA . GLU A 1 334 ? 3.489 -19.933 -6.172 1.00 96.25 334 GLU A CA 1
ATOM 2577 C C . GLU A 1 334 ? 4.525 -18.980 -6.792 1.00 96.25 334 GLU A C 1
ATOM 2579 O O . GLU A 1 334 ? 5.301 -19.399 -7.663 1.00 96.25 334 GLU A O 1
ATOM 2584 N N . VAL A 1 335 ? 4.571 -17.726 -6.326 1.00 94.62 335 VAL A N 1
ATOM 2585 C CA . VAL A 1 335 ? 5.567 -16.726 -6.746 1.00 94.62 335 VAL A CA 1
ATOM 2586 C C . VAL A 1 335 ? 6.973 -17.136 -6.306 1.00 94.62 335 VAL A C 1
ATOM 2588 O O . VAL A 1 335 ? 7.888 -17.139 -7.133 1.00 94.62 335 VAL A O 1
ATOM 2591 N N . ASP A 1 336 ? 7.147 -17.568 -5.057 1.00 94.62 336 ASP A N 1
ATOM 2592 C CA . ASP A 1 336 ? 8.433 -18.040 -4.536 1.00 94.62 336 ASP A CA 1
ATOM 2593 C C . ASP A 1 336 ? 8.924 -19.274 -5.307 1.00 94.62 336 ASP A C 1
ATOM 2595 O O . ASP A 1 336 ? 10.091 -19.356 -5.706 1.00 94.62 336 ASP A O 1
ATOM 2599 N N . ALA A 1 337 ? 8.027 -20.221 -5.603 1.00 94.81 337 ALA A N 1
ATOM 2600 C CA . ALA A 1 337 ? 8.351 -21.391 -6.413 1.00 94.81 337 ALA A CA 1
ATOM 2601 C C . ALA A 1 337 ? 8.739 -21.019 -7.855 1.00 94.81 337 ALA A C 1
ATOM 2603 O O . ALA A 1 337 ? 9.582 -21.692 -8.456 1.00 94.81 337 ALA A O 1
ATOM 2604 N N . ALA A 1 338 ? 8.129 -19.982 -8.439 1.00 95.00 338 ALA A N 1
ATOM 2605 C CA . ALA A 1 338 ? 8.513 -19.471 -9.755 1.00 95.00 338 ALA A CA 1
ATOM 2606 C C . ALA A 1 338 ? 9.903 -18.821 -9.717 1.00 95.00 338 ALA A C 1
ATOM 2608 O O . ALA A 1 338 ? 10.748 -19.144 -10.553 1.00 95.00 338 ALA A O 1
ATOM 2609 N N . GLN A 1 339 ? 10.181 -18.006 -8.698 1.00 95.50 339 GLN A N 1
ATOM 2610 C CA . GLN A 1 339 ? 11.485 -17.376 -8.509 1.00 95.50 339 GLN A CA 1
ATOM 2611 C C . GLN A 1 339 ? 12.603 -18.410 -8.304 1.00 95.50 339 GLN A C 1
ATOM 2613 O O . GLN A 1 339 ? 13.673 -18.291 -8.900 1.00 95.50 339 GLN A O 1
ATOM 2618 N N . GLN A 1 340 ? 12.362 -19.462 -7.516 1.00 95.69 340 GLN A N 1
ATOM 2619 C CA . GLN A 1 340 ? 13.326 -20.556 -7.343 1.00 95.69 340 GLN A CA 1
ATOM 2620 C C . GLN A 1 340 ? 13.603 -21.299 -8.656 1.00 95.69 340 GLN A C 1
ATOM 2622 O O . GLN A 1 340 ? 14.747 -21.670 -8.924 1.00 95.69 340 GLN A O 1
ATOM 2627 N N . ARG A 1 341 ? 12.580 -21.497 -9.501 1.00 97.12 341 ARG A N 1
ATOM 2628 C CA . ARG A 1 341 ? 12.747 -22.090 -10.838 1.00 97.12 341 ARG A CA 1
ATOM 2629 C C . ARG A 1 341 ? 13.615 -21.216 -11.741 1.00 97.12 341 ARG A C 1
ATOM 2631 O O . ARG A 1 341 ? 14.496 -21.750 -12.411 1.00 97.12 341 ARG A O 1
ATOM 2638 N N . GLU A 1 342 ? 13.414 -19.901 -11.728 1.00 95.12 342 GLU A N 1
ATOM 2639 C CA . GLU A 1 342 ? 14.243 -18.957 -12.490 1.00 95.12 342 GLU A CA 1
ATOM 2640 C C . GLU A 1 342 ? 15.691 -18.916 -11.987 1.00 95.12 342 GLU A C 1
ATOM 2642 O O . GLU A 1 342 ? 16.621 -18.985 -12.789 1.00 95.12 342 GLU A O 1
ATOM 2647 N N . GLN A 1 343 ? 15.900 -18.872 -10.667 1.00 94.00 343 GLN A N 1
ATOM 2648 C CA . GLN A 1 343 ? 17.240 -18.924 -10.073 1.00 94.00 343 GLN A CA 1
ATOM 2649 C C . GLN A 1 343 ? 17.962 -20.223 -10.422 1.00 94.00 343 GLN A C 1
ATOM 2651 O O . GLN A 1 343 ? 19.137 -20.197 -10.787 1.00 94.00 343 GLN A O 1
ATOM 2656 N N . LYS A 1 344 ? 17.259 -21.359 -10.354 1.00 97.00 344 LYS A N 1
ATOM 2657 C CA . LYS A 1 344 ? 17.812 -22.648 -10.765 1.00 97.00 344 LYS A CA 1
ATOM 2658 C C . LYS A 1 344 ? 18.192 -22.641 -12.245 1.00 97.00 344 LYS A C 1
ATOM 2660 O O . LYS A 1 344 ? 19.317 -22.997 -12.561 1.00 97.00 344 LYS A O 1
ATOM 2665 N N . ALA A 1 345 ? 17.312 -22.165 -13.127 1.00 95.88 345 ALA A N 1
ATOM 2666 C CA . ALA A 1 345 ? 17.605 -22.063 -14.557 1.00 95.88 345 ALA A CA 1
ATOM 2667 C C . ALA A 1 345 ? 18.813 -21.154 -14.846 1.00 95.88 345 ALA A C 1
ATOM 2669 O O . ALA A 1 345 ? 19.628 -21.464 -15.712 1.00 95.88 345 ALA A O 1
ATOM 2670 N N . TYR A 1 346 ? 18.963 -20.056 -14.100 1.00 93.81 346 TYR A N 1
ATOM 2671 C CA . TYR A 1 346 ? 20.137 -19.189 -14.184 1.00 93.81 346 TYR A CA 1
ATOM 2672 C C . TYR A 1 346 ? 21.421 -19.908 -13.742 1.00 93.81 346 TYR A C 1
ATOM 2674 O O . TYR A 1 346 ? 22.439 -19.826 -14.429 1.00 93.81 346 TYR A O 1
ATOM 2682 N N . HIS A 1 347 ? 21.382 -20.638 -12.624 1.00 94.25 347 HIS A N 1
ATOM 2683 C CA . HIS A 1 347 ? 22.521 -21.432 -12.159 1.00 94.25 347 HIS A CA 1
ATOM 2684 C C . HIS A 1 347 ? 22.879 -22.567 -13.122 1.00 94.25 347 HIS A C 1
ATOM 2686 O O . HIS A 1 347 ? 24.061 -22.769 -13.392 1.00 94.25 347 HIS A O 1
ATOM 2692 N N . ASP A 1 348 ? 21.885 -23.259 -13.674 1.00 94.31 348 ASP A N 1
ATOM 2693 C CA . ASP A 1 348 ? 22.081 -24.298 -14.684 1.00 94.31 348 ASP A CA 1
ATOM 2694 C C . ASP A 1 348 ? 22.734 -23.698 -15.942 1.00 94.31 348 ASP A C 1
ATOM 2696 O O . ASP A 1 348 ? 23.747 -24.213 -16.404 1.00 94.31 348 ASP A O 1
ATOM 2700 N N . ALA A 1 349 ? 22.275 -22.532 -16.417 1.00 93.06 349 ALA A N 1
ATOM 2701 C CA . ALA A 1 349 ? 22.889 -21.831 -17.549 1.00 93.06 349 ALA A CA 1
ATOM 2702 C C . ALA A 1 349 ? 24.345 -21.398 -17.284 1.00 93.06 349 ALA A C 1
ATOM 2704 O O . ALA A 1 349 ? 25.183 -21.456 -18.186 1.00 93.06 349 ALA A O 1
ATOM 2705 N N . LEU A 1 350 ? 24.671 -20.975 -16.055 1.00 87.75 350 LEU A N 1
ATOM 2706 C CA . LEU A 1 350 ? 26.056 -20.692 -15.661 1.00 87.75 350 LEU A CA 1
ATOM 2707 C C . LEU A 1 350 ? 26.909 -21.966 -15.646 1.00 87.75 350 LEU A C 1
ATOM 2709 O O . LEU A 1 350 ? 28.027 -21.955 -16.159 1.00 87.75 350 LEU A O 1
ATOM 2713 N N . ASN A 1 351 ? 26.387 -23.061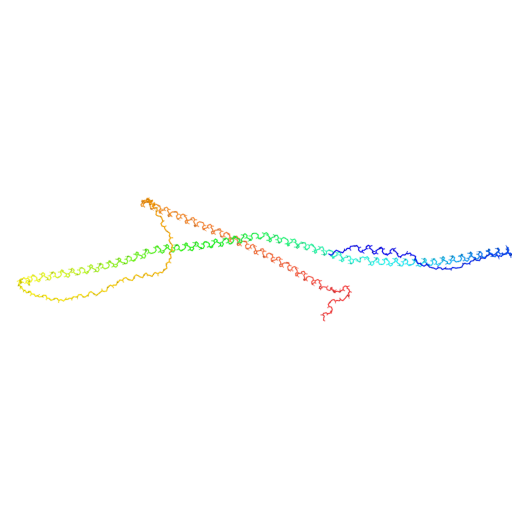 -15.091 1.00 87.50 351 ASN A N 1
ATOM 2714 C CA . ASN A 1 351 ? 27.083 -24.346 -15.050 1.00 87.50 351 ASN A CA 1
ATOM 2715 C C . ASN A 1 351 ? 27.302 -24.918 -16.455 1.00 87.50 351 ASN A C 1
ATOM 2717 O O . ASN A 1 351 ? 28.382 -25.443 -16.724 1.00 87.50 351 ASN A O 1
ATOM 2721 N N . ASP A 1 352 ? 26.335 -24.767 -17.359 1.00 86.62 352 ASP A N 1
ATOM 2722 C CA . ASP A 1 352 ? 26.448 -25.161 -18.764 1.00 86.62 352 ASP A CA 1
ATOM 2723 C C . ASP A 1 352 ? 27.467 -24.295 -19.512 1.00 86.62 352 ASP A C 1
ATOM 2725 O O . ASP A 1 352 ? 28.251 -24.815 -20.303 1.00 86.62 352 ASP A O 1
ATOM 2729 N N . ALA A 1 353 ? 27.530 -22.988 -19.234 1.00 80.94 353 ALA A N 1
ATOM 2730 C CA . ALA A 1 353 ? 28.551 -22.109 -19.807 1.00 80.94 353 ALA A CA 1
ATOM 2731 C C . ALA A 1 353 ? 29.971 -22.490 -19.346 1.00 80.94 353 ALA A C 1
ATOM 2733 O O . ALA A 1 353 ? 30.912 -22.461 -20.142 1.00 80.94 353 ALA A O 1
ATOM 2734 N N . VAL A 1 354 ? 30.127 -22.887 -18.078 1.00 78.94 354 VAL A N 1
ATOM 2735 C CA . VAL A 1 354 ? 31.408 -23.356 -17.522 1.00 78.94 354 VAL A CA 1
ATOM 2736 C C . VAL A 1 354 ? 31.762 -24.754 -18.043 1.00 78.94 354 VAL A C 1
ATOM 2738 O O . VAL A 1 354 ? 32.898 -24.992 -18.447 1.00 78.94 354 VAL A O 1
ATOM 2741 N N . SER A 1 355 ? 30.796 -25.672 -18.107 1.00 74.50 355 SER A N 1
ATOM 2742 C CA . SER A 1 355 ? 31.013 -27.063 -18.535 1.00 74.50 355 SER A CA 1
ATOM 2743 C C . SER A 1 355 ? 31.174 -27.193 -20.053 1.00 74.50 355 SER A C 1
ATOM 2745 O O . SER A 1 355 ? 31.975 -27.998 -20.523 1.00 74.50 355 SER A O 1
ATOM 2747 N N . GLY A 1 356 ? 30.497 -26.349 -20.837 1.00 59.66 356 GLY A N 1
ATOM 2748 C CA . GLY A 1 356 ? 30.681 -26.221 -22.287 1.00 59.66 356 GLY A CA 1
ATOM 2749 C C . GLY A 1 356 ? 32.042 -25.638 -22.687 1.00 59.66 356 GLY A C 1
ATOM 2750 O O . GLY A 1 356 ? 32.477 -25.817 -23.822 1.00 59.66 356 GLY A O 1
ATOM 2751 N N . SER A 1 357 ? 32.754 -25.008 -21.747 1.00 54.88 357 SER A N 1
ATOM 2752 C CA . SER A 1 357 ? 34.164 -24.619 -21.887 1.00 54.88 357 SER A CA 1
ATOM 2753 C C . SER A 1 357 ? 35.142 -25.749 -21.511 1.00 54.88 357 SER A C 1
ATOM 2755 O O . SER A 1 357 ? 36.352 -25.576 -21.648 1.00 54.88 357 SER A O 1
ATOM 2757 N N . GLY A 1 358 ? 34.642 -26.891 -21.026 1.00 52.50 358 GLY A N 1
ATOM 2758 C CA . GLY A 1 358 ? 35.426 -27.979 -20.431 1.00 52.50 358 GLY A CA 1
ATOM 2759 C C . GLY A 1 358 ? 35.780 -29.144 -21.359 1.00 52.50 358 GLY A C 1
ATOM 2760 O O . GLY A 1 358 ? 36.364 -30.121 -20.899 1.00 52.50 358 GLY A O 1
ATOM 2761 N N . ALA A 1 359 ? 35.474 -29.069 -22.656 1.00 49.31 359 ALA A N 1
ATOM 2762 C CA . ALA A 1 359 ? 35.941 -30.045 -23.641 1.00 49.31 359 ALA A CA 1
ATOM 2763 C C . ALA A 1 359 ? 36.992 -29.412 -24.564 1.00 49.31 359 ALA A C 1
ATOM 2765 O O . ALA A 1 359 ? 36.709 -29.071 -25.707 1.00 49.31 359 ALA A O 1
ATOM 2766 N N . GLY A 1 360 ? 38.211 -29.229 -24.048 1.00 52.78 360 GLY A N 1
ATOM 2767 C CA . GLY A 1 360 ? 39.429 -29.126 -24.866 1.00 52.78 360 GLY A CA 1
ATOM 2768 C C . GLY A 1 360 ? 39.515 -27.981 -25.880 1.00 52.78 360 GLY A C 1
ATOM 2769 O O . GLY A 1 360 ? 40.325 -28.057 -26.800 1.00 52.78 360 GLY A O 1
ATOM 2770 N N . LEU A 1 361 ? 38.722 -26.919 -25.747 1.00 51.00 361 LEU A N 1
ATOM 2771 C CA . LEU A 1 361 ? 38.942 -25.702 -26.519 1.00 51.00 361 LEU A CA 1
ATOM 2772 C C . LEU A 1 361 ? 39.894 -24.820 -25.726 1.00 51.00 361 LEU A C 1
ATOM 2774 O O . LEU A 1 361 ? 39.466 -23.953 -24.966 1.00 51.00 361 LEU A O 1
ATOM 2778 N N . HIS A 1 362 ? 41.191 -25.070 -25.915 1.00 54.94 362 HIS A N 1
ATOM 2779 C CA . HIS A 1 362 ? 42.236 -24.078 -25.701 1.00 54.94 362 HIS A CA 1
ATOM 2780 C C . HIS A 1 362 ? 41.698 -22.720 -26.163 1.00 54.94 362 HIS A C 1
ATOM 2782 O O . HIS A 1 362 ? 41.507 -22.502 -27.365 1.00 54.94 362 HIS A O 1
ATOM 2788 N N . GLN A 1 363 ? 41.372 -21.827 -25.221 1.00 54.62 363 GLN A N 1
ATOM 2789 C CA . GLN A 1 363 ? 41.051 -20.437 -25.531 1.00 54.62 363 GLN A CA 1
ATOM 2790 C C . GLN A 1 363 ? 42.361 -19.761 -25.926 1.00 54.62 363 GLN A C 1
ATOM 2792 O O . GLN A 1 363 ? 42.919 -18.932 -25.212 1.00 54.62 363 GLN A O 1
ATOM 2797 N N . GLN A 1 364 ? 42.873 -20.157 -27.088 1.00 56.53 364 GLN A N 1
ATOM 2798 C CA . GLN A 1 364 ? 43.965 -19.485 -27.742 1.00 56.53 364 GLN A CA 1
ATOM 2799 C C . GLN A 1 364 ? 43.454 -18.094 -28.060 1.00 56.53 364 GLN A C 1
ATOM 2801 O O . GLN A 1 364 ? 42.467 -17.908 -28.781 1.00 56.53 364 GLN A O 1
ATOM 2806 N N . CYS A 1 365 ? 44.123 -17.096 -27.494 1.00 57.66 365 CYS A N 1
ATOM 2807 C CA . CYS A 1 365 ? 43.901 -15.724 -27.896 1.00 57.66 365 CYS A CA 1
ATOM 2808 C C . CYS A 1 365 ? 44.043 -15.661 -29.424 1.00 57.66 365 CYS A C 1
ATOM 2810 O O . CYS A 1 365 ? 45.137 -15.884 -29.948 1.00 57.66 365 CYS A O 1
ATOM 2812 N N . GLN A 1 366 ? 42.958 -15.334 -30.141 1.00 57.66 366 GLN A N 1
ATOM 2813 C CA . GLN A 1 366 ? 42.923 -15.296 -31.617 1.00 57.66 366 GLN A CA 1
ATOM 2814 C C . GLN A 1 366 ? 43.997 -14.380 -32.230 1.00 57.66 366 GLN A C 1
ATOM 2816 O O . GLN A 1 366 ? 44.226 -14.397 -33.435 1.00 57.66 366 GLN A O 1
ATOM 2821 N N . ARG A 1 367 ? 44.649 -13.558 -31.403 1.00 62.03 367 ARG A N 1
ATOM 2822 C CA . ARG A 1 367 ? 45.675 -12.603 -31.802 1.00 62.03 367 ARG A CA 1
ATOM 2823 C C . ARG A 1 367 ? 47.111 -13.063 -31.551 1.00 62.03 367 ARG A C 1
ATOM 2825 O O . ARG A 1 367 ? 48.010 -12.493 -32.157 1.00 62.03 367 ARG A O 1
ATOM 2832 N N . CYS A 1 368 ? 47.350 -14.022 -30.657 1.00 77.75 368 CYS A N 1
ATOM 2833 C CA . CYS A 1 368 ? 48.714 -14.429 -30.299 1.00 77.75 368 CYS A CA 1
ATOM 2834 C C . CYS A 1 368 ? 48.904 -15.925 -30.030 1.00 77.75 368 CYS A C 1
ATOM 2836 O O . CYS A 1 368 ? 50.023 -16.324 -29.709 1.00 77.75 368 CYS A O 1
ATOM 2838 N N . THR A 1 369 ? 47.864 -16.757 -30.174 1.00 65.88 369 THR A N 1
ATOM 2839 C CA . THR A 1 369 ? 47.918 -18.231 -30.026 1.00 65.88 369 THR A CA 1
ATOM 2840 C C . THR A 1 369 ? 48.448 -18.747 -28.682 1.00 65.88 369 THR A C 1
ATOM 2842 O O . THR A 1 369 ? 48.605 -19.949 -28.514 1.00 65.88 369 THR A O 1
ATOM 2845 N N . ARG A 1 370 ? 48.686 -17.867 -27.702 1.00 62.56 370 ARG A N 1
ATOM 2846 C CA . ARG A 1 370 ? 49.049 -18.257 -26.339 1.00 62.56 370 ARG A CA 1
ATOM 2847 C C . ARG A 1 370 ? 47.814 -18.731 -25.589 1.00 62.56 370 ARG A C 1
ATOM 2849 O O . ARG A 1 370 ? 46.768 -18.075 -25.657 1.00 62.56 370 ARG A O 1
ATOM 2856 N N . ASP A 1 371 ? 47.967 -19.843 -24.881 1.00 62.53 371 ASP A N 1
ATOM 2857 C CA . ASP A 1 371 ? 46.985 -20.318 -23.922 1.00 62.53 371 ASP A CA 1
ATOM 2858 C C . ASP A 1 371 ? 46.922 -19.344 -22.746 1.00 62.53 371 ASP A C 1
ATOM 2860 O O . ASP A 1 371 ? 47.926 -19.028 -22.113 1.00 62.53 371 ASP A O 1
ATOM 2864 N N . LEU A 1 372 ? 45.723 -18.831 -22.470 1.00 61.03 372 LEU A N 1
ATOM 2865 C CA . LEU A 1 372 ? 45.481 -17.830 -21.424 1.00 61.03 372 LEU A CA 1
ATOM 2866 C C . LEU A 1 372 ? 45.724 -18.354 -19.996 1.00 61.03 372 LEU A C 1
ATOM 2868 O O . LEU A 1 372 ? 45.685 -17.566 -19.054 1.00 61.03 372 LEU A O 1
ATOM 2872 N N . PHE A 1 373 ? 45.973 -19.655 -19.835 1.00 63.81 373 PHE A N 1
ATOM 2873 C CA . PHE A 1 373 ? 46.096 -20.321 -18.538 1.00 63.81 373 PHE A CA 1
ATOM 2874 C C . PHE A 1 373 ? 47.457 -20.994 -18.291 1.00 63.81 373 PHE A C 1
ATOM 2876 O O . PHE A 1 373 ? 47.642 -21.549 -17.211 1.00 63.81 373 PHE A O 1
ATOM 2883 N N . ASP A 1 374 ? 48.419 -20.904 -19.219 1.00 56.84 374 ASP A N 1
ATOM 2884 C CA . ASP A 1 374 ? 49.752 -21.519 -19.043 1.00 56.84 374 ASP A CA 1
ATOM 2885 C C . ASP A 1 374 ? 50.601 -20.848 -17.941 1.00 56.84 374 ASP A C 1
ATOM 2887 O O . ASP A 1 374 ? 51.524 -21.464 -17.417 1.00 56.84 374 ASP A O 1
ATOM 2891 N N . ASP A 1 375 ? 50.269 -19.621 -17.527 1.00 56.34 375 ASP A N 1
ATOM 2892 C CA . ASP A 1 375 ? 51.053 -18.858 -16.539 1.00 56.34 375 ASP A CA 1
ATOM 2893 C C . ASP A 1 375 ? 50.579 -19.034 -15.075 1.00 56.34 375 ASP A C 1
ATOM 2895 O O . ASP A 1 375 ? 51.071 -18.342 -14.183 1.00 56.34 375 ASP A O 1
ATOM 2899 N N . PHE A 1 376 ? 49.621 -19.930 -14.797 1.00 56.28 376 PHE A N 1
ATOM 2900 C CA . PHE A 1 376 ? 49.054 -20.124 -13.446 1.00 56.28 376 PHE A CA 1
ATOM 2901 C C . PHE A 1 376 ? 49.471 -21.428 -12.737 1.00 56.28 376 PHE A C 1
ATOM 2903 O O . PHE A 1 376 ? 48.853 -21.784 -11.731 1.00 56.28 376 PHE A O 1
ATOM 2910 N N . SER A 1 377 ? 50.497 -22.133 -13.228 1.00 48.78 377 SER A N 1
ATOM 2911 C CA . SER A 1 377 ? 51.061 -23.319 -12.550 1.00 48.78 377 SER A CA 1
ATOM 2912 C C . SER A 1 377 ? 52.216 -22.986 -11.612 1.00 48.78 377 SER A C 1
ATOM 2914 O O . SER A 1 377 ? 53.095 -22.193 -12.019 1.00 48.78 377 SER A O 1
#